Protein AF-A0A7S1S1W7-F1 (afdb_monomer)

Secondary structure (DSSP, 8-state):
-HHHHHHHHHHHHHHHHHHHH---HHHHTT--TT--HHHHHHHHHHHHHHHHTS---HHHHHHHHHHHHHHHHHHSHHHHHHHHHHHHHHHHHHHHHHIIIIIHHHHHHHHHHHHHHHHHHS--PPPTTSHHHHHHHHHHH-EEEEEEEEE--SS----EEEEEEGGGTEEEEEEE-TTSHHHHHHHHHHHHHHHHHHHHS--BGGG-----TT-EEEEETTB-SHHHHHHHHHH-SEEEEEEEEEHHHH--EEEEEEEE-SSTT---SEEEEE-TTSS--EEEEEE-SSSHHHHHHHH-GGG---TT-EEEEETTEESHHHHHHHHH-TT--EEEEEEE--B--SSPPPPPEEEEEEEPPTT----EEEEETTSSP--SEE--TTGGG-EEEEEE-TTSHHHHHHHHTSSS---TT-EEEEETTB--GGGHHHHHHSSEEEEEEEPPTTS-----PPPP-----------

Radius of gyration: 37.66 Å; Cα contacts (8 Å, |Δi|>4): 782; chains: 1; bounding box: 64×86×118 Å

Solvent-accessible surface area (backbone atoms only — not comparable to full-atom values): 25790 Å² total; per-residue (Å²): 108,71,69,59,52,53,53,49,52,51,51,50,50,52,51,50,50,49,57,70,76,50,74,57,42,40,65,68,45,72,50,60,92,85,55,51,68,67,53,53,52,52,32,44,56,52,54,52,55,67,57,69,78,52,78,99,44,70,68,57,52,55,51,50,52,51,49,48,54,30,46,60,37,58,68,36,69,71,50,28,50,56,48,53,52,52,52,49,51,51,52,51,52,51,50,52,50,46,43,57,69,51,46,49,55,51,52,49,49,50,53,46,49,46,61,65,41,41,72,70,65,48,64,82,67,63,53,66,84,40,66,61,17,42,50,52,52,29,42,70,35,37,49,36,82,35,72,36,79,47,75,58,91,64,92,68,56,58,27,65,43,73,44,76,33,79,99,40,50,22,34,29,26,71,36,70,41,83,90,14,56,49,39,57,49,32,53,51,50,50,55,53,47,53,58,48,30,74,75,67,73,65,55,39,45,73,72,44,63,54,83,52,58,65,28,28,37,45,26,31,72,84,28,41,45,40,68,53,24,54,48,41,73,67,74,47,55,62,42,45,31,38,32,40,37,48,40,50,68,65,36,45,38,38,28,52,45,75,34,53,50,94,48,62,86,55,59,66,21,61,41,73,42,74,45,93,54,74,28,40,23,24,28,26,72,36,66,40,98,46,48,24,43,30,55,48,28,71,78,31,72,66,70,46,84,49,52,54,18,32,41,48,24,38,72,79,30,61,35,36,73,49,28,53,53,60,70,65,42,54,83,60,46,63,47,42,30,36,34,35,56,24,49,60,68,95,59,74,80,50,66,77,40,71,34,70,77,44,75,51,56,93,93,53,56,60,32,69,42,71,40,45,50,83,49,83,70,33,50,48,26,64,38,52,58,84,28,85,68,33,34,20,30,59,39,68,39,81,88,21,53,51,38,49,45,49,72,69,58,84,59,61,66,88,47,65,13,14,34,53,54,23,38,71,84,43,61,56,68,87,51,38,69,63,41,70,68,43,57,61,33,34,39,35,30,31,52,26,67,68,58,82,74,72,72,70,71,72,74,73,72,74,75,76,78,75,76,77,81,75,136

pLDDT: mean 86.99, std 13.04, range [46.5, 98.38]

Foldseek 3Di:
DVLVVVLVVVVVVLVVCVCVVDDPLCVLLVHDLPDDLVSLVVSLVVQVVVLVVDPDDPVSVVSNVSSVVSNVQCNDPVSSVVNVVVVVVSVVVSVVVCCVSPVVVVVVCVVVVCVVCVCVPPPPQDDCPALLVVLVLLLQLDKDKEKAKFAAPDPFAQQFDWDQPDPFQWIAGQAGHPPGSLNVVLVVLVVVVVVVCVVPVDDQVSRRNRDGGGKIFCDWPPHRGNVVRVVCSPPPRMTTTTIMHRVLQVWWFKAWQKFFFPALPFAQQFDWDADPRPSQWIFGQGGHCDHRLVVSCVVVVQQRDGGGKIFQDKPSHGGNVRRVVQRPRSVCRMIITIITGRGDLPDDFFDWFKDDQQAADVVAAQQWDKDQCPPPPNHRATQHNVSSVWIFTQDGHPPGRLNVVQVVPPTWHRDGRKTFCDKPPHRDSVCNVVSSPDRTIMTTIGDRPPPPGPPPPPDPPPPPPPPPPDD

Structure (mmCIF, N/CA/C/O backbone):
data_AF-A0A7S1S1W7-F1
#
_entry.id   AF-A0A7S1S1W7-F1
#
loop_
_atom_site.group_PDB
_atom_site.id
_atom_site.type_symbol
_atom_site.label_atom_id
_atom_site.label_alt_id
_atom_site.label_comp_id
_atom_site.label_asym_id
_atom_site.label_entity_id
_atom_site.label_seq_id
_atom_site.pdbx_PDB_ins_code
_atom_site.Cartn_x
_atom_site.Cartn_y
_atom_site.Cartn_z
_atom_site.occupancy
_atom_site.B_iso_or_equiv
_atom_site.auth_seq_id
_atom_site.auth_comp_id
_atom_site.auth_asym_id
_atom_site.auth_atom_id
_atom_site.pdbx_PDB_model_num
ATOM 1 N N . MET A 1 1 ? 11.071 17.150 41.085 1.00 53.00 1 MET A N 1
ATOM 2 C CA . MET A 1 1 ? 11.226 17.061 42.554 1.00 53.00 1 MET A CA 1
ATOM 3 C C . MET A 1 1 ? 10.399 18.118 43.285 1.00 53.00 1 MET A C 1
ATOM 5 O O . MET A 1 1 ? 9.580 17.713 44.093 1.00 53.00 1 MET A O 1
ATOM 9 N N . ALA A 1 2 ? 10.497 19.417 42.957 1.00 65.31 2 ALA A N 1
ATOM 10 C CA . ALA A 1 2 ? 9.700 20.477 43.607 1.00 65.31 2 ALA A CA 1
ATOM 11 C C . ALA A 1 2 ? 8.168 20.258 43.555 1.00 65.31 2 ALA A C 1
ATOM 13 O O . ALA A 1 2 ? 7.506 20.332 44.580 1.00 65.31 2 ALA A O 1
ATOM 14 N N . VAL A 1 3 ? 7.617 19.860 42.400 1.00 62.31 3 VAL A N 1
ATOM 15 C CA . VAL A 1 3 ? 6.172 19.564 42.257 1.00 62.31 3 VAL A CA 1
ATOM 16 C C . VAL A 1 3 ? 5.728 18.377 43.122 1.00 62.31 3 VAL A C 1
ATOM 18 O O . VAL A 1 3 ? 4.634 18.378 43.670 1.00 62.31 3 VAL A O 1
ATOM 21 N N . LEU A 1 4 ? 6.585 17.362 43.286 1.00 64.31 4 LEU A N 1
ATOM 22 C CA . LEU A 1 4 ? 6.265 16.203 44.122 1.00 64.31 4 LEU A CA 1
ATOM 23 C C . LEU A 1 4 ? 6.228 16.595 45.608 1.00 64.31 4 LEU A C 1
ATOM 25 O O . LEU A 1 4 ? 5.386 16.105 46.350 1.00 64.31 4 LEU A O 1
ATOM 29 N N . HIS A 1 5 ? 7.113 17.507 46.016 1.00 72.50 5 HIS A N 1
ATOM 30 C CA . HIS A 1 5 ? 7.168 18.037 47.375 1.00 72.50 5 HIS A CA 1
ATOM 31 C C . HIS A 1 5 ? 5.925 18.877 47.714 1.00 72.50 5 HIS A C 1
ATOM 33 O O . HIS A 1 5 ? 5.338 18.685 48.774 1.00 72.50 5 HIS A O 1
ATOM 39 N N . GLU A 1 6 ? 5.454 19.730 46.798 1.00 71.50 6 GLU A N 1
ATOM 40 C CA . GLU A 1 6 ? 4.212 20.495 47.009 1.00 71.50 6 GLU A CA 1
ATOM 41 C C . GLU A 1 6 ? 2.962 19.604 47.058 1.00 71.50 6 GLU A C 1
ATOM 43 O O . GLU A 1 6 ? 2.071 19.831 47.875 1.00 71.50 6 GLU A O 1
ATOM 48 N N . VAL A 1 7 ? 2.907 18.540 46.249 1.00 70.06 7 VAL A N 1
ATOM 49 C CA . VAL A 1 7 ? 1.806 17.560 46.304 1.00 70.06 7 VAL A CA 1
ATOM 50 C C . VAL A 1 7 ? 1.787 16.815 47.644 1.00 70.06 7 VAL A C 1
ATOM 52 O O . VAL A 1 7 ? 0.712 16.551 48.186 1.00 70.06 7 VAL A O 1
ATOM 55 N N . VAL A 1 8 ? 2.957 16.503 48.210 1.00 72.19 8 VAL A N 1
ATOM 56 C CA . VAL A 1 8 ? 3.061 15.890 49.545 1.00 72.19 8 VAL A CA 1
ATOM 57 C C . VAL A 1 8 ? 2.595 16.866 50.629 1.00 72.19 8 VAL A C 1
ATOM 59 O O . VAL A 1 8 ? 1.771 16.481 51.457 1.00 72.19 8 VAL A O 1
ATOM 62 N N . GLN A 1 9 ? 3.002 18.138 50.568 1.00 75.31 9 GLN A N 1
ATOM 63 C CA . GLN A 1 9 ? 2.555 19.165 51.519 1.00 75.31 9 GLN A CA 1
ATOM 64 C C . GLN A 1 9 ? 1.041 19.417 51.456 1.00 75.31 9 GLN A C 1
ATOM 66 O O . GLN A 1 9 ? 0.394 19.542 52.493 1.00 75.31 9 GLN A O 1
ATOM 71 N N . LEU A 1 10 ? 0.440 19.425 50.262 1.00 69.62 10 LEU A N 1
ATOM 72 C CA . LEU A 1 10 ? -1.015 19.544 50.096 1.00 69.62 10 LEU A CA 1
ATOM 73 C C . LEU A 1 10 ? -1.771 18.328 50.643 1.00 69.62 10 LEU A C 1
ATOM 75 O O . LEU A 1 10 ? -2.851 18.480 51.216 1.00 69.62 10 LEU A O 1
ATOM 79 N N . LYS A 1 11 ? -1.208 17.122 50.509 1.00 70.88 11 LYS A N 1
ATOM 80 C CA . LYS A 1 11 ? -1.784 15.902 51.090 1.00 70.88 11 LYS A CA 1
ATOM 81 C C . LYS A 1 11 ? -1.745 15.941 52.618 1.00 70.88 11 LYS A C 1
ATOM 83 O O . LYS A 1 11 ? -2.731 15.582 53.261 1.00 70.88 11 LYS A O 1
ATOM 88 N N . GLU A 1 12 ? -0.640 16.404 53.193 1.00 73.56 12 GLU A N 1
ATOM 89 C CA . GLU A 1 12 ? -0.496 16.586 54.640 1.00 73.56 12 GLU A CA 1
ATOM 90 C C . GLU A 1 12 ? -1.433 17.675 55.168 1.00 73.56 12 GLU A C 1
ATOM 92 O O . GLU A 1 12 ? -2.123 17.448 56.160 1.00 73.56 12 GLU A O 1
ATOM 97 N N . LEU A 1 13 ? -1.560 18.801 54.456 1.00 70.19 13 LEU A N 1
ATOM 98 C CA . LEU A 1 13 ? -2.502 19.871 54.787 1.00 70.19 13 LEU A CA 1
ATOM 99 C C . LEU A 1 13 ? -3.957 19.385 54.709 1.00 70.19 13 LEU A C 1
ATOM 101 O O . LEU A 1 13 ? -4.740 19.637 55.618 1.00 70.19 13 LEU A O 1
ATOM 105 N N . SER A 1 14 ? -4.321 18.629 53.668 1.00 67.81 14 SER A N 1
ATOM 106 C CA . SER A 1 14 ? -5.652 18.019 53.544 1.00 67.81 14 SER A CA 1
ATOM 107 C C . SER A 1 14 ? -5.933 17.036 54.683 1.00 67.81 14 SER A C 1
ATOM 109 O O . SER A 1 14 ? -7.041 17.019 55.218 1.00 67.81 14 SER A O 1
ATOM 111 N N . SER A 1 15 ? -4.943 16.228 55.071 1.00 66.12 15 SER A N 1
ATOM 112 C CA . SER A 1 15 ? -5.060 15.295 56.197 1.00 66.12 15 SER A CA 1
ATOM 113 C C . SER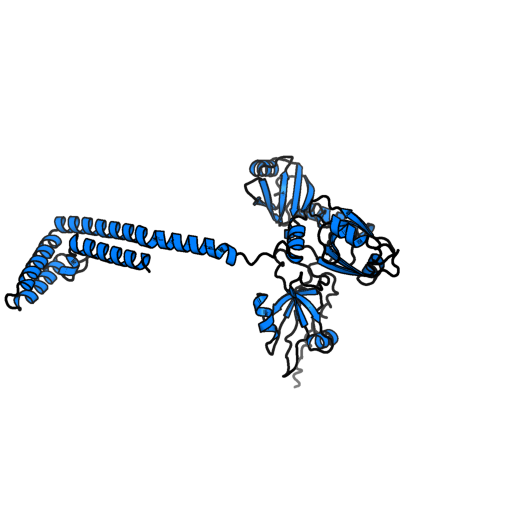 A 1 15 ? -5.188 16.027 57.536 1.00 66.12 15 SER A C 1
ATOM 115 O O . SER A 1 15 ? -5.970 15.609 58.391 1.00 66.12 15 SER A O 1
ATOM 117 N N . ALA A 1 16 ? -4.448 17.122 57.727 1.00 65.94 16 ALA A N 1
ATOM 118 C CA . ALA A 1 16 ? -4.513 17.977 58.912 1.00 65.94 16 ALA A CA 1
ATOM 119 C C . ALA A 1 16 ? -5.865 18.705 59.021 1.00 65.94 16 ALA A C 1
ATOM 121 O O . ALA A 1 16 ? -6.485 18.717 60.081 1.00 65.94 16 ALA A O 1
ATOM 122 N N . ILE A 1 17 ? -6.376 19.233 57.906 1.00 65.06 17 ILE A N 1
ATOM 123 C CA . ILE A 1 17 ? -7.700 19.860 57.817 1.00 65.06 17 ILE A CA 1
ATOM 124 C C . ILE A 1 17 ? -8.791 18.820 58.094 1.00 65.06 17 ILE A C 1
ATOM 126 O O . ILE A 1 17 ? -9.687 19.086 58.886 1.00 65.06 17 ILE A O 1
ATOM 130 N N . GLN A 1 18 ? -8.704 17.609 57.530 1.00 60.53 18 GLN A N 1
ATOM 131 C CA . GLN A 1 18 ? -9.663 16.533 57.822 1.00 60.53 18 GLN A CA 1
ATOM 132 C C . GLN A 1 18 ? -9.645 16.099 59.292 1.00 60.53 18 GLN A C 1
ATOM 134 O O . GLN A 1 18 ? -10.708 15.870 59.865 1.00 60.53 18 GLN A O 1
ATOM 139 N N . THR A 1 19 ? -8.465 16.014 59.911 1.00 62.59 19 THR A N 1
ATOM 140 C CA . THR A 1 19 ? -8.339 15.627 61.325 1.00 62.59 19 THR A CA 1
ATOM 141 C C . THR A 1 19 ? -8.766 16.727 62.295 1.00 62.59 19 THR A C 1
ATOM 143 O O . THR A 1 19 ? -9.237 16.403 63.382 1.00 62.59 19 THR A O 1
ATOM 146 N N . GLN A 1 20 ? -8.664 18.005 61.915 1.00 60.12 20 GLN A N 1
ATOM 147 C CA . GLN A 1 20 ? -9.132 19.124 62.739 1.00 60.12 20 GLN A CA 1
ATOM 148 C C . GLN A 1 20 ? -10.614 19.472 62.529 1.00 60.12 20 GLN A C 1
ATOM 150 O O . GLN A 1 20 ? -11.260 19.900 63.482 1.00 60.12 20 GLN A O 1
ATOM 155 N N . LEU A 1 21 ? -11.175 19.293 61.325 1.00 65.38 21 LEU A N 1
ATOM 156 C CA . LEU A 1 21 ? -12.566 19.681 61.030 1.00 65.38 21 LEU A CA 1
ATOM 157 C C . LEU A 1 21 ? -13.613 18.609 61.348 1.00 65.38 21 LEU A C 1
ATOM 159 O O . LEU A 1 21 ? -14.785 18.955 61.500 1.00 65.38 21 LEU A O 1
ATOM 163 N N . LEU A 1 22 ? -13.235 17.337 61.481 1.00 68.56 22 LEU A N 1
ATOM 164 C CA . LEU A 1 22 ? -14.137 16.295 61.971 1.00 68.56 22 LEU A CA 1
ATOM 165 C C . LEU A 1 22 ? -13.348 15.210 62.707 1.00 68.56 22 LEU A C 1
ATOM 167 O O . LEU A 1 22 ? -12.787 14.303 62.095 1.00 68.56 22 LEU A O 1
ATOM 171 N N . GLU A 1 23 ? -13.366 15.255 64.040 1.00 85.75 23 GLU A N 1
ATOM 172 C CA . GLU A 1 23 ? -13.035 14.066 64.822 1.00 85.75 23 GLU A CA 1
ATOM 173 C C . GLU A 1 23 ? -14.020 12.948 64.454 1.00 85.75 23 GLU A C 1
ATOM 175 O O . GLU A 1 23 ? -15.242 13.129 64.498 1.00 85.75 23 GLU A O 1
ATOM 180 N N . ASP A 1 24 ? -13.496 11.790 64.042 1.00 92.31 24 ASP A N 1
ATOM 181 C CA . ASP A 1 24 ? -14.326 10.646 63.679 1.00 92.31 24 ASP A CA 1
ATOM 182 C C . ASP A 1 24 ? -14.824 9.945 64.955 1.00 92.31 24 ASP A C 1
ATOM 184 O O . ASP A 1 24 ? -14.105 9.178 65.606 1.00 92.31 24 ASP A O 1
ATOM 188 N N . TYR A 1 25 ? -16.059 10.249 65.353 1.00 95.69 25 TYR A N 1
ATOM 189 C CA . TYR A 1 25 ? -16.671 9.731 66.574 1.00 95.69 25 TYR A CA 1
ATOM 190 C C . TYR A 1 25 ? -16.897 8.218 66.516 1.00 95.69 25 TYR A C 1
ATOM 192 O O . TYR A 1 25 ? -16.838 7.560 67.556 1.00 95.69 25 TYR A O 1
ATOM 200 N N . TYR A 1 26 ? -17.051 7.641 65.319 1.00 96.31 26 TYR A N 1
ATOM 201 C CA . TYR A 1 26 ? -17.129 6.188 65.156 1.00 96.31 26 TYR A CA 1
ATOM 202 C C . TYR A 1 26 ? -15.777 5.527 65.438 1.00 96.31 26 TYR A C 1
ATOM 204 O O . TYR A 1 26 ? -15.713 4.536 66.164 1.00 96.31 26 TYR A O 1
ATOM 212 N N . VAL A 1 27 ? -14.680 6.123 64.955 1.00 95.31 27 VAL A N 1
ATOM 213 C CA . VAL A 1 27 ? -13.312 5.652 65.245 1.00 95.31 27 VAL A CA 1
ATOM 214 C C . VAL A 1 27 ? -12.971 5.835 66.723 1.00 95.31 27 VAL A C 1
ATOM 216 O O . VAL A 1 27 ? -12.390 4.941 67.335 1.00 95.31 27 VAL A O 1
ATOM 219 N N . THR A 1 28 ? -13.392 6.948 67.327 1.00 95.25 28 THR A N 1
ATOM 220 C CA . THR A 1 28 ? -13.142 7.248 68.748 1.00 95.25 28 THR A CA 1
ATOM 221 C C . THR A 1 28 ? -13.771 6.200 69.670 1.00 95.25 28 THR A C 1
ATOM 223 O O . THR A 1 28 ? -13.175 5.823 70.679 1.00 95.25 28 THR A O 1
ATOM 226 N N . LEU A 1 29 ? -14.949 5.683 69.307 1.00 97.00 29 LEU A N 1
ATOM 227 C CA . LEU A 1 29 ? -15.621 4.597 70.025 1.00 97.00 29 LEU A CA 1
ATOM 228 C C . LEU A 1 29 ? -15.262 3.195 69.499 1.00 97.00 29 LEU A C 1
ATOM 230 O O . LEU A 1 29 ? -15.730 2.211 70.059 1.00 97.00 29 LEU A O 1
ATOM 234 N N . SER A 1 30 ? -14.424 3.070 68.465 1.00 96.31 30 SER A N 1
ATOM 235 C CA . SER A 1 30 ? -14.126 1.794 67.787 1.00 96.31 30 SER A CA 1
ATOM 236 C C . SER A 1 30 ? -15.376 1.037 67.301 1.00 96.31 30 SER A C 1
ATOM 238 O O . SER A 1 30 ? -15.481 -0.177 67.478 1.00 96.31 30 SER A O 1
ATOM 240 N N . VAL A 1 31 ? -16.335 1.742 66.697 1.00 97.56 31 VAL A N 1
ATOM 241 C CA . VAL A 1 31 ? -17.582 1.173 66.146 1.00 97.56 31 VAL A CA 1
ATOM 242 C C . VAL A 1 31 ? -17.717 1.461 64.650 1.00 97.56 31 VAL A C 1
ATOM 244 O O . VAL A 1 31 ? -17.052 2.347 64.115 1.00 97.56 31 VAL A O 1
ATOM 247 N N . LYS A 1 32 ? -18.578 0.708 63.954 1.00 96.62 32 LYS A N 1
ATOM 248 C CA . LYS A 1 32 ? -18.882 0.954 62.535 1.00 96.62 32 LYS A CA 1
ATOM 249 C C . LYS A 1 32 ? -19.895 2.095 62.402 1.00 96.62 32 LYS A C 1
ATOM 251 O O . LYS A 1 32 ? -20.671 2.358 63.317 1.00 96.62 32 LYS A O 1
ATOM 256 N N . ASP A 1 33 ? -19.928 2.745 61.243 1.00 95.62 33 ASP A N 1
ATOM 257 C CA . ASP A 1 33 ? -20.947 3.754 60.915 1.00 95.62 33 ASP A CA 1
ATOM 258 C C . ASP A 1 33 ? -22.371 3.177 60.889 1.00 95.62 33 ASP A C 1
ATOM 260 O O . ASP A 1 33 ? -23.327 3.871 61.229 1.00 95.62 33 ASP A O 1
ATOM 264 N N . SER A 1 34 ? -22.500 1.883 60.600 1.00 96.44 34 SER A N 1
ATOM 265 C CA . SER A 1 34 ? -23.752 1.126 60.662 1.00 96.44 34 SER A CA 1
ATOM 266 C C . SER A 1 34 ? -24.145 0.638 62.066 1.00 96.44 34 SER A C 1
ATOM 268 O O . SER A 1 34 ? -25.139 -0.074 62.194 1.00 96.44 34 SER A O 1
ATOM 270 N N . SER A 1 35 ? -23.377 0.945 63.121 1.00 97.31 35 SER A N 1
ATOM 271 C CA . SER A 1 35 ? -23.600 0.351 64.448 1.00 97.31 35 SER A CA 1
ATOM 272 C C . SER A 1 35 ? -24.911 0.789 65.101 1.00 97.31 35 SER A C 1
ATOM 274 O O . SER A 1 35 ? -25.334 1.950 65.008 1.00 97.31 35 SER A O 1
ATOM 276 N N . SER A 1 36 ? -25.551 -0.149 65.801 1.00 97.38 36 SER A N 1
ATOM 277 C CA . SER A 1 36 ? -26.798 0.095 66.533 1.00 97.38 36 SER A CA 1
ATOM 278 C C . SER A 1 36 ? -26.568 0.942 67.796 1.00 97.38 36 SER A C 1
ATOM 280 O O . SER A 1 36 ? -25.453 1.050 68.310 1.00 97.38 36 SER A O 1
ATOM 282 N N . LYS A 1 37 ? -27.634 1.535 68.354 1.00 97.12 37 LYS A N 1
ATOM 283 C CA . LYS A 1 37 ? -27.543 2.332 69.596 1.00 97.12 37 LYS A CA 1
ATOM 284 C C . LYS A 1 37 ? -26.991 1.517 70.776 1.00 97.12 37 LYS A C 1
ATOM 286 O O . LYS A 1 37 ? -26.246 2.049 71.598 1.00 97.12 37 LYS A O 1
ATOM 291 N N . GLN A 1 38 ? -27.336 0.230 70.853 1.00 97.25 38 GLN A N 1
ATOM 292 C CA . GLN A 1 38 ? -26.852 -0.673 71.902 1.00 97.25 38 GLN A CA 1
ATOM 293 C C . GLN A 1 38 ? -25.354 -0.982 71.751 1.00 97.25 38 GLN A C 1
ATOM 295 O O . GLN A 1 38 ? -24.633 -1.014 72.750 1.00 97.25 38 GLN A O 1
ATOM 300 N N . GLU A 1 39 ? -24.863 -1.143 70.521 1.00 97.50 39 GLU A N 1
ATOM 301 C CA . GLU A 1 39 ? -23.431 -1.323 70.242 1.00 97.50 39 GLU A CA 1
ATOM 302 C C . GLU A 1 39 ? -22.623 -0.081 70.618 1.00 97.50 39 GLU A C 1
ATOM 304 O O . GLU A 1 39 ? -21.605 -0.200 71.297 1.00 97.50 39 GLU A O 1
ATOM 309 N N . ILE A 1 40 ? -23.114 1.109 70.256 1.00 97.94 40 ILE A N 1
ATOM 310 C CA . ILE A 1 40 ? -22.491 2.394 70.609 1.00 97.94 40 ILE A CA 1
ATOM 311 C C . ILE A 1 40 ? -22.405 2.552 72.134 1.00 97.94 40 ILE A C 1
ATOM 313 O O . ILE A 1 40 ? -21.354 2.913 72.664 1.00 97.94 40 ILE A O 1
ATOM 317 N N . LEU A 1 41 ? -23.479 2.220 72.861 1.00 97.50 41 LEU A N 1
ATOM 318 C CA . LEU A 1 41 ? -23.494 2.250 74.327 1.00 97.50 41 LEU A CA 1
ATOM 319 C C . LEU A 1 41 ? -22.499 1.254 74.938 1.00 97.50 41 LEU A C 1
ATOM 321 O O . LEU A 1 41 ? -21.803 1.575 75.903 1.00 97.50 41 LEU A O 1
ATOM 325 N N . THR A 1 42 ? -22.430 0.043 74.388 1.00 97.69 42 THR A N 1
ATOM 326 C CA . THR A 1 42 ? -21.515 -1.003 74.864 1.00 97.69 42 THR A CA 1
ATOM 327 C C . THR A 1 42 ? -20.058 -0.600 74.634 1.00 97.69 42 THR A C 1
ATOM 329 O O . THR A 1 42 ? -19.222 -0.754 75.528 1.00 97.69 42 THR A O 1
ATOM 332 N N . ALA A 1 43 ? -19.760 -0.026 73.469 1.00 97.69 43 ALA A N 1
ATOM 333 C CA . ALA A 1 43 ? -18.440 0.481 73.121 1.00 97.69 43 ALA A CA 1
ATOM 334 C C . ALA A 1 43 ? -18.020 1.663 74.006 1.00 97.69 43 ALA A C 1
ATOM 336 O O . ALA A 1 43 ? -16.897 1.675 74.511 1.00 97.69 43 ALA A O 1
ATOM 337 N N . TYR A 1 44 ? -18.939 2.592 74.290 1.00 97.88 44 TYR A N 1
ATOM 338 C CA . TYR A 1 44 ? -18.714 3.681 75.242 1.00 97.88 44 TYR A CA 1
ATOM 339 C C . TYR A 1 44 ? -18.347 3.148 76.631 1.00 97.88 44 TYR A C 1
ATOM 341 O O . TYR A 1 44 ? -17.287 3.487 77.150 1.00 97.88 44 TYR A O 1
ATOM 349 N N . LYS A 1 45 ? -19.149 2.231 77.197 1.00 97.19 45 LYS A N 1
ATOM 350 C CA . LYS A 1 45 ? -18.869 1.628 78.514 1.00 97.19 45 LYS A CA 1
ATOM 351 C C . LYS A 1 45 ? -17.492 0.961 78.566 1.00 97.19 45 LYS A C 1
ATOM 353 O O . LYS A 1 45 ? -16.765 1.125 79.547 1.00 97.19 45 LYS A O 1
ATOM 358 N N . ARG A 1 46 ? -17.116 0.241 77.503 1.00 96.69 46 ARG A N 1
ATOM 359 C CA . ARG A 1 46 ? -15.791 -0.385 77.376 1.00 96.69 46 ARG A CA 1
ATOM 360 C C . ARG A 1 46 ? -14.676 0.666 77.347 1.00 96.69 46 ARG A C 1
ATOM 362 O O . ARG A 1 46 ? -13.708 0.527 78.092 1.00 96.69 46 ARG A O 1
ATOM 369 N N . ALA A 1 47 ? -14.822 1.718 76.541 1.00 95.81 47 ALA A N 1
ATOM 370 C CA . ALA A 1 47 ? -13.843 2.799 76.439 1.00 95.81 47 ALA A CA 1
ATOM 371 C C . ALA A 1 47 ? -13.676 3.557 77.771 1.00 95.81 47 ALA A C 1
ATOM 373 O O . ALA A 1 47 ? -12.552 3.818 78.195 1.00 95.81 47 ALA A O 1
ATOM 374 N N . THR A 1 48 ? -14.768 3.852 78.485 1.00 95.31 48 THR A N 1
ATOM 375 C CA . THR A 1 48 ? -14.712 4.517 79.799 1.00 95.31 48 THR A CA 1
ATOM 376 C C . THR A 1 48 ? -14.071 3.626 80.866 1.00 95.31 48 THR A C 1
ATOM 378 O O . THR A 1 48 ? -13.258 4.105 81.654 1.00 95.31 48 THR A O 1
ATOM 381 N N . SER A 1 49 ? -14.373 2.321 80.867 1.00 94.75 49 SER A N 1
ATOM 382 C CA . SER A 1 49 ? -13.761 1.351 81.788 1.00 94.75 49 SER A CA 1
ATOM 383 C C . SER A 1 49 ? -12.237 1.285 81.624 1.00 94.75 49 SER A C 1
ATOM 385 O O . SER A 1 49 ? -11.515 1.347 82.618 1.00 94.75 49 SER A O 1
ATOM 387 N N . GLN A 1 50 ? -11.742 1.271 80.382 1.00 92.38 50 GLN A N 1
ATOM 388 C CA . GLN A 1 50 ? -10.303 1.289 80.079 1.00 92.38 50 GLN A CA 1
ATOM 389 C C . GLN A 1 50 ? -9.601 2.594 80.489 1.00 92.38 50 GLN A C 1
ATOM 391 O O . GLN A 1 50 ? -8.396 2.601 80.736 1.00 92.38 50 GLN A O 1
ATOM 396 N N . LEU A 1 51 ? -10.333 3.711 80.540 1.00 91.25 51 LEU A N 1
ATOM 397 C CA . LEU A 1 51 ? -9.791 5.017 80.930 1.00 91.25 51 LEU A CA 1
ATOM 398 C C . LEU A 1 51 ? -9.791 5.235 82.450 1.00 91.25 51 LEU A C 1
ATOM 400 O O . LEU A 1 51 ? -9.004 6.043 82.938 1.00 91.25 51 LEU A O 1
ATOM 404 N N . ASN A 1 52 ? -10.634 4.515 83.195 1.00 86.94 52 ASN A N 1
ATOM 405 C CA . ASN A 1 52 ? -10.696 4.596 84.657 1.00 86.94 52 ASN A CA 1
ATOM 406 C C . ASN A 1 52 ? -9.576 3.812 85.358 1.00 86.94 52 ASN A C 1
ATOM 408 O O . ASN A 1 52 ? -9.284 4.083 86.517 1.00 86.94 52 ASN A O 1
ATOM 412 N N . SER A 1 53 ? -8.920 2.875 84.668 1.00 82.94 53 SER A N 1
ATOM 413 C CA . SER A 1 53 ? -7.839 2.061 85.236 1.00 82.94 53 SER A CA 1
ATOM 414 C C . SER A 1 53 ? -6.455 2.726 85.189 1.00 82.94 53 SER A C 1
ATOM 416 O O . SER A 1 53 ? -5.467 2.079 85.529 1.00 82.94 53 SER A O 1
ATOM 418 N N . LYS A 1 54 ? -6.344 3.985 84.735 1.00 75.38 54 LYS A N 1
ATOM 419 C CA . LYS A 1 54 ? -5.069 4.716 84.630 1.00 75.38 54 LYS A CA 1
ATOM 420 C C . LYS A 1 54 ? -5.075 5.974 85.520 1.00 75.38 54 LYS A C 1
ATOM 422 O O . LYS A 1 54 ? -6.061 6.714 85.483 1.00 75.38 54 LYS A O 1
ATOM 427 N N . PRO A 1 55 ? -4.010 6.228 86.313 1.00 67.50 55 PRO A N 1
ATOM 428 C CA . PRO A 1 55 ? -3.909 7.400 87.192 1.00 67.50 55 PRO A CA 1
ATOM 429 C C . PRO A 1 55 ? -3.980 8.724 86.408 1.00 67.50 55 PRO A C 1
ATOM 431 O O . PRO A 1 55 ? -3.795 8.727 85.192 1.00 67.50 55 PRO A O 1
ATOM 434 N N . GLN A 1 56 ? -4.315 9.823 87.104 1.00 78.81 56 GLN A N 1
ATOM 435 C CA . GLN A 1 56 ? -4.688 11.151 86.575 1.00 78.81 56 GLN A CA 1
ATOM 436 C C . GLN A 1 56 ? -3.628 11.814 85.666 1.00 78.81 56 GLN A C 1
ATOM 438 O O . GLN A 1 56 ? -2.987 12.789 86.038 1.00 78.81 56 GLN A O 1
ATOM 443 N N . ASP A 1 57 ? -3.484 11.318 84.445 1.00 86.38 57 ASP A N 1
ATOM 444 C CA . ASP A 1 57 ? -2.719 11.963 83.383 1.00 86.38 57 ASP A CA 1
ATOM 445 C C . ASP A 1 57 ? -3.627 12.905 82.570 1.00 86.38 57 ASP A C 1
ATOM 447 O O . ASP A 1 57 ? -4.789 12.586 82.275 1.00 86.38 57 ASP A O 1
ATOM 451 N N . GLU A 1 58 ? -3.112 14.070 82.187 1.00 89.81 58 GLU A N 1
ATOM 452 C CA . GLU A 1 58 ? -3.854 15.108 81.464 1.00 89.81 58 GLU A CA 1
ATOM 453 C C . GLU A 1 58 ? -4.363 14.604 80.103 1.00 89.81 58 GLU A C 1
ATOM 455 O O . GLU A 1 58 ? -5.503 14.875 79.708 1.00 89.81 58 GLU A O 1
ATOM 460 N N . LEU A 1 59 ? -3.587 13.744 79.439 1.00 88.00 59 LEU A N 1
ATOM 461 C CA . LEU A 1 59 ? -4.000 13.070 78.205 1.00 88.00 59 LEU A CA 1
ATOM 462 C C . LEU A 1 59 ? -5.220 12.164 78.415 1.00 88.00 59 LEU A C 1
ATOM 464 O O . LEU A 1 59 ? -6.091 12.062 77.544 1.00 88.00 59 LEU A O 1
ATOM 468 N N . SER A 1 60 ? -5.324 11.528 79.583 1.00 87.25 60 SER A N 1
ATOM 469 C CA . SER A 1 60 ? -6.468 10.680 79.930 1.00 87.25 60 SER A CA 1
ATOM 470 C C . SER A 1 60 ? -7.730 11.507 80.184 1.00 87.25 60 SER A C 1
ATOM 472 O O . SER A 1 60 ? -8.831 11.031 79.898 1.00 87.25 60 SER A O 1
ATOM 474 N N . ARG A 1 61 ? -7.594 12.753 80.661 1.00 89.12 61 ARG A N 1
ATOM 475 C CA . ARG A 1 61 ? -8.708 13.710 80.789 1.00 89.12 61 ARG A CA 1
ATOM 476 C C . ARG A 1 61 ? -9.229 14.133 79.415 1.00 89.12 61 ARG A C 1
ATOM 478 O O . ARG A 1 61 ? -10.433 14.063 79.177 1.00 89.12 61 ARG A O 1
ATOM 485 N N . VAL A 1 62 ? -8.329 14.483 78.494 1.00 90.69 62 VAL A N 1
ATOM 486 C CA . VAL A 1 62 ? -8.690 14.854 77.114 1.00 90.69 62 VAL A CA 1
ATOM 487 C C . VAL A 1 62 ? -9.372 13.689 76.391 1.00 90.69 62 VAL A C 1
ATOM 489 O O . VAL A 1 62 ? -10.421 13.874 75.778 1.00 90.69 62 VAL A O 1
ATOM 492 N N . ARG A 1 63 ? -8.849 12.460 76.510 1.00 91.62 63 ARG A N 1
ATOM 493 C CA . ARG A 1 63 ? -9.486 11.270 75.909 1.00 91.62 63 ARG A CA 1
ATOM 494 C C . ARG A 1 63 ? -10.868 10.981 76.489 1.00 91.62 63 ARG A C 1
ATOM 496 O O . ARG A 1 63 ? -11.773 10.652 75.729 1.00 91.62 63 ARG A O 1
ATOM 503 N N . ARG A 1 64 ? -11.055 11.135 77.806 1.00 93.31 64 ARG A N 1
ATOM 504 C CA . ARG A 1 64 ? -12.374 10.987 78.446 1.00 93.31 64 ARG A CA 1
ATOM 505 C C . ARG A 1 64 ? -13.385 11.991 77.898 1.00 93.31 64 ARG A C 1
ATOM 507 O O . ARG A 1 64 ? -14.497 11.588 77.568 1.00 93.31 64 ARG A O 1
ATOM 514 N N . ALA A 1 65 ? -12.984 13.253 77.740 1.00 93.44 65 ALA A N 1
ATOM 515 C CA . ALA A 1 65 ? -13.834 14.283 77.146 1.00 93.44 65 ALA A CA 1
ATOM 516 C C . ALA A 1 65 ? -14.231 13.936 75.698 1.00 93.44 65 ALA A C 1
ATOM 518 O O . ALA A 1 65 ? -15.406 14.025 75.351 1.00 93.44 65 ALA A O 1
ATOM 519 N N . LYS A 1 66 ? -13.288 13.443 74.883 1.00 93.94 66 LYS A N 1
ATOM 520 C CA . LYS A 1 66 ? -13.565 13.013 73.499 1.00 93.94 66 LYS A CA 1
ATOM 521 C C . LYS A 1 66 ? -14.519 11.820 73.422 1.00 93.94 66 LYS A C 1
ATOM 523 O O . LYS A 1 66 ? -15.461 11.838 72.637 1.00 93.94 66 LYS A O 1
ATOM 528 N N . VAL A 1 67 ? -14.314 10.798 74.255 1.00 96.38 67 VAL A N 1
ATOM 529 C CA . VAL A 1 67 ? -15.192 9.614 74.315 1.00 96.38 67 VAL A CA 1
ATOM 530 C C . VAL A 1 67 ? -16.606 9.996 74.769 1.00 96.38 67 VAL A C 1
ATOM 532 O O . VAL A 1 67 ? -17.581 9.466 74.236 1.00 96.38 67 VAL A O 1
ATOM 535 N N . ALA A 1 68 ? -16.731 10.938 75.710 1.00 95.81 68 ALA A N 1
ATOM 536 C CA . ALA A 1 68 ? -18.022 11.470 76.142 1.00 95.81 68 ALA A CA 1
ATOM 537 C C . ALA A 1 68 ? -18.737 12.240 75.018 1.00 95.81 68 ALA A C 1
ATOM 539 O O . ALA A 1 68 ? -19.883 11.917 74.712 1.00 95.81 68 ALA A O 1
ATOM 540 N N . ALA A 1 69 ? -18.049 13.171 74.348 1.00 95.12 69 ALA A N 1
ATOM 541 C CA . ALA A 1 69 ? -18.608 13.940 73.231 1.00 95.12 69 ALA A CA 1
ATOM 542 C C . ALA A 1 69 ? -19.025 13.047 72.045 1.00 95.12 69 ALA A C 1
ATOM 544 O O . ALA A 1 69 ? -20.083 13.251 71.440 1.00 95.12 69 ALA A O 1
ATOM 545 N N . ALA A 1 70 ? -18.228 12.013 71.746 1.00 96.38 70 ALA A N 1
ATOM 546 C CA . ALA A 1 70 ? -18.546 11.026 70.720 1.00 96.38 70 ALA A CA 1
ATOM 547 C C . ALA A 1 70 ? -19.831 10.251 71.054 1.00 96.38 70 ALA A C 1
ATOM 549 O O . ALA A 1 70 ? -20.704 10.099 70.201 1.00 96.38 70 ALA A O 1
ATOM 550 N N . TYR A 1 71 ? -19.980 9.794 72.302 1.00 97.62 71 TYR A N 1
ATOM 551 C CA . TYR A 1 71 ? -21.189 9.095 72.740 1.00 97.62 71 TYR A CA 1
ATOM 552 C C . TYR A 1 71 ? -22.422 10.006 72.748 1.00 97.62 71 TYR A C 1
ATOM 554 O O . TYR A 1 71 ? -23.482 9.598 72.274 1.00 97.62 71 TYR A O 1
ATOM 562 N N . GLU A 1 72 ? -22.300 11.241 73.234 1.00 96.56 72 GLU A N 1
ATOM 563 C CA . GLU A 1 72 ? -23.401 12.212 73.243 1.00 96.56 72 GLU A CA 1
ATOM 564 C C . GLU A 1 72 ? -23.920 12.481 71.823 1.00 96.56 72 GLU A C 1
ATOM 566 O O . GLU A 1 72 ? -25.124 12.410 71.568 1.00 96.56 72 GLU A O 1
ATOM 571 N N . THR A 1 73 ? -23.003 12.672 70.872 1.00 96.00 73 THR A N 1
ATOM 572 C CA . THR A 1 73 ? -23.355 12.916 69.469 1.00 96.00 73 THR A CA 1
ATOM 573 C C . THR A 1 73 ? -23.984 11.687 68.809 1.00 96.00 73 THR A C 1
ATOM 575 O O . THR A 1 73 ? -24.978 11.819 68.097 1.00 96.00 73 THR A O 1
ATOM 578 N N . LEU A 1 74 ? -23.437 10.487 69.042 1.00 97.25 74 LEU A N 1
ATOM 579 C CA . LEU A 1 74 ? -23.870 9.260 68.359 1.00 97.25 74 LEU A CA 1
ATOM 580 C C . LEU A 1 74 ? -25.083 8.565 69.003 1.00 97.25 74 LEU A C 1
ATOM 582 O O . LEU A 1 74 ? -25.755 7.769 68.345 1.00 97.25 74 LEU A O 1
ATOM 586 N N . SER A 1 75 ? -25.377 8.827 70.280 1.00 96.44 75 SER A N 1
ATOM 587 C CA . SER A 1 75 ? -26.484 8.179 71.007 1.00 96.44 75 SER A CA 1
ATOM 588 C C . SER A 1 75 ? -27.859 8.808 70.737 1.00 96.44 75 SER A C 1
ATOM 590 O O . SER A 1 75 ? -28.882 8.122 70.885 1.00 96.44 75 SER A O 1
ATOM 592 N N . ASN A 1 76 ? -27.898 10.080 70.320 1.00 96.88 76 ASN A N 1
ATOM 593 C CA . ASN A 1 76 ? -29.102 10.783 69.877 1.00 96.88 76 ASN A CA 1
ATOM 594 C C . ASN A 1 76 ? -29.254 10.665 68.350 1.00 96.88 76 ASN A C 1
ATOM 596 O O . ASN A 1 76 ? -28.354 11.041 67.605 1.00 96.88 76 ASN A O 1
ATOM 600 N N . ALA A 1 77 ? -30.409 10.178 67.884 1.00 95.50 77 ALA A N 1
ATOM 601 C CA . ALA A 1 77 ? -30.669 9.953 66.462 1.00 95.50 77 ALA A CA 1
ATOM 602 C C . ALA A 1 77 ? -30.540 11.231 65.609 1.00 95.50 77 ALA A C 1
ATOM 604 O O . ALA A 1 77 ? -29.917 11.188 64.553 1.00 95.50 77 ALA A O 1
ATOM 605 N N . GLN A 1 78 ? -31.051 12.373 66.085 1.00 95.75 78 GLN A N 1
ATOM 606 C CA . GLN A 1 78 ? -31.000 13.640 65.342 1.00 95.75 78 GLN A CA 1
ATOM 607 C C . GLN A 1 78 ? -29.579 14.216 65.276 1.00 95.75 78 GLN A C 1
ATOM 609 O O . GLN A 1 78 ? -29.163 14.757 64.250 1.00 95.75 78 GLN A O 1
ATOM 614 N N . SER A 1 79 ? -28.817 14.111 66.369 1.00 93.81 79 SER A N 1
ATOM 615 C CA . SER A 1 79 ? -27.419 14.560 66.405 1.00 93.81 79 SER A CA 1
ATOM 616 C C . SER A 1 79 ? -26.530 13.678 65.530 1.00 93.81 79 SER A C 1
ATOM 618 O O . SER A 1 79 ? -25.692 14.204 64.795 1.00 93.81 79 SER A O 1
ATOM 620 N N . ARG A 1 80 ? -26.763 12.358 65.546 1.00 96.31 80 ARG A N 1
ATOM 621 C CA . ARG A 1 80 ? -26.076 11.388 64.689 1.00 96.31 80 ARG A CA 1
ATOM 622 C C . ARG A 1 80 ? -26.335 11.662 63.211 1.00 96.31 80 ARG A C 1
ATOM 624 O O . ARG A 1 80 ? -25.382 11.734 62.447 1.00 96.31 80 ARG A O 1
ATOM 631 N N . GLU A 1 81 ? -27.584 11.910 62.822 1.00 95.56 81 GLU A N 1
ATOM 632 C CA . GLU A 1 81 ? -27.941 12.237 61.436 1.00 95.56 81 GLU A CA 1
ATOM 633 C C . GLU A 1 81 ? -27.239 13.515 60.945 1.00 95.56 81 GLU A C 1
ATOM 635 O O . GLU A 1 81 ? -26.623 13.528 59.877 1.00 95.56 81 GLU A O 1
ATOM 640 N N . LYS A 1 82 ? -27.248 14.586 61.752 1.00 92.88 82 LYS A N 1
ATOM 641 C CA . LYS A 1 82 ? -26.532 15.834 61.427 1.00 92.88 82 LYS A CA 1
ATOM 642 C C . LYS A 1 82 ? -25.022 15.621 61.307 1.00 92.88 82 LYS A C 1
ATOM 644 O O . LYS A 1 82 ? -24.382 16.220 60.439 1.00 92.88 82 LYS A O 1
ATOM 649 N N . TYR A 1 83 ? -24.452 14.791 62.176 1.00 93.88 83 TYR A N 1
ATOM 650 C CA . TYR A 1 83 ? -23.040 14.429 62.141 1.00 93.88 83 TYR A CA 1
ATOM 651 C C . TYR A 1 83 ? -22.693 13.625 60.880 1.00 93.88 83 TYR A C 1
ATOM 653 O O . TYR A 1 83 ? -21.749 13.979 60.170 1.00 93.88 83 TYR A O 1
ATOM 661 N N . ASP A 1 84 ? -23.495 12.613 60.545 1.00 94.25 84 ASP A N 1
ATOM 662 C CA . ASP A 1 84 ? -23.321 11.783 59.352 1.00 94.25 84 ASP A CA 1
ATOM 663 C C . ASP A 1 84 ? -23.437 12.614 58.068 1.00 94.25 84 ASP A C 1
ATOM 665 O O . ASP A 1 84 ? -22.623 12.454 57.155 1.00 94.25 84 ASP A O 1
ATOM 669 N N . HIS A 1 85 ? -24.368 13.573 58.023 1.00 91.31 85 HIS A N 1
ATOM 670 C CA . HIS A 1 85 ? -24.506 14.497 56.897 1.00 91.31 85 HIS A CA 1
ATOM 671 C C . HIS A 1 85 ? -23.255 15.371 56.703 1.00 91.31 85 HIS A C 1
ATOM 673 O O . HIS A 1 85 ? -22.725 15.473 55.594 1.00 91.31 85 HIS A O 1
ATOM 679 N N . ARG A 1 86 ? -22.716 15.950 57.787 1.00 89.31 86 ARG A N 1
ATOM 680 C CA . ARG A 1 86 ? -21.465 16.732 57.740 1.00 89.31 86 ARG A CA 1
ATOM 681 C C . ARG A 1 86 ? -20.268 15.874 57.330 1.00 89.31 86 ARG A C 1
ATOM 683 O O . ARG A 1 86 ? -19.470 16.294 56.495 1.00 89.31 86 ARG A O 1
ATOM 690 N N . ARG A 1 87 ? -20.163 14.659 57.870 1.00 90.00 87 ARG A N 1
ATOM 691 C CA . ARG A 1 87 ? -19.104 13.697 57.530 1.00 90.00 87 ARG A CA 1
ATOM 692 C C . ARG A 1 87 ? -19.167 13.288 56.057 1.00 90.00 87 ARG A C 1
ATOM 694 O O . ARG A 1 87 ? -18.125 13.190 55.412 1.00 90.00 87 ARG A O 1
ATOM 701 N N . CYS A 1 88 ? -20.368 13.105 55.509 1.00 89.50 88 CYS A N 1
ATOM 702 C CA . CYS A 1 88 ? -20.580 12.840 54.087 1.00 89.50 88 CYS A CA 1
ATOM 703 C C . CYS A 1 88 ? -20.091 14.008 53.214 1.00 89.50 88 CYS A C 1
ATOM 705 O O . CYS A 1 88 ? -19.293 13.794 52.301 1.00 89.50 88 CYS A O 1
ATOM 707 N N . LEU A 1 89 ? -20.479 15.245 53.548 1.00 85.81 89 LEU A N 1
ATOM 708 C CA . LEU A 1 89 ? -20.037 16.445 52.828 1.00 85.81 89 LEU A CA 1
ATOM 709 C C . LEU A 1 89 ? -18.512 16.605 52.837 1.00 85.81 89 LEU A C 1
ATOM 711 O O . LEU A 1 89 ? -17.923 16.889 51.797 1.00 85.81 89 LEU A O 1
ATOM 715 N N . VAL A 1 90 ? -17.856 16.368 53.975 1.00 85.62 90 VAL A N 1
ATOM 716 C CA . VAL A 1 90 ? -16.389 16.463 54.073 1.00 85.62 90 VAL A CA 1
ATOM 717 C C . VAL A 1 90 ? -15.685 15.362 53.279 1.00 85.62 90 VAL A C 1
ATOM 719 O O . VAL A 1 90 ? -14.671 15.632 52.633 1.00 85.62 90 VAL A O 1
ATOM 722 N N . ARG A 1 91 ? -16.225 14.136 53.252 1.00 83.94 91 ARG A N 1
ATOM 723 C CA . ARG A 1 91 ? -15.702 13.062 52.388 1.00 83.94 91 ARG A CA 1
ATOM 724 C C . ARG A 1 91 ? -15.842 13.410 50.908 1.00 83.94 91 ARG A C 1
ATOM 726 O O . ARG A 1 91 ? -14.896 13.208 50.150 1.00 83.94 91 ARG A O 1
ATOM 733 N N . LEU A 1 92 ? -16.985 13.965 50.510 1.00 84.50 92 LEU A N 1
ATOM 734 C CA . LEU A 1 92 ? -17.245 14.371 49.131 1.00 84.50 92 LEU A CA 1
ATOM 735 C C . LEU A 1 92 ? -16.334 15.532 48.704 1.00 84.50 92 LEU A C 1
ATOM 737 O O . LEU A 1 92 ? -15.689 15.449 47.660 1.00 84.50 92 LEU A O 1
ATOM 741 N N . ALA A 1 93 ? -16.198 16.562 49.543 1.00 83.31 93 ALA A N 1
ATOM 742 C CA . ALA A 1 93 ? -15.284 17.678 49.304 1.00 83.31 93 ALA A CA 1
ATOM 743 C C . ALA A 1 93 ? -13.820 17.213 49.219 1.00 83.31 93 ALA A C 1
ATOM 745 O O . ALA A 1 93 ? -13.105 17.610 48.301 1.00 83.31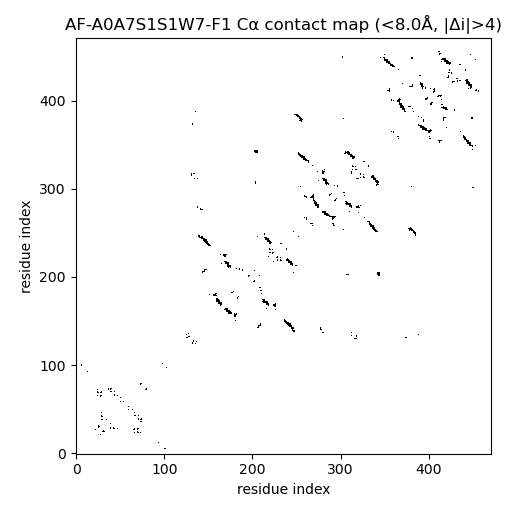 93 ALA A O 1
ATOM 746 N N . GLY A 1 94 ? -13.387 16.316 50.115 1.00 81.81 94 GLY A N 1
ATOM 747 C CA . GLY A 1 94 ? -12.048 15.720 50.073 1.00 81.81 94 GLY A CA 1
ATOM 748 C C . GLY A 1 94 ? -11.797 14.895 48.806 1.00 81.81 94 GLY A C 1
ATOM 749 O O . GLY A 1 94 ? -10.714 14.972 48.223 1.00 81.81 94 GLY A O 1
ATOM 750 N N . GLY A 1 95 ? -12.807 14.158 48.332 1.00 79.06 95 GLY A N 1
ATOM 751 C CA . GLY A 1 95 ? -12.758 13.429 47.063 1.00 79.06 95 GLY A CA 1
ATOM 752 C C . GLY A 1 95 ? -12.591 14.359 45.859 1.00 79.06 95 GLY A C 1
ATOM 753 O O . GLY A 1 95 ? -11.685 14.155 45.051 1.00 79.06 95 GLY A O 1
ATOM 754 N N . ILE A 1 96 ? -13.399 15.423 45.777 1.00 80.19 96 ILE A N 1
ATOM 755 C CA . ILE A 1 96 ? -13.312 16.435 44.708 1.00 80.19 96 ILE A CA 1
ATOM 756 C C . ILE A 1 96 ? -11.938 17.109 44.710 1.00 80.19 96 ILE A C 1
ATOM 758 O O . ILE A 1 96 ? -11.309 17.223 43.657 1.00 80.19 96 ILE A O 1
ATOM 762 N N . LEU A 1 97 ? -11.447 17.508 45.886 1.00 79.50 97 LEU A N 1
ATOM 763 C CA . LEU A 1 97 ? -10.140 18.144 46.034 1.00 79.50 97 LEU A CA 1
ATOM 764 C C . LEU A 1 97 ? -9.022 17.205 45.560 1.00 79.50 97 LEU A C 1
ATOM 766 O O . LEU A 1 97 ? -8.175 17.591 44.759 1.00 79.50 97 LEU A O 1
ATOM 770 N N . THR A 1 98 ? -9.062 15.935 45.966 1.00 78.50 98 THR A N 1
ATOM 771 C CA . THR A 1 98 ? -8.069 14.935 45.546 1.00 78.50 98 THR A CA 1
ATOM 772 C C . THR A 1 98 ? -8.094 14.716 44.029 1.00 78.50 98 THR A C 1
ATOM 774 O O . THR A 1 98 ? -7.042 14.694 43.391 1.00 78.50 98 THR A O 1
ATOM 777 N N . CYS A 1 99 ? -9.278 14.615 43.416 1.00 74.81 99 CYS A N 1
ATOM 778 C CA . CYS A 1 99 ? -9.410 14.504 41.961 1.00 74.81 99 CYS A CA 1
ATOM 779 C C . CYS A 1 99 ? -8.883 15.747 41.226 1.00 74.81 99 CYS A C 1
ATOM 781 O O . CYS A 1 99 ? -8.194 15.605 40.215 1.00 74.81 99 CYS A O 1
ATOM 783 N N . ALA A 1 100 ? -9.161 16.950 41.732 1.00 75.75 100 ALA A N 1
ATOM 784 C CA . ALA A 1 100 ? -8.697 18.195 41.127 1.00 75.75 100 ALA A CA 1
ATOM 785 C C . ALA A 1 100 ? -7.168 18.344 41.208 1.00 75.75 100 ALA A C 1
ATOM 787 O O . ALA A 1 100 ? -6.532 18.667 40.209 1.00 75.75 100 ALA A O 1
ATOM 788 N N . PHE A 1 101 ? -6.568 18.060 42.367 1.00 79.31 101 PHE A N 1
ATOM 789 C CA . PHE A 1 101 ? -5.139 18.295 42.596 1.00 79.31 101 PHE A CA 1
ATOM 790 C C . PHE A 1 101 ? -4.230 17.142 42.162 1.00 79.31 101 PHE A C 1
ATOM 792 O O . PHE A 1 101 ? -3.088 17.391 41.793 1.00 79.31 101 PHE A O 1
ATOM 799 N N . ALA A 1 102 ? -4.703 15.894 42.164 1.00 78.19 102 ALA A N 1
ATOM 800 C CA . ALA A 1 102 ? -3.902 14.752 41.712 1.00 78.19 102 ALA A CA 1
ATOM 801 C C . ALA A 1 102 ? -4.308 14.268 40.312 1.00 78.19 102 ALA A C 1
ATOM 803 O O . ALA A 1 102 ? -3.449 13.977 39.479 1.00 78.19 102 ALA A O 1
ATOM 804 N N . GLY A 1 103 ? -5.613 14.211 40.028 1.00 77.75 103 GLY A N 1
ATOM 805 C CA . GLY A 1 103 ? -6.141 13.671 38.774 1.00 77.75 103 GLY A CA 1
ATOM 806 C C . GLY A 1 103 ? -5.881 14.574 37.570 1.00 77.75 103 GLY A C 1
ATOM 807 O O . GLY A 1 103 ? -5.399 14.099 36.541 1.00 77.75 103 GLY A O 1
ATOM 808 N N . VAL A 1 104 ? -6.144 15.880 37.695 1.00 82.12 104 VAL A N 1
ATOM 809 C CA . VAL A 1 104 ? -5.951 16.830 36.583 1.00 82.12 104 VAL A CA 1
ATOM 810 C C . VAL A 1 104 ? -4.473 16.946 36.181 1.00 82.12 104 VAL A C 1
ATOM 812 O O . VAL A 1 104 ? -4.192 16.809 34.988 1.00 82.12 104 VAL A O 1
ATOM 815 N N . PRO A 1 105 ? -3.498 17.098 37.104 1.00 84.06 105 PRO A N 1
ATOM 816 C CA . PRO A 1 105 ? -2.086 17.127 36.725 1.00 84.06 105 PRO A CA 1
ATOM 817 C C . PRO A 1 105 ? -1.587 15.803 36.144 1.00 84.06 105 PRO A C 1
ATOM 819 O O . PRO A 1 105 ? -0.825 15.826 35.182 1.00 84.06 105 PRO A O 1
ATOM 822 N N . ALA A 1 106 ? -2.041 14.653 36.656 1.00 80.31 106 ALA A N 1
ATOM 823 C CA . ALA A 1 106 ? -1.683 13.351 36.091 1.00 80.31 106 ALA A CA 1
ATOM 824 C C . ALA A 1 106 ? -2.209 13.187 34.655 1.00 80.31 106 ALA A C 1
ATOM 826 O O . ALA A 1 106 ? -1.464 12.771 33.769 1.00 80.31 106 ALA A O 1
ATOM 827 N N . MET A 1 107 ? -3.458 13.583 34.393 1.00 81.50 107 MET A N 1
ATOM 828 C CA . MET A 1 107 ? -4.039 13.581 33.045 1.00 81.50 107 MET A CA 1
ATOM 829 C C . MET A 1 107 ? -3.337 14.569 32.110 1.00 81.50 107 MET A C 1
ATOM 831 O O . MET A 1 107 ? -3.091 14.241 30.951 1.00 81.50 107 MET A O 1
ATOM 835 N N . LEU A 1 108 ? -2.963 15.755 32.601 1.00 87.50 108 LEU A N 1
ATOM 836 C CA . LEU A 1 108 ? -2.176 16.723 31.834 1.00 87.50 108 LEU A CA 1
ATOM 837 C C . LEU A 1 108 ? -0.770 16.199 31.530 1.00 87.50 108 LEU A C 1
ATOM 839 O O . LEU A 1 108 ? -0.309 16.358 30.404 1.00 87.50 108 LEU A O 1
ATOM 843 N N . LEU A 1 109 ? -0.111 15.531 32.479 1.00 87.38 109 LEU A N 1
ATOM 844 C CA . LEU A 1 109 ? 1.189 14.891 32.270 1.00 87.38 109 LEU A CA 1
ATOM 845 C C . LEU A 1 109 ? 1.097 13.718 31.294 1.00 87.38 109 LEU A C 1
ATOM 847 O O . LEU A 1 109 ? 1.972 13.582 30.446 1.00 87.38 109 LEU A O 1
ATOM 851 N N . LEU A 1 110 ? 0.032 12.914 31.346 1.00 83.38 110 LEU A N 1
ATOM 852 C CA . LEU A 1 110 ? -0.225 11.860 30.362 1.00 83.38 110 LEU A CA 1
ATOM 853 C C . LEU A 1 110 ? -0.518 12.442 28.978 1.00 83.38 110 LEU A C 1
ATOM 855 O O . LEU A 1 110 ? 0.019 11.953 27.990 1.00 83.38 110 LEU A O 1
ATOM 859 N N . ALA A 1 111 ? -1.310 13.511 28.884 1.00 84.75 111 ALA A N 1
ATOM 860 C CA . ALA A 1 111 ? -1.594 14.188 27.622 1.00 84.75 111 ALA A CA 1
ATOM 861 C C . ALA A 1 111 ? -0.348 14.881 27.045 1.00 84.75 111 ALA A C 1
ATOM 863 O O . ALA A 1 111 ? -0.134 14.853 25.831 1.00 84.75 111 ALA A O 1
ATOM 864 N N . LEU A 1 112 ? 0.491 15.477 27.896 1.00 89.88 112 LEU A N 1
ATOM 865 C CA . LEU A 1 112 ? 1.760 16.095 27.519 1.00 89.88 112 LEU A CA 1
ATOM 866 C C . LEU A 1 112 ? 2.778 15.032 27.106 1.00 89.88 112 LEU A C 1
ATOM 868 O O . LEU A 1 112 ? 3.373 15.149 26.040 1.00 89.88 112 LEU A O 1
ATOM 872 N N . GLY A 1 113 ? 2.919 13.969 27.897 1.00 87.94 113 GLY A N 1
ATOM 873 C CA . GLY A 1 113 ? 3.742 12.805 27.592 1.00 87.94 113 GLY A CA 1
ATOM 874 C C . GLY A 1 113 ? 3.316 12.172 26.276 1.00 87.94 113 GLY A C 1
ATOM 875 O O . GLY A 1 113 ? 4.148 11.991 25.398 1.00 87.94 113 GLY A O 1
ATOM 876 N N . TYR A 1 114 ? 2.016 11.961 26.068 1.00 81.00 114 TYR A N 1
ATOM 877 C CA . TYR A 1 114 ? 1.471 11.510 24.793 1.00 81.00 114 TYR A CA 1
ATOM 878 C C . TYR A 1 114 ? 1.784 12.497 23.667 1.00 81.00 114 TYR A C 1
ATOM 880 O O . TYR A 1 114 ? 2.230 12.066 22.618 1.00 81.00 114 TYR A O 1
ATOM 888 N N . ARG A 1 115 ? 1.622 13.816 23.843 1.00 83.44 115 ARG A N 1
ATOM 889 C CA . ARG A 1 115 ? 1.964 14.808 22.802 1.00 83.44 115 ARG A CA 1
ATOM 890 C C . ARG A 1 115 ? 3.453 14.825 22.451 1.00 83.44 115 ARG A C 1
ATOM 892 O O . ARG A 1 115 ? 3.766 14.956 21.271 1.00 83.44 115 ARG A O 1
ATOM 899 N N . LEU A 1 116 ? 4.337 14.674 23.436 1.00 83.31 116 LEU A N 1
ATOM 900 C CA . LEU A 1 116 ? 5.793 14.640 23.257 1.00 83.31 116 LEU A CA 1
ATOM 901 C C . LEU A 1 116 ? 6.272 13.302 22.676 1.00 83.31 116 LEU A C 1
ATOM 903 O O . LEU A 1 116 ? 7.165 13.282 21.834 1.00 83.31 116 LEU A O 1
ATOM 907 N N . LEU A 1 117 ? 5.645 12.192 23.071 1.00 77.81 117 LEU A N 1
ATOM 908 C CA . LEU A 1 117 ? 5.933 10.851 22.561 1.00 77.81 117 LEU A CA 1
ATOM 909 C C . LEU A 1 117 ? 5.249 10.576 21.223 1.00 77.81 117 LEU A C 1
ATOM 911 O O . LEU A 1 117 ? 5.740 9.760 20.461 1.00 77.81 117 LEU A O 1
ATOM 915 N N . ARG A 1 118 ? 4.156 11.258 20.873 1.00 74.38 118 ARG A N 1
ATOM 916 C CA . ARG A 1 118 ? 3.440 11.075 19.600 1.00 74.38 118 ARG A CA 1
ATOM 917 C C . ARG A 1 118 ? 4.329 11.236 18.363 1.00 74.38 118 ARG A C 1
ATOM 919 O O . ARG A 1 118 ? 4.162 10.423 17.462 1.00 74.38 118 ARG A O 1
ATOM 926 N N . PRO A 1 119 ? 5.248 12.215 18.254 1.00 62.88 119 PRO A N 1
ATOM 927 C CA . PRO A 1 119 ? 6.192 12.262 17.136 1.00 62.88 119 PRO A CA 1
ATOM 928 C C . PRO A 1 119 ? 7.255 11.152 17.181 1.00 62.88 119 PRO A C 1
ATOM 930 O O . PRO A 1 119 ? 7.761 10.784 16.130 1.00 62.88 119 PRO A O 1
ATOM 933 N N . LEU A 1 120 ? 7.563 10.589 18.356 1.00 61.41 120 LEU A N 1
ATOM 934 C CA . LEU A 1 120 ? 8.450 9.423 18.496 1.00 61.41 120 LEU A CA 1
ATOM 935 C C . LEU A 1 120 ? 7.730 8.095 18.188 1.00 61.41 120 LEU A C 1
ATOM 937 O O . LEU A 1 120 ? 8.351 7.162 17.688 1.00 61.41 120 LEU A O 1
ATOM 941 N N . MET A 1 121 ? 6.426 8.019 18.472 1.00 53.41 121 MET A N 1
ATOM 942 C CA . MET A 1 121 ? 5.568 6.841 18.294 1.00 53.41 121 MET A CA 1
ATOM 943 C C . MET A 1 121 ? 4.881 6.785 16.932 1.00 53.41 121 MET A C 1
ATOM 945 O O . MET A 1 121 ? 4.550 5.700 16.460 1.00 53.41 121 MET A O 1
ATOM 949 N N . LYS A 1 122 ? 4.666 7.927 16.266 1.00 59.00 122 LYS A N 1
ATOM 950 C CA . LYS A 1 122 ? 4.401 7.934 14.827 1.00 59.00 122 LYS A CA 1
ATOM 951 C C . LYS A 1 122 ? 5.681 7.437 14.183 1.00 59.00 122 LYS A C 1
ATOM 953 O O . LYS A 1 122 ? 6.637 8.202 14.090 1.00 59.00 122 LYS A O 1
ATOM 958 N N . GLY A 1 123 ? 5.699 6.141 13.858 1.00 57.16 123 GLY A N 1
ATOM 959 C CA . GLY A 1 123 ? 6.857 5.438 13.318 1.00 57.16 123 GLY A CA 1
ATOM 960 C C . GLY A 1 123 ? 7.596 6.346 12.355 1.00 57.16 123 GLY A C 1
ATOM 961 O O . GLY A 1 123 ? 6.940 6.967 11.521 1.00 57.16 123 GLY A O 1
ATOM 962 N N . ARG A 1 124 ? 8.912 6.498 12.574 1.00 62.50 124 ARG A N 1
ATOM 963 C CA . ARG A 1 124 ? 9.787 7.403 11.819 1.00 62.50 124 ARG A CA 1
ATOM 964 C C . ARG A 1 124 ? 9.375 7.354 10.355 1.00 62.50 124 ARG A C 1
ATOM 966 O O . ARG A 1 124 ? 9.685 6.382 9.668 1.00 62.50 124 ARG A O 1
ATOM 973 N N . GLY A 1 125 ? 8.624 8.370 9.928 1.00 69.94 125 GLY A N 1
ATOM 974 C CA . GLY A 1 125 ? 8.268 8.512 8.530 1.00 69.94 125 GLY A CA 1
ATOM 975 C C . GLY A 1 125 ? 9.568 8.491 7.745 1.00 69.94 125 GLY A C 1
ATOM 976 O O . GLY A 1 125 ? 10.598 8.956 8.244 1.00 69.94 125 GLY A O 1
ATOM 977 N N . LEU A 1 126 ? 9.538 7.900 6.557 1.00 80.75 126 LEU A N 1
ATOM 978 C CA . LEU A 1 126 ? 10.677 7.970 5.654 1.00 80.75 126 LEU A CA 1
ATOM 979 C C . LEU A 1 126 ? 11.078 9.446 5.517 1.00 80.75 126 LEU A C 1
ATOM 981 O O . LEU A 1 126 ? 10.203 10.306 5.382 1.00 80.75 126 LEU A O 1
ATOM 985 N N . ASP A 1 127 ? 12.375 9.744 5.631 1.00 84.62 127 ASP A N 1
ATOM 986 C CA . ASP A 1 127 ? 12.861 11.113 5.466 1.00 84.62 127 ASP A CA 1
ATOM 987 C C . ASP A 1 127 ? 12.389 11.610 4.092 1.00 84.62 127 ASP A C 1
ATOM 989 O O . ASP A 1 127 ? 12.740 10.992 3.088 1.00 84.62 127 ASP A O 1
ATOM 993 N N . PRO A 1 128 ? 11.595 12.695 4.004 1.00 88.31 128 PRO A N 1
ATOM 994 C CA . PRO A 1 128 ? 11.046 13.166 2.733 1.00 88.31 128 PRO A CA 1
ATOM 995 C C . PRO A 1 128 ? 12.128 13.534 1.710 1.00 88.31 128 PRO A C 1
ATOM 997 O O . PRO A 1 128 ? 11.831 13.633 0.520 1.00 88.31 128 PRO A O 1
ATOM 1000 N N . LYS A 1 129 ? 13.374 13.752 2.152 1.00 90.06 129 LYS A N 1
ATOM 1001 C CA . LYS A 1 129 ? 14.520 13.981 1.267 1.00 90.06 129 LYS A CA 1
ATOM 1002 C C . LYS A 1 129 ? 15.189 12.691 0.804 1.00 90.06 129 LYS A C 1
ATOM 1004 O O . LYS A 1 129 ? 15.859 12.728 -0.229 1.00 90.06 129 LYS A O 1
ATOM 1009 N N . SER A 1 130 ? 15.014 11.577 1.515 1.00 89.62 130 SER A N 1
ATOM 1010 C CA . SER A 1 130 ? 15.516 10.278 1.069 1.00 89.62 130 SER A CA 1
ATOM 1011 C C . SER A 1 130 ? 14.778 9.827 -0.189 1.00 89.62 130 SER A C 1
ATOM 1013 O O . SER A 1 130 ? 13.676 10.284 -0.495 1.00 89.62 130 SER A O 1
ATOM 1015 N N . PHE A 1 131 ? 15.394 8.918 -0.939 1.00 88.06 131 PHE A N 1
ATOM 1016 C CA . PHE A 1 131 ? 14.781 8.359 -2.140 1.00 88.06 131 PHE A CA 1
ATOM 1017 C C . PHE A 1 131 ? 13.443 7.670 -1.825 1.00 88.06 131 PHE A C 1
ATOM 1019 O O . PHE A 1 131 ? 12.455 7.860 -2.529 1.00 88.06 131 PHE A O 1
ATOM 1026 N N . GLU A 1 132 ? 13.393 6.926 -0.724 1.00 85.50 132 GLU A N 1
ATOM 1027 C CA . GLU A 1 132 ? 12.213 6.209 -0.250 1.00 85.50 132 GLU A CA 1
ATOM 1028 C C . GLU A 1 132 ? 11.109 7.180 0.182 1.00 85.50 132 GLU A C 1
ATOM 1030 O O . GLU A 1 132 ? 9.944 6.962 -0.146 1.00 85.50 132 GLU A O 1
ATOM 1035 N N . GLY A 1 133 ? 11.459 8.277 0.867 1.00 86.69 133 GLY A N 1
ATOM 1036 C CA . GLY A 1 133 ? 10.495 9.320 1.218 1.00 86.69 133 GLY A CA 1
ATOM 1037 C C . GLY A 1 133 ? 9.946 10.050 -0.007 1.00 86.69 133 GLY A C 1
ATOM 1038 O O . GLY A 1 133 ? 8.745 10.313 -0.065 1.00 86.69 133 GLY A O 1
ATOM 1039 N N . GLN A 1 134 ? 10.785 10.303 -1.018 1.00 91.38 134 GLN A N 1
ATOM 1040 C CA . GLN A 1 134 ? 10.348 10.859 -2.303 1.00 91.38 134 GLN A CA 1
ATOM 1041 C C . GLN A 1 134 ? 9.389 9.906 -3.030 1.00 91.38 134 GLN A C 1
ATOM 1043 O O . GLN A 1 134 ? 8.321 10.342 -3.454 1.00 91.38 134 GLN A O 1
ATOM 1048 N N . LEU A 1 135 ? 9.710 8.609 -3.117 1.00 87.69 135 LEU A N 1
ATOM 1049 C CA . LEU A 1 135 ? 8.820 7.607 -3.716 1.00 87.69 135 LEU A CA 1
ATOM 1050 C C . LEU A 1 135 ? 7.489 7.494 -2.968 1.00 87.69 135 LEU A C 1
ATOM 1052 O O . LEU A 1 135 ? 6.434 7.513 -3.596 1.00 87.69 135 LEU A O 1
ATOM 1056 N N . ALA A 1 136 ? 7.520 7.420 -1.635 1.00 84.38 136 ALA A N 1
ATOM 1057 C CA . ALA A 1 136 ? 6.310 7.360 -0.818 1.00 84.38 136 ALA A CA 1
ATOM 1058 C C . ALA A 1 136 ? 5.438 8.614 -1.003 1.00 84.38 136 ALA A C 1
ATOM 1060 O O . ALA A 1 136 ? 4.211 8.511 -1.086 1.00 84.38 136 ALA A O 1
ATOM 1061 N N . ALA A 1 137 ? 6.061 9.792 -1.121 1.00 87.75 137 ALA A N 1
ATOM 1062 C CA . ALA A 1 137 ? 5.365 11.034 -1.432 1.00 87.75 137 ALA A CA 1
ATOM 1063 C C . ALA A 1 137 ? 4.761 11.018 -2.845 1.00 87.75 137 ALA A C 1
ATOM 1065 O O . ALA A 1 137 ? 3.612 11.426 -3.003 1.00 87.75 137 ALA A O 1
ATOM 1066 N N . THR A 1 138 ? 5.489 10.521 -3.850 1.00 90.38 138 THR A N 1
ATOM 1067 C CA . THR A 1 138 ? 4.972 10.326 -5.211 1.00 90.38 138 THR A CA 1
ATOM 1068 C C . THR A 1 138 ? 3.777 9.378 -5.201 1.00 90.38 138 THR A C 1
ATOM 1070 O O . THR A 1 138 ? 2.717 9.770 -5.670 1.00 90.38 138 THR A O 1
ATOM 1073 N N . PHE A 1 139 ? 3.875 8.194 -4.584 1.00 87.12 139 PHE A N 1
ATOM 1074 C CA . PHE A 1 139 ? 2.759 7.239 -4.482 1.00 87.12 139 PHE A CA 1
ATOM 1075 C C . PHE A 1 139 ? 1.541 7.813 -3.761 1.00 87.12 139 PHE A C 1
ATOM 1077 O O . PHE A 1 139 ? 0.411 7.532 -4.150 1.00 87.12 139 PHE A O 1
ATOM 1084 N N . GLY A 1 140 ? 1.760 8.642 -2.738 1.00 85.75 140 GLY A N 1
ATOM 1085 C CA . GLY A 1 140 ? 0.689 9.348 -2.039 1.00 85.75 140 GLY A CA 1
ATOM 1086 C C . GLY A 1 140 ? -0.051 10.376 -2.898 1.00 85.75 140 GLY A C 1
ATOM 1087 O O . GLY A 1 140 ? -1.136 10.791 -2.504 1.00 85.75 140 GLY A O 1
ATOM 1088 N N . LYS A 1 141 ? 0.523 10.778 -4.037 1.00 90.12 141 LYS A N 1
ATOM 1089 C CA . LYS A 1 141 ? -0.070 11.702 -5.011 1.00 90.12 141 LYS A CA 1
ATOM 1090 C C . LYS A 1 141 ? -0.601 11.010 -6.266 1.00 90.12 141 LYS A C 1
ATOM 1092 O O . LYS A 1 141 ? -1.256 11.676 -7.055 1.00 90.12 141 LYS A O 1
ATOM 1097 N N . ILE A 1 142 ? -0.290 9.729 -6.499 1.00 89.62 142 ILE A N 1
ATOM 1098 C CA . ILE A 1 142 ? -0.847 9.028 -7.662 1.00 89.62 142 ILE A CA 1
ATOM 1099 C C . ILE A 1 142 ? -2.320 8.749 -7.371 1.00 89.62 142 ILE A C 1
ATOM 1101 O O . ILE A 1 142 ? -2.669 7.930 -6.512 1.00 89.62 142 ILE A O 1
ATOM 1105 N N . GLU A 1 143 ? -3.176 9.449 -8.099 1.00 90.44 143 GLU A N 1
ATOM 1106 C CA . GLU A 1 143 ? -4.624 9.378 -7.984 1.00 90.44 143 GLU A CA 1
ATOM 1107 C C . GLU A 1 143 ? -5.222 9.248 -9.384 1.00 90.44 143 GLU A C 1
ATOM 1109 O O . GLU A 1 143 ? -4.740 9.838 -10.350 1.00 90.44 143 GLU A O 1
ATOM 1114 N N . CYS A 1 144 ? -6.285 8.460 -9.508 1.00 89.81 144 CYS A N 1
ATOM 1115 C CA . CYS A 1 144 ? -7.058 8.382 -10.739 1.00 89.81 144 CYS A CA 1
ATOM 1116 C C . CYS A 1 144 ? -8.471 8.897 -10.478 1.00 89.81 144 CYS A C 1
ATOM 1118 O O . CYS A 1 144 ? -9.106 8.494 -9.504 1.00 89.81 144 CYS A O 1
ATOM 1120 N N . THR A 1 145 ? -8.956 9.781 -11.346 1.00 92.38 145 THR A N 1
ATOM 1121 C CA . THR A 1 145 ? -10.357 10.205 -11.342 1.00 92.38 145 THR A CA 1
ATOM 1122 C C . THR A 1 145 ? -11.123 9.368 -12.350 1.00 92.38 145 THR A C 1
ATOM 1124 O O . THR A 1 145 ? -10.798 9.363 -13.536 1.00 92.38 145 THR A O 1
ATOM 1127 N N . LEU A 1 146 ? -12.157 8.692 -11.873 1.00 94.69 146 LEU A N 1
ATOM 1128 C CA . LEU A 1 146 ? -13.033 7.830 -12.647 1.00 94.69 146 LEU A CA 1
ATOM 1129 C C . LEU A 1 146 ? -14.401 8.488 -12.758 1.00 94.69 146 LEU A C 1
ATOM 1131 O O . LEU A 1 146 ? -14.884 9.087 -11.797 1.00 94.69 146 LEU A O 1
ATOM 1135 N N . GLN A 1 147 ? -15.025 8.348 -13.920 1.00 97.00 147 GLN A N 1
ATOM 1136 C CA . GLN A 1 147 ? -16.438 8.659 -14.096 1.00 97.00 147 GLN A CA 1
ATOM 1137 C C . GLN A 1 147 ? -17.196 7.339 -14.160 1.00 97.00 147 GLN A C 1
ATOM 1139 O O . GLN A 1 147 ? -16.867 6.476 -14.975 1.00 97.00 147 GLN A O 1
ATOM 1144 N N . VAL A 1 148 ? -18.169 7.164 -13.270 1.00 97.81 148 VAL A N 1
ATOM 1145 C CA . VAL A 1 148 ? -18.951 5.931 -13.165 1.00 97.81 148 VAL A CA 1
ATOM 1146 C C . VAL A 1 148 ? -20.429 6.272 -13.193 1.0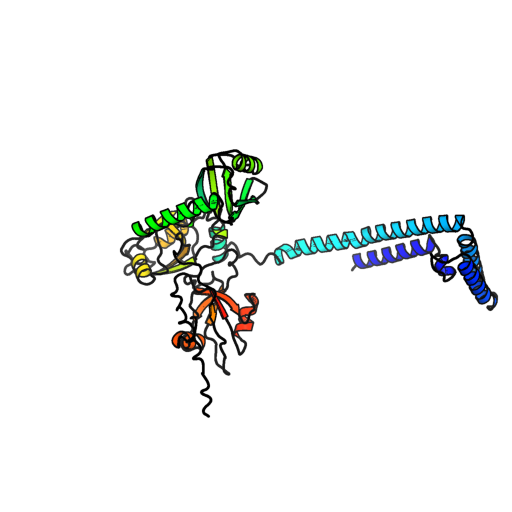0 97.81 148 VAL A C 1
ATOM 1148 O O . VAL A 1 148 ? -20.923 6.937 -12.289 1.00 97.81 148 VAL A O 1
ATOM 1151 N N . THR A 1 149 ? -21.138 5.777 -14.204 1.00 97.94 149 THR A N 1
ATOM 1152 C CA . THR A 1 149 ? -22.591 5.932 -14.315 1.00 97.94 149 THR A CA 1
ATOM 1153 C C . THR A 1 149 ? -23.287 4.645 -13.887 1.00 97.94 149 THR A C 1
ATOM 1155 O O . THR A 1 149 ? -23.004 3.570 -14.416 1.00 97.94 149 THR A O 1
ATOM 1158 N N . LEU A 1 150 ? -24.214 4.748 -12.935 1.00 97.94 150 LEU A N 1
ATOM 1159 C CA . LEU A 1 150 ? -25.064 3.651 -12.476 1.00 97.94 150 LEU A CA 1
ATOM 1160 C C . LEU A 1 150 ? -26.530 3.980 -12.763 1.00 97.94 150 LEU A C 1
ATOM 1162 O O . LEU A 1 150 ? -26.998 5.080 -12.470 1.00 97.94 150 LEU A O 1
ATOM 1166 N N . GLN A 1 151 ? -27.276 3.000 -13.263 1.00 97.75 151 GLN A N 1
ATOM 1167 C CA . GLN A 1 151 ? -28.712 3.117 -13.502 1.00 97.75 151 GLN A CA 1
ATOM 1168 C C . GLN A 1 151 ? -29.467 2.218 -12.524 1.00 97.75 151 GLN A C 1
ATOM 1170 O O . GLN A 1 151 ? -29.265 1.006 -12.524 1.00 97.75 151 GLN A O 1
ATOM 1175 N N . LYS A 1 152 ? -30.330 2.802 -11.690 1.00 97.50 152 LYS A N 1
ATOM 1176 C CA . LYS A 1 152 ? -31.198 2.052 -10.778 1.00 97.50 152 LYS A CA 1
ATOM 1177 C C . LYS A 1 152 ? -32.415 1.555 -11.538 1.00 97.50 152 LYS A C 1
ATOM 1179 O O . LYS A 1 152 ? -33.146 2.353 -12.123 1.00 97.50 152 LYS A O 1
ATOM 1184 N N . SER A 1 153 ? -32.648 0.250 -11.492 1.00 93.50 153 SER A N 1
ATOM 1185 C CA . SER A 1 153 ? -33.788 -0.375 -12.169 1.00 93.50 153 SER A CA 1
ATOM 1186 C C . SER A 1 153 ? -35.008 -0.568 -11.257 1.00 93.50 153 SER A C 1
ATOM 1188 O O . SER A 1 153 ? -36.107 -0.834 -11.736 1.00 93.50 153 SER A O 1
ATOM 1190 N N . GLY A 1 154 ? -34.845 -0.383 -9.943 1.00 92.62 154 GLY A N 1
ATOM 1191 C CA . GLY A 1 154 ? -35.910 -0.573 -8.962 1.00 92.62 154 GLY A CA 1
ATOM 1192 C C . GLY A 1 154 ? -35.477 -0.233 -7.532 1.00 92.62 154 GLY A C 1
ATOM 1193 O O . GLY A 1 154 ? -34.520 0.519 -7.345 1.00 92.62 154 GLY A O 1
ATOM 1194 N N . PRO A 1 155 ? -36.150 -0.788 -6.505 1.00 93.38 155 PRO A N 1
ATOM 1195 C CA . PRO A 1 155 ? -35.820 -0.573 -5.092 1.00 93.38 155 PRO A CA 1
ATOM 1196 C C . PRO A 1 155 ? -34.587 -1.370 -4.628 1.00 93.38 155 PRO A C 1
ATOM 1198 O O . PRO A 1 155 ? -34.392 -1.578 -3.431 1.00 93.38 155 PRO A O 1
ATOM 1201 N N . GLU A 1 156 ? -33.774 -1.861 -5.563 1.00 95.06 156 GLU A N 1
ATOM 1202 C CA . GLU A 1 156 ? -32.569 -2.617 -5.253 1.00 95.06 156 GLU A CA 1
ATOM 1203 C C . GLU A 1 156 ? -31.583 -1.757 -4.442 1.00 95.06 156 GLU A C 1
ATOM 1205 O O . GLU A 1 156 ? -31.393 -0.566 -4.726 1.00 95.06 156 GLU A O 1
ATOM 1210 N N . PRO A 1 157 ? -30.941 -2.322 -3.407 1.00 96.25 157 PRO A N 1
ATOM 1211 C CA . PRO A 1 157 ? -29.931 -1.591 -2.668 1.00 96.25 157 PRO A CA 1
ATOM 1212 C C . PRO A 1 157 ? -28.719 -1.318 -3.568 1.00 96.25 157 PRO A C 1
ATOM 1214 O O . PRO A 1 157 ? -28.303 -2.158 -4.365 1.00 96.25 157 PRO A O 1
ATOM 1217 N N . LEU A 1 158 ? -28.073 -0.164 -3.372 1.00 97.31 158 LEU A N 1
ATOM 1218 C CA . LEU A 1 158 ? -26.825 0.160 -4.075 1.00 97.31 158 LEU A CA 1
ATOM 1219 C C . LEU A 1 158 ? -25.728 -0.890 -3.842 1.00 97.31 158 LEU A C 1
ATOM 1221 O O . LEU A 1 158 ? -24.911 -1.132 -4.725 1.00 97.31 158 LEU A O 1
ATOM 1225 N N . GLY A 1 159 ? -25.706 -1.508 -2.657 1.00 97.00 159 GLY A N 1
ATOM 1226 C CA . GLY A 1 159 ? -24.682 -2.483 -2.280 1.00 97.00 159 GLY A CA 1
ATOM 1227 C C . GLY A 1 159 ? -23.335 -1.856 -1.919 1.00 97.00 159 GLY A C 1
ATOM 1228 O O . GLY A 1 159 ? -22.309 -2.496 -2.095 1.00 97.00 159 GLY A O 1
ATOM 1229 N N . MET A 1 160 ? -23.307 -0.619 -1.416 1.00 97.38 160 MET A N 1
ATOM 1230 C CA . MET A 1 160 ? -22.088 0.026 -0.910 1.00 97.38 160 MET A CA 1
ATOM 1231 C C . MET A 1 160 ? -22.241 0.423 0.556 1.00 97.38 160 MET A C 1
ATOM 1233 O O . MET A 1 160 ? -23.280 0.947 0.958 1.00 97.38 160 MET A O 1
ATOM 1237 N N . GLN A 1 161 ? -21.179 0.233 1.335 1.00 97.50 161 GLN A N 1
ATOM 1238 C CA . GLN A 1 161 ? -21.034 0.807 2.669 1.00 97.50 161 GLN A CA 1
ATOM 1239 C C . GLN A 1 161 ? -20.233 2.100 2.551 1.00 97.50 161 GLN A C 1
ATOM 1241 O O . GLN A 1 161 ? -19.073 2.078 2.141 1.00 97.50 161 GLN A O 1
ATOM 1246 N N . LEU A 1 162 ? -20.864 3.225 2.882 1.00 97.50 162 LEU A N 1
ATOM 1247 C CA . LEU A 1 162 ? -20.291 4.556 2.710 1.00 97.50 162 LEU A CA 1
ATOM 1248 C C . LEU A 1 162 ? -20.073 5.218 4.065 1.00 97.50 162 LEU A C 1
ATOM 1250 O O . LEU A 1 162 ? -20.961 5.205 4.918 1.00 97.50 162 LEU A O 1
ATOM 1254 N N . VAL A 1 163 ? -18.911 5.842 4.236 1.00 96.25 163 VAL A N 1
ATOM 1255 C CA . VAL A 1 163 ? -18.602 6.670 5.406 1.00 96.25 163 VAL A CA 1
ATOM 1256 C C . VAL A 1 163 ? -18.085 8.020 4.943 1.00 96.25 163 VAL A C 1
ATOM 1258 O O . VAL A 1 163 ? -17.320 8.109 3.989 1.00 96.25 163 VAL A O 1
ATOM 1261 N N . SER A 1 164 ? -18.501 9.088 5.617 1.00 95.19 164 SER A N 1
ATOM 1262 C CA . SER A 1 164 ? -18.002 10.429 5.326 1.00 95.19 164 SER A CA 1
ATOM 1263 C C . SER A 1 164 ? -16.500 10.502 5.611 1.00 95.19 164 SER A C 1
ATOM 1265 O O . SER A 1 164 ? -16.055 10.298 6.743 1.00 95.19 164 SER A O 1
ATOM 1267 N N . ALA A 1 165 ? -15.706 10.757 4.574 1.00 89.69 165 ALA A N 1
ATOM 1268 C CA . ALA A 1 165 ? -14.270 10.958 4.695 1.00 89.69 165 ALA A CA 1
ATOM 1269 C C . ALA A 1 165 ? -13.952 12.453 4.834 1.00 89.69 165 ALA A C 1
ATOM 1271 O O . ALA A 1 165 ? -14.736 13.308 4.431 1.00 89.69 165 ALA A O 1
ATOM 1272 N N . LYS A 1 166 ? -12.799 12.759 5.456 1.00 67.62 166 LYS A N 1
ATOM 1273 C CA . LYS A 1 166 ? -12.178 14.098 5.572 1.00 67.62 166 LYS A CA 1
ATOM 1274 C C . LYS A 1 166 ? -13.182 15.271 5.640 1.00 67.62 166 LYS A C 1
ATOM 1276 O O . LYS A 1 166 ? -13.544 15.835 4.619 1.00 67.62 166 LYS A O 1
ATOM 1281 N N . ARG A 1 167 ? -13.577 15.710 6.843 1.00 74.00 167 ARG A N 1
ATOM 1282 C CA . ARG A 1 167 ? -14.397 16.931 7.060 1.00 74.00 167 ARG A CA 1
ATOM 1283 C C . ARG A 1 167 ? -15.682 17.048 6.194 1.00 74.00 167 ARG A C 1
ATOM 1285 O O . ARG A 1 167 ? -16.185 18.155 6.051 1.00 74.00 167 ARG A O 1
ATOM 1292 N N . GLY A 1 168 ? -16.232 15.957 5.650 1.00 77.56 168 GLY A N 1
ATOM 1293 C CA . GLY A 1 168 ? -17.527 15.969 4.951 1.00 77.56 168 GLY A CA 1
ATOM 1294 C C . GLY A 1 168 ? -17.494 16.222 3.440 1.00 77.56 168 GLY A C 1
ATOM 1295 O O . GLY A 1 168 ? -18.557 16.374 2.840 1.00 77.56 168 GLY A O 1
ATOM 1296 N N . SER A 1 169 ? -16.316 16.272 2.806 1.00 90.31 169 SER A N 1
ATOM 1297 C CA . SER A 1 169 ? -16.196 16.617 1.377 1.00 90.31 169 SER A CA 1
ATOM 1298 C C . SER A 1 169 ? -16.195 15.423 0.416 1.00 90.31 169 SER A C 1
ATOM 1300 O O . SER A 1 169 ? -16.128 15.620 -0.791 1.00 90.31 169 SER A O 1
ATOM 1302 N N . CYS A 1 170 ? -16.181 14.186 0.915 1.00 95.19 170 CYS A N 1
ATOM 1303 C CA . CYS A 1 170 ? -16.253 12.981 0.086 1.00 95.19 170 CYS A CA 1
ATOM 1304 C C . CYS A 1 170 ? -16.847 11.803 0.868 1.00 95.19 170 CYS A C 1
ATOM 1306 O O . CYS A 1 170 ? -16.872 11.806 2.103 1.00 95.19 170 CYS A O 1
ATOM 1308 N N . LEU A 1 171 ? -17.316 10.782 0.151 1.00 97.12 171 LEU A N 1
ATOM 1309 C CA . LEU A 1 171 ? -17.750 9.513 0.742 1.00 97.12 171 LEU A CA 1
ATOM 1310 C C . LEU A 1 171 ? -16.704 8.435 0.450 1.00 97.12 171 LEU A C 1
ATOM 1312 O O . LEU A 1 171 ? -16.388 8.173 -0.704 1.00 97.12 171 LEU A O 1
ATOM 1316 N N . LEU A 1 172 ? -16.165 7.803 1.486 1.00 95.38 172 LEU A N 1
ATOM 1317 C CA . LEU A 1 172 ? -15.300 6.633 1.371 1.00 95.38 172 LEU A CA 1
ATOM 1318 C C . LEU A 1 172 ? -16.155 5.376 1.232 1.00 95.38 172 LEU A C 1
ATOM 1320 O O . LEU A 1 172 ? -17.010 5.111 2.082 1.00 95.38 172 LEU A O 1
ATOM 1324 N N . ILE A 1 173 ? -15.865 4.573 0.213 1.00 95.94 173 ILE A N 1
ATOM 1325 C CA . ILE A 1 173 ? -16.405 3.222 0.087 1.00 95.94 173 ILE A CA 1
ATOM 1326 C C . ILE A 1 173 ? -15.631 2.320 1.051 1.00 95.94 173 ILE A C 1
ATOM 1328 O O . ILE A 1 173 ? -14.457 2.029 0.838 1.00 95.94 173 ILE A O 1
ATOM 1332 N N . GLN A 1 174 ? -16.266 1.880 2.135 1.00 95.06 174 GLN A N 1
ATOM 1333 C CA . GLN A 1 174 ? -15.668 0.922 3.072 1.00 95.06 174 GLN A CA 1
ATOM 1334 C C . GLN A 1 174 ? -15.794 -0.519 2.584 1.00 95.06 174 GLN A C 1
ATOM 1336 O O . GLN A 1 174 ? -14.921 -1.343 2.843 1.00 95.06 174 GLN A O 1
ATOM 1341 N N . GLY A 1 175 ? -16.870 -0.818 1.865 1.00 93.50 175 GLY A N 1
ATOM 1342 C CA . GLY A 1 175 ? -17.160 -2.155 1.381 1.00 93.50 175 GLY A CA 1
ATOM 1343 C C . GLY A 1 175 ? -18.172 -2.124 0.251 1.00 93.50 175 GLY A C 1
ATOM 1344 O O . GLY A 1 175 ? -19.005 -1.218 0.168 1.00 93.50 175 GLY A O 1
ATOM 1345 N N . VAL A 1 176 ? -18.095 -3.135 -0.606 1.00 95.69 176 VAL A N 1
ATOM 1346 C CA . VAL A 1 176 ? -19.082 -3.411 -1.649 1.00 95.69 176 VAL A CA 1
ATOM 1347 C C . VAL A 1 176 ? -19.717 -4.752 -1.302 1.00 95.69 176 VAL A C 1
ATOM 1349 O O . VAL A 1 176 ? -19.019 -5.757 -1.189 1.00 95.69 176 VAL A O 1
ATOM 1352 N N . ALA A 1 177 ? -21.022 -4.748 -1.054 1.00 95.19 177 ALA A N 1
ATOM 1353 C CA . ALA A 1 177 ? -21.784 -5.952 -0.771 1.00 95.19 177 ALA A CA 1
ATOM 1354 C C . ALA A 1 177 ? -22.056 -6.714 -2.074 1.00 95.19 177 ALA A C 1
ATOM 1356 O O . ALA A 1 177 ? -22.366 -6.103 -3.099 1.00 95.19 177 ALA A O 1
ATOM 1357 N N . GLY A 1 178 ? -21.978 -8.046 -2.017 1.00 92.50 178 GLY A N 1
ATOM 1358 C CA . GLY A 1 178 ? -22.387 -8.894 -3.137 1.00 92.50 178 GLY A CA 1
ATOM 1359 C C . GLY A 1 178 ? -23.873 -8.721 -3.455 1.00 92.50 178 GLY A C 1
ATOM 1360 O O . GLY A 1 178 ? -24.673 -8.448 -2.555 1.00 92.50 178 GLY A O 1
ATOM 1361 N N . ASN A 1 179 ? -24.235 -8.898 -4.727 1.00 91.94 179 ASN A N 1
ATOM 1362 C CA . ASN A 1 179 ? -25.615 -8.854 -5.235 1.00 91.94 179 ASN A CA 1
ATOM 1363 C C . ASN A 1 179 ? -26.318 -7.480 -5.174 1.00 91.94 179 ASN A C 1
ATOM 1365 O O . ASN A 1 179 ? -27.536 -7.412 -5.328 1.00 91.94 179 ASN A O 1
ATOM 1369 N N . GLY A 1 180 ? -25.590 -6.385 -4.940 1.00 95.88 180 GLY A N 1
ATOM 1370 C CA . GLY A 1 180 ? -26.129 -5.026 -5.083 1.00 95.88 180 GLY A CA 1
ATOM 1371 C C . GLY A 1 180 ? -25.948 -4.455 -6.492 1.00 95.88 180 GLY A C 1
ATOM 1372 O O . GLY A 1 180 ? -25.210 -5.013 -7.307 1.00 95.88 180 GLY A O 1
ATOM 1373 N N . LEU A 1 181 ? -26.546 -3.287 -6.757 1.00 97.31 181 LEU A N 1
ATOM 1374 C CA . LEU A 1 181 ? -26.413 -2.595 -8.050 1.00 97.31 181 LEU A CA 1
ATOM 1375 C C . LEU A 1 181 ? -24.944 -2.396 -8.464 1.00 97.31 181 LEU A C 1
ATOM 1377 O O . LEU A 1 181 ? -24.584 -2.573 -9.630 1.00 97.31 181 LEU A O 1
ATOM 1381 N N . VAL A 1 182 ? -24.088 -2.035 -7.504 1.00 97.38 182 VAL A N 1
ATOM 1382 C CA . VAL A 1 182 ? -22.657 -1.810 -7.746 1.00 97.38 182 VAL A CA 1
ATOM 1383 C C . VAL A 1 182 ? -21.907 -3.098 -8.062 1.00 97.38 182 VAL A C 1
ATOM 1385 O O . VAL A 1 182 ? -21.019 -3.082 -8.909 1.00 97.38 182 VAL A O 1
ATOM 1388 N N . ASP A 1 183 ? -22.275 -4.219 -7.446 1.00 95.94 183 ASP A N 1
ATOM 1389 C CA . ASP A 1 183 ? -21.685 -5.514 -7.788 1.00 95.94 183 ASP A CA 1
ATOM 1390 C C . ASP A 1 183 ? -22.059 -5.919 -9.221 1.00 95.94 183 ASP A C 1
ATOM 1392 O O . ASP A 1 183 ? -21.183 -6.251 -10.018 1.00 95.94 183 ASP A O 1
ATOM 1396 N N . GLY A 1 184 ? -23.331 -5.755 -9.605 1.00 96.38 184 GLY A N 1
ATOM 1397 C CA . GLY A 1 184 ? -23.780 -5.980 -10.983 1.00 96.38 184 GLY A CA 1
ATOM 1398 C C . GLY A 1 184 ? -23.072 -5.079 -12.005 1.00 96.38 184 GLY A C 1
ATOM 1399 O O . GLY A 1 184 ? -22.686 -5.542 -13.079 1.00 96.38 184 GLY A O 1
ATOM 1400 N N . HIS A 1 185 ? -22.842 -3.802 -11.675 1.00 96.88 185 HIS A N 1
ATOM 1401 C CA . HIS A 1 185 ? -22.010 -2.902 -12.486 1.00 96.88 185 HIS A CA 1
ATOM 1402 C C . HIS A 1 185 ? -20.577 -3.411 -12.619 1.00 96.88 185 HIS A C 1
ATOM 1404 O O . HIS A 1 185 ? -20.082 -3.564 -13.734 1.00 96.88 185 HIS A O 1
ATOM 1410 N N . ASN A 1 186 ? -19.932 -3.738 -11.500 1.00 95.31 186 ASN A N 1
ATOM 1411 C CA . ASN A 1 186 ? -18.562 -4.237 -11.492 1.00 95.31 186 ASN A CA 1
ATOM 1412 C C . ASN A 1 186 ? -18.414 -5.526 -12.314 1.00 95.31 186 ASN A C 1
ATOM 1414 O O . ASN A 1 186 ? -17.441 -5.670 -13.047 1.00 95.31 186 ASN A O 1
ATOM 1418 N N . GLN A 1 187 ? -19.378 -6.448 -12.246 1.00 93.44 187 GLN A N 1
ATOM 1419 C CA . GLN A 1 187 ? -19.379 -7.669 -13.060 1.00 93.44 187 GLN A CA 1
ATOM 1420 C C . GLN A 1 187 ? -19.455 -7.367 -14.564 1.00 93.44 187 GLN A C 1
ATOM 1422 O O . GLN A 1 187 ? -18.722 -7.976 -15.349 1.00 93.44 187 GLN A O 1
ATOM 1427 N N . ARG A 1 188 ? -20.281 -6.393 -14.978 1.00 95.12 188 ARG A N 1
ATOM 1428 C CA . ARG A 1 188 ? -20.337 -5.944 -16.381 1.00 95.12 188 ARG A CA 1
ATOM 1429 C C . ARG A 1 188 ? -19.019 -5.325 -16.830 1.00 95.12 188 ARG A C 1
ATOM 1431 O O . ARG A 1 188 ? -18.528 -5.688 -17.895 1.00 95.12 188 ARG A O 1
ATOM 1438 N N . VAL A 1 189 ? -18.429 -4.450 -16.011 1.00 93.19 189 VAL A N 1
ATOM 1439 C CA . VAL A 1 189 ? -17.122 -3.839 -16.303 1.00 93.19 189 VAL A CA 1
ATOM 1440 C C . VAL A 1 189 ? -16.047 -4.912 -16.464 1.00 93.19 189 VAL A C 1
ATOM 1442 O O . VAL A 1 189 ? -15.309 -4.871 -17.441 1.00 93.19 189 VAL A O 1
ATOM 1445 N N . ARG A 1 190 ? -15.998 -5.916 -15.579 1.00 88.75 190 ARG A N 1
ATOM 1446 C CA . ARG A 1 190 ? -15.052 -7.043 -15.691 1.00 88.75 190 ARG A CA 1
ATOM 1447 C C . ARG A 1 190 ? -15.248 -7.850 -16.962 1.00 88.75 190 ARG A C 1
ATOM 1449 O O . ARG A 1 190 ? -14.270 -8.194 -17.612 1.00 88.75 190 ARG A O 1
ATOM 1456 N N . THR A 1 191 ? -16.497 -8.147 -17.311 1.00 89.75 191 THR A N 1
ATOM 1457 C CA . THR A 1 191 ? -16.819 -8.921 -18.517 1.00 89.75 191 THR A CA 1
ATOM 1458 C C . THR A 1 191 ? -16.387 -8.164 -19.773 1.00 89.75 191 THR A C 1
ATOM 1460 O O . THR A 1 191 ? -15.724 -8.734 -20.632 1.00 89.75 191 THR A O 1
ATOM 1463 N N . ALA A 1 192 ? -16.684 -6.862 -19.845 1.00 90.69 192 ALA A N 1
ATOM 1464 C CA . ALA A 1 192 ? -16.253 -6.007 -20.948 1.00 90.69 192 ALA A CA 1
ATOM 1465 C C . ALA A 1 192 ? -14.722 -5.876 -21.016 1.00 90.69 192 ALA A C 1
ATOM 1467 O O . ALA A 1 192 ? -14.140 -6.004 -22.092 1.00 90.69 192 ALA A O 1
ATOM 1468 N N . ALA A 1 193 ? -14.068 -5.683 -19.867 1.00 86.50 193 ALA A N 1
ATOM 1469 C CA . ALA A 1 193 ? -12.616 -5.578 -19.777 1.00 86.50 193 ALA A CA 1
ATOM 1470 C C . ALA A 1 193 ? -11.912 -6.882 -20.169 1.00 86.50 193 ALA A C 1
ATOM 1472 O O . ALA A 1 193 ? -10.862 -6.822 -20.795 1.00 86.50 193 ALA A O 1
ATOM 1473 N N . ALA A 1 194 ? -12.477 -8.052 -19.852 1.00 84.25 194 ALA A N 1
ATOM 1474 C CA . ALA A 1 194 ? -11.932 -9.337 -20.288 1.00 84.25 194 ALA A CA 1
ATOM 1475 C C . ALA A 1 194 ? -11.934 -9.451 -21.822 1.00 84.25 194 ALA A C 1
ATOM 1477 O O . ALA A 1 194 ? -10.909 -9.787 -22.411 1.00 84.25 194 ALA A O 1
ATOM 1478 N N . SER A 1 195 ? -13.041 -9.080 -22.474 1.00 86.44 195 SER A N 1
ATOM 1479 C CA . SER A 1 195 ? -13.124 -9.056 -23.941 1.00 86.44 195 SER A CA 1
ATOM 1480 C C . SER A 1 195 ? -12.167 -8.036 -24.575 1.00 86.44 195 SER A C 1
ATOM 1482 O O . SER A 1 195 ? -11.546 -8.321 -25.597 1.00 86.44 195 SER A O 1
ATOM 1484 N N . GLU A 1 196 ? -12.006 -6.852 -23.974 1.00 85.62 196 GLU A N 1
ATOM 1485 C CA . GLU A 1 196 ? -11.061 -5.834 -24.456 1.00 85.62 196 GLU A CA 1
ATOM 1486 C C . GLU A 1 196 ? -9.598 -6.248 -24.240 1.00 85.62 196 GLU A C 1
ATOM 1488 O O . GLU A 1 196 ? -8.750 -6.014 -25.105 1.00 85.62 196 GLU A O 1
ATOM 1493 N N . ALA A 1 197 ? -9.293 -6.883 -23.106 1.00 79.88 197 ALA A N 1
ATOM 1494 C CA . ALA A 1 197 ? -7.962 -7.382 -22.787 1.00 79.88 197 ALA A CA 1
ATOM 1495 C C . ALA A 1 197 ? -7.530 -8.493 -23.752 1.00 79.88 197 ALA A C 1
ATOM 1497 O O . ALA A 1 197 ? -6.372 -8.503 -24.166 1.00 79.88 197 ALA A O 1
ATOM 1498 N N . GLU A 1 198 ? -8.444 -9.374 -24.170 1.00 81.88 198 GLU A N 1
ATOM 1499 C CA . GLU A 1 198 ? -8.176 -10.361 -25.226 1.00 81.88 198 GLU A CA 1
ATOM 1500 C C . GLU A 1 198 ? -7.847 -9.695 -26.571 1.00 81.88 198 GLU A C 1
ATOM 1502 O O . GLU A 1 198 ? -6.959 -10.158 -27.286 1.00 81.88 198 GLU A O 1
ATOM 1507 N N . ALA A 1 199 ? -8.513 -8.585 -26.901 1.00 83.56 199 ALA A N 1
ATOM 1508 C CA . ALA A 1 199 ? -8.306 -7.881 -28.165 1.00 83.56 199 ALA A CA 1
ATOM 1509 C C . ALA A 1 199 ? -7.035 -7.009 -28.187 1.00 83.56 199 ALA A C 1
ATOM 1511 O O . ALA A 1 199 ? -6.357 -6.926 -29.211 1.00 83.56 199 ALA A O 1
ATOM 1512 N N . THR A 1 200 ? -6.722 -6.330 -27.080 1.00 78.44 200 THR A N 1
ATOM 1513 C CA . THR A 1 200 ? -5.701 -5.261 -27.033 1.00 78.44 200 THR A CA 1
ATOM 1514 C C . THR A 1 200 ? -4.496 -5.585 -26.151 1.00 78.44 200 THR A C 1
ATOM 1516 O O . THR A 1 200 ? -3.451 -4.946 -26.275 1.00 78.44 200 THR A O 1
ATOM 1519 N N . GLY A 1 201 ? -4.613 -6.556 -25.241 1.00 70.19 201 GLY A N 1
ATOM 1520 C CA . GLY A 1 201 ? -3.565 -6.933 -24.287 1.00 70.19 201 GLY A CA 1
ATOM 1521 C C . GLY A 1 201 ? -3.257 -5.893 -23.197 1.00 70.19 201 GLY A C 1
ATOM 1522 O O . GLY A 1 201 ? -2.335 -6.105 -22.396 1.00 70.19 201 GLY A O 1
ATOM 1523 N N . ALA A 1 202 ? -3.991 -4.774 -23.137 1.00 64.62 202 ALA A N 1
ATOM 1524 C CA . ALA A 1 202 ? -3.673 -3.647 -22.262 1.00 64.62 202 ALA A CA 1
ATOM 1525 C C . ALA A 1 202 ? -4.931 -3.006 -21.652 1.00 64.62 202 ALA A C 1
ATOM 1527 O O . ALA A 1 202 ? -5.489 -2.069 -22.208 1.00 64.62 202 ALA A O 1
ATOM 1528 N N . HIS A 1 203 ? -5.338 -3.466 -20.464 1.00 70.00 203 HIS A N 1
ATOM 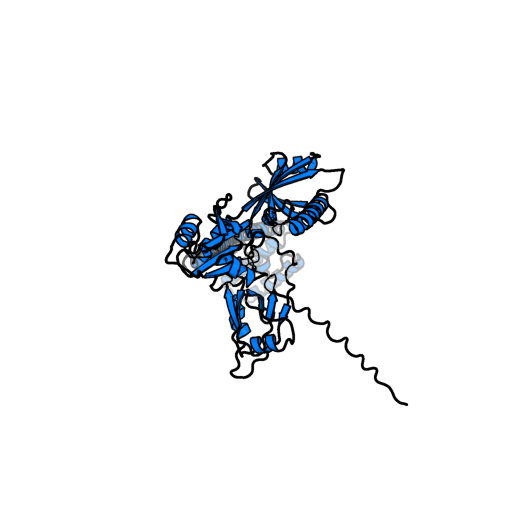1529 C CA . HIS A 1 203 ? -6.364 -2.793 -19.661 1.00 70.00 203 HIS A CA 1
ATOM 1530 C C . HIS A 1 203 ? -5.764 -2.242 -18.360 1.00 70.00 203 HIS A C 1
ATOM 1532 O O . HIS A 1 203 ? -5.298 -2.987 -17.493 1.00 70.00 203 HIS A O 1
ATOM 1538 N N . THR A 1 204 ? -5.766 -0.921 -18.204 1.00 73.25 204 THR A N 1
ATOM 1539 C CA . THR A 1 204 ? -5.270 -0.240 -17.004 1.00 73.25 204 THR A CA 1
ATOM 1540 C C . THR A 1 204 ? -6.281 -0.329 -15.864 1.00 73.25 204 THR A C 1
ATOM 1542 O O . THR A 1 204 ? -7.282 0.381 -15.816 1.00 73.25 204 THR A O 1
ATOM 1545 N N . TRP A 1 205 ? -6.012 -1.175 -14.874 1.00 75.88 205 TRP A N 1
ATOM 1546 C CA . TRP A 1 205 ? -6.951 -1.454 -13.793 1.00 75.88 205 TRP A CA 1
ATOM 1547 C C . TRP A 1 205 ? -7.323 -0.253 -12.948 1.00 75.88 205 TRP A C 1
ATOM 1549 O O . TRP A 1 205 ? -8.456 -0.169 -12.482 1.00 75.88 205 TRP A O 1
ATOM 1559 N N . TRP A 1 206 ? -6.395 0.669 -12.696 1.00 82.69 206 TRP A N 1
ATOM 1560 C CA . TRP A 1 206 ? -6.745 1.816 -11.872 1.00 82.69 206 TRP A CA 1
ATOM 1561 C C . TRP A 1 206 ? -7.625 2.809 -12.626 1.00 82.69 206 TRP A C 1
ATOM 1563 O O . TRP A 1 206 ? -8.284 3.592 -11.956 1.00 82.69 206 TRP A O 1
ATOM 1573 N N . GLN A 1 207 ? -7.683 2.736 -13.966 1.00 86.50 207 GLN A N 1
ATOM 1574 C CA . GLN A 1 207 ? -8.634 3.466 -14.816 1.00 86.50 207 GLN A CA 1
ATOM 1575 C C . GLN A 1 207 ? -9.951 2.696 -15.009 1.00 86.50 207 GLN A C 1
ATOM 1577 O O . GLN A 1 207 ? -10.896 3.236 -15.578 1.00 86.50 207 GLN A O 1
ATOM 1582 N N . SER A 1 208 ? -10.038 1.454 -14.520 1.00 89.62 208 SER A N 1
ATOM 1583 C CA . SER A 1 208 ? -11.263 0.662 -14.585 1.00 89.62 208 SER A CA 1
ATOM 1584 C C . SER A 1 208 ? -12.387 1.354 -13.804 1.00 89.62 208 SER A C 1
ATOM 1586 O O . SER A 1 208 ? -12.190 1.649 -12.616 1.00 89.62 208 SER A O 1
ATOM 1588 N N . PRO A 1 209 ? -13.575 1.551 -14.411 1.00 94.56 209 PRO A N 1
ATOM 1589 C CA . PRO A 1 209 ? -14.725 2.195 -13.776 1.00 94.56 209 PRO A CA 1
ATOM 1590 C C . PRO A 1 209 ? -15.446 1.287 -12.762 1.00 94.56 209 PRO A C 1
ATOM 1592 O O . PRO A 1 209 ? -16.584 1.561 -12.378 1.00 94.56 209 PRO A O 1
ATOM 1595 N N . GLU A 1 210 ? -14.822 0.187 -12.334 1.00 94.12 210 GLU A N 1
ATOM 1596 C CA . GLU A 1 210 ? -15.273 -0.562 -11.162 1.00 94.12 210 GLU A CA 1
ATOM 1597 C C . GLU A 1 210 ? -15.230 0.315 -9.908 1.00 94.12 210 GLU A C 1
ATOM 1599 O O . GLU A 1 210 ? -14.316 1.118 -9.752 1.00 94.12 210 GLU A O 1
ATOM 1604 N N . LEU A 1 211 ? -16.151 0.104 -8.972 1.00 95.19 211 LEU A N 1
ATOM 1605 C CA . LEU A 1 211 ? -16.134 0.727 -7.645 1.00 95.19 211 LEU A CA 1
ATOM 1606 C C . LEU A 1 211 ? -15.630 -0.268 -6.602 1.00 95.19 211 LEU A C 1
ATOM 1608 O O . LEU A 1 211 ? -16.065 -1.423 -6.580 1.00 95.19 211 LEU A O 1
ATOM 1612 N N . ARG A 1 212 ? -14.718 0.162 -5.728 1.00 92.62 212 ARG A N 1
ATOM 1613 C CA . ARG A 1 212 ? -14.025 -0.713 -4.771 1.00 92.62 212 ARG A CA 1
ATOM 1614 C C . ARG A 1 212 ? -13.959 -0.096 -3.383 1.00 92.62 212 ARG A C 1
ATOM 1616 O O . ARG A 1 212 ? -14.031 1.117 -3.215 1.00 92.62 212 ARG A O 1
ATOM 1623 N N . ALA A 1 213 ? -13.762 -0.946 -2.378 1.00 91.06 213 ALA A N 1
ATOM 1624 C CA . ALA A 1 213 ? -13.381 -0.472 -1.054 1.00 91.06 213 ALA A CA 1
ATOM 1625 C C . ALA A 1 213 ? -12.074 0.339 -1.141 1.00 91.06 213 ALA A C 1
ATOM 1627 O O . ALA A 1 213 ? -11.135 -0.065 -1.827 1.00 91.06 213 ALA A O 1
ATOM 1628 N N . GLY A 1 214 ? -12.026 1.483 -0.460 1.00 89.62 214 GLY A N 1
ATOM 1629 C CA . GLY A 1 214 ? -10.915 2.435 -0.523 1.00 89.62 214 GLY A CA 1
ATOM 1630 C C . GLY A 1 214 ? -11.094 3.568 -1.540 1.00 89.62 214 GLY A C 1
ATOM 1631 O O . GLY A 1 214 ? -10.390 4.573 -1.432 1.00 89.62 214 GLY A O 1
ATOM 1632 N N . ASP A 1 215 ? -12.034 3.452 -2.483 1.00 93.88 215 ASP A N 1
ATOM 1633 C CA . ASP A 1 215 ? -12.355 4.544 -3.403 1.00 93.88 215 ASP A CA 1
ATOM 1634 C C . ASP A 1 215 ? -13.089 5.681 -2.668 1.00 93.88 215 ASP A C 1
ATOM 1636 O O . ASP A 1 215 ? -13.888 5.456 -1.750 1.00 93.88 215 ASP A O 1
ATOM 1640 N N . HIS A 1 216 ? -12.836 6.921 -3.088 1.00 95.06 216 HIS A N 1
ATOM 1641 C CA . HIS A 1 216 ? -13.505 8.113 -2.574 1.00 95.06 216 HIS A CA 1
ATOM 1642 C C . HIS A 1 216 ? -14.458 8.679 -3.622 1.00 95.06 216 HIS A C 1
ATOM 1644 O O . HIS A 1 216 ? -14.034 9.153 -4.669 1.00 95.06 216 HIS A O 1
ATOM 1650 N N . ILE A 1 217 ? -15.748 8.719 -3.326 1.00 97.31 217 ILE A N 1
ATOM 1651 C CA . ILE A 1 217 ? -16.732 9.416 -4.148 1.00 97.31 217 ILE A CA 1
ATOM 1652 C C . ILE A 1 217 ? -16.594 10.915 -3.863 1.00 97.31 217 ILE A C 1
ATOM 1654 O O . ILE A 1 217 ? -16.892 11.375 -2.756 1.00 97.31 217 ILE A O 1
ATOM 1658 N N . ALA A 1 218 ? -16.087 11.656 -4.846 1.00 96.62 218 ALA A N 1
ATOM 1659 C CA . ALA A 1 218 ? -15.878 13.100 -4.778 1.00 96.62 218 ALA A CA 1
ATOM 1660 C C . ALA A 1 218 ? -17.134 13.888 -5.163 1.00 96.62 218 ALA A C 1
ATOM 1662 O O . ALA A 1 218 ? -17.338 14.994 -4.664 1.00 96.62 218 ALA A O 1
ATOM 1663 N N . SER A 1 219 ? -17.978 13.328 -6.033 1.00 97.62 219 SER A N 1
ATOM 1664 C CA . SER A 1 219 ? -19.304 13.878 -6.300 1.00 97.62 219 SER A CA 1
ATOM 1665 C C . SER A 1 219 ? -20.303 12.831 -6.788 1.00 97.62 219 SER A C 1
ATOM 1667 O O . SER A 1 219 ? -19.921 11.793 -7.332 1.00 97.62 219 SER A O 1
ATOM 1669 N N . VAL A 1 220 ? -21.591 13.129 -6.596 1.00 98.38 220 VAL A N 1
ATOM 1670 C CA . VAL A 1 220 ? -22.736 12.364 -7.115 1.00 98.38 220 VAL A CA 1
ATOM 1671 C C . VAL A 1 220 ? -23.693 13.339 -7.788 1.00 98.38 220 VAL A C 1
ATOM 1673 O O . VAL A 1 220 ? -24.221 14.229 -7.117 1.00 98.38 220 VAL A O 1
ATOM 1676 N N . ASN A 1 221 ? -23.913 13.193 -9.096 1.00 97.88 221 ASN A N 1
ATOM 1677 C CA . ASN A 1 221 ? -24.763 14.087 -9.895 1.00 97.88 221 ASN A CA 1
ATOM 1678 C C . ASN A 1 221 ? -24.404 15.573 -9.690 1.00 97.88 221 ASN A C 1
ATOM 1680 O O . ASN A 1 221 ? -25.271 16.424 -9.497 1.00 97.88 221 ASN A O 1
ATOM 1684 N N . GLY A 1 222 ? -23.104 15.876 -9.623 1.00 97.00 222 GLY A N 1
ATOM 1685 C CA . GLY A 1 222 ? -22.582 17.225 -9.368 1.00 97.00 222 GLY A CA 1
ATOM 1686 C C . GLY A 1 222 ? -22.590 17.678 -7.901 1.00 97.00 222 GLY A C 1
ATOM 1687 O O . GLY A 1 222 ? -21.945 18.674 -7.580 1.00 97.00 222 GLY A O 1
ATOM 1688 N N . SER A 1 223 ? -23.244 16.956 -6.985 1.00 97.31 223 SER A N 1
ATOM 1689 C CA . SER A 1 223 ? -23.199 17.267 -5.551 1.00 97.31 223 SER A CA 1
ATOM 1690 C C . SER A 1 223 ? -21.884 16.803 -4.925 1.00 97.31 223 SER A C 1
ATOM 1692 O O . SER A 1 223 ? -21.515 15.646 -5.094 1.00 97.31 223 SER A O 1
ATOM 1694 N N . THR A 1 224 ? -21.196 17.680 -4.190 1.00 96.12 224 THR A N 1
ATOM 1695 C CA . THR A 1 224 ? -19.890 17.412 -3.543 1.00 96.12 224 THR A CA 1
ATOM 1696 C C . THR A 1 224 ? -19.954 17.366 -2.013 1.00 96.12 224 THR A C 1
ATOM 1698 O O . THR A 1 224 ? -19.024 16.893 -1.365 1.00 96.12 224 THR A O 1
ATOM 1701 N N . ALA A 1 225 ? -21.040 17.847 -1.403 1.00 95.50 225 ALA A N 1
ATOM 1702 C CA . ALA A 1 225 ? -21.242 17.773 0.043 1.00 95.50 225 ALA A CA 1
ATOM 1703 C C . ALA A 1 225 ? -21.777 16.389 0.428 1.00 95.50 225 ALA A C 1
ATOM 1705 O O . ALA A 1 225 ? -22.672 15.882 -0.249 1.00 95.50 225 ALA A O 1
ATOM 1706 N N . SER A 1 226 ? -21.277 15.782 1.512 1.00 95.88 226 SER A N 1
ATOM 1707 C CA . SER A 1 226 ? -21.663 14.415 1.906 1.00 95.88 226 SER A CA 1
ATOM 1708 C C . SER A 1 226 ? -23.175 14.214 2.002 1.00 95.88 226 SER A C 1
ATOM 1710 O O . SER A 1 226 ? -23.690 13.214 1.507 1.00 95.88 226 SER A O 1
ATOM 1712 N N . ASP A 1 227 ? -23.894 15.177 2.576 1.00 95.50 227 ASP A N 1
ATOM 1713 C CA . ASP A 1 227 ? -25.344 15.078 2.769 1.00 95.50 227 ASP A CA 1
ATOM 1714 C C . ASP A 1 227 ? -26.093 15.164 1.435 1.00 95.50 227 ASP A C 1
ATOM 1716 O O . ASP A 1 227 ? -27.004 14.376 1.177 1.00 95.50 227 ASP A O 1
ATOM 1720 N N . GLY A 1 228 ? -25.646 16.056 0.546 1.00 96.88 228 GLY A N 1
ATOM 1721 C CA . GLY A 1 228 ? -26.178 16.179 -0.809 1.00 96.88 228 GLY A CA 1
ATOM 1722 C C . GLY A 1 228 ? -25.895 14.936 -1.656 1.00 96.88 228 GLY A C 1
ATOM 1723 O O . GLY A 1 228 ? -26.796 14.430 -2.323 1.00 96.88 228 GLY A O 1
ATOM 1724 N N . MET A 1 229 ? -24.687 14.372 -1.557 1.00 97.94 229 MET A N 1
ATOM 1725 C CA . MET A 1 229 ? -24.344 13.097 -2.190 1.00 97.94 229 MET A CA 1
ATOM 1726 C C . MET A 1 229 ? -25.244 11.965 -1.684 1.00 97.94 229 MET A C 1
ATOM 1728 O O . MET A 1 229 ? -25.815 11.234 -2.489 1.00 97.94 229 MET A O 1
ATOM 1732 N N . MET A 1 230 ? -25.436 11.841 -0.367 1.00 97.50 230 MET A N 1
ATOM 1733 C CA . MET A 1 230 ? -26.307 10.815 0.219 1.00 97.50 230 MET A CA 1
ATOM 1734 C C . MET A 1 230 ? -27.775 10.986 -0.187 1.00 97.50 230 MET A C 1
ATOM 1736 O O . MET A 1 230 ? -28.470 9.988 -0.382 1.00 97.50 230 MET A O 1
ATOM 1740 N N . GLN A 1 231 ? -28.252 12.223 -0.351 1.00 97.56 231 GLN A N 1
ATOM 1741 C CA . GLN A 1 231 ? -29.586 12.495 -0.886 1.00 97.56 231 GLN A CA 1
ATOM 1742 C C . GLN A 1 231 ? -29.704 12.017 -2.339 1.00 97.56 231 GLN A C 1
ATOM 1744 O O . GLN A 1 231 ? -30.617 11.250 -2.641 1.00 97.56 231 GLN A O 1
ATOM 1749 N N . GLN A 1 232 ? -28.753 12.381 -3.208 1.00 98.00 232 GLN A N 1
ATOM 1750 C CA . GLN A 1 232 ? -28.723 11.948 -4.614 1.00 98.00 232 GLN A CA 1
ATOM 1751 C C . GLN A 1 232 ? -28.671 10.421 -4.742 1.00 98.00 232 GLN A C 1
ATOM 1753 O O . GLN A 1 232 ? -29.451 9.821 -5.483 1.00 98.00 232 GLN A O 1
ATOM 1758 N N . LEU A 1 233 ? -27.822 9.769 -3.943 1.00 97.44 233 LEU A N 1
ATOM 1759 C CA . LEU A 1 233 ? -27.726 8.311 -3.883 1.00 97.44 233 LEU A CA 1
ATOM 1760 C C . LEU A 1 233 ? -29.039 7.638 -3.468 1.00 97.44 233 LEU A C 1
ATOM 1762 O O . LEU A 1 233 ? -29.234 6.476 -3.815 1.00 97.44 233 LEU A O 1
ATOM 1766 N N . ARG A 1 234 ? -29.959 8.324 -2.777 1.00 96.75 234 ARG A N 1
ATOM 1767 C CA . ARG A 1 234 ? -31.289 7.792 -2.432 1.00 96.75 234 ARG A CA 1
ATOM 1768 C C . ARG A 1 234 ? -32.324 8.085 -3.512 1.00 96.75 234 ARG A C 1
ATOM 1770 O O . ARG A 1 234 ? -32.977 7.156 -3.973 1.00 96.75 234 ARG A O 1
ATOM 1777 N N . SER A 1 235 ? -32.453 9.343 -3.929 1.00 96.88 235 SER A N 1
ATOM 1778 C CA . SER A 1 235 ? -33.581 9.810 -4.745 1.00 96.88 235 SER A CA 1
ATOM 1779 C C . SER A 1 235 ? -33.416 9.605 -6.248 1.00 96.88 235 SER A C 1
ATOM 1781 O O . SER A 1 235 ? -34.412 9.477 -6.954 1.00 96.88 235 SER A O 1
ATOM 1783 N N . SER A 1 236 ? -32.185 9.609 -6.757 1.00 97.88 236 SER A N 1
ATOM 1784 C CA . SER A 1 236 ? -31.946 9.711 -8.200 1.00 97.88 236 SER A CA 1
ATOM 1785 C C . SER A 1 236 ? -31.932 8.337 -8.860 1.00 97.88 236 SER A C 1
ATOM 1787 O O . SER A 1 236 ? -31.341 7.402 -8.318 1.00 97.88 236 SER A O 1
ATOM 1789 N N . SER A 1 237 ? -32.591 8.204 -10.014 1.00 96.94 237 SER A N 1
ATOM 1790 C CA . SER A 1 237 ? -32.655 6.955 -10.792 1.00 96.94 237 SER A CA 1
ATOM 1791 C C . SER A 1 237 ? -31.373 6.687 -11.581 1.00 96.94 237 SER A C 1
ATOM 1793 O O . SER A 1 237 ? -30.991 5.535 -11.754 1.00 96.94 237 SER A O 1
ATOM 1795 N N . THR A 1 238 ? -30.685 7.744 -12.010 1.00 97.94 238 THR A N 1
ATOM 1796 C CA . THR A 1 238 ? -29.356 7.684 -12.632 1.00 97.94 238 THR A CA 1
ATOM 1797 C C . THR A 1 238 ? -28.353 8.377 -11.717 1.00 97.94 238 THR A C 1
ATOM 1799 O O . THR A 1 238 ? -28.657 9.418 -11.122 1.00 97.94 238 THR A O 1
ATOM 1802 N N . LEU A 1 239 ? -27.187 7.759 -11.554 1.00 98.38 239 LEU A N 1
ATOM 1803 C CA . LEU A 1 239 ? -26.111 8.235 -10.697 1.00 98.38 239 LEU A CA 1
ATOM 1804 C C . LEU A 1 239 ? -24.833 8.378 -11.515 1.00 98.38 239 LEU A C 1
ATOM 1806 O O . LEU A 1 239 ? -24.250 7.373 -11.901 1.00 98.38 239 LEU A O 1
ATOM 1810 N N . ASP A 1 240 ? -24.380 9.609 -11.696 1.00 98.38 240 ASP A N 1
ATOM 1811 C CA . ASP A 1 240 ? -23.078 9.950 -12.250 1.00 98.38 240 ASP A CA 1
ATOM 1812 C C . ASP A 1 240 ? -22.121 10.251 -11.099 1.00 98.38 240 ASP A C 1
ATOM 1814 O O . ASP A 1 240 ? -22.255 11.247 -10.376 1.00 98.38 240 ASP A O 1
ATOM 1818 N N . LEU A 1 241 ? -21.179 9.340 -10.889 1.00 98.19 241 LEU A N 1
ATOM 1819 C CA . LEU A 1 241 ? -20.219 9.373 -9.799 1.00 98.19 241 LEU A CA 1
ATOM 1820 C C . LEU A 1 241 ? -18.863 9.835 -10.325 1.00 98.19 241 LEU A C 1
ATOM 1822 O O . LEU A 1 241 ? -18.292 9.205 -11.216 1.00 98.19 241 LEU A O 1
ATOM 1826 N N . SER A 1 242 ? -18.310 10.875 -9.705 1.00 97.38 242 SER A N 1
ATOM 1827 C CA . SER A 1 242 ? -16.894 11.210 -9.851 1.00 97.38 242 SER A CA 1
ATOM 1828 C C . SER A 1 242 ? -16.131 10.562 -8.706 1.00 97.38 242 SER A C 1
ATOM 1830 O O . SER A 1 242 ? -16.320 10.920 -7.539 1.00 97.38 242 SER A O 1
ATOM 1832 N N . VAL A 1 243 ? -15.298 9.578 -9.023 1.00 96.12 243 VAL A N 1
ATOM 1833 C CA . VAL A 1 243 ? -14.631 8.730 -8.034 1.00 96.12 243 VAL A CA 1
ATOM 1834 C C . VAL A 1 243 ? -13.132 8.960 -8.086 1.00 96.12 243 VAL A C 1
ATOM 1836 O O . VAL A 1 243 ? -12.491 8.760 -9.110 1.00 96.12 243 VAL A O 1
ATOM 1839 N N . LEU A 1 244 ? -12.569 9.381 -6.960 1.00 93.81 244 LEU A N 1
ATOM 1840 C CA . LEU A 1 244 ? -11.139 9.503 -6.740 1.00 93.81 244 LEU A CA 1
ATOM 1841 C C . LEU A 1 244 ? -10.604 8.201 -6.163 1.00 93.81 244 LEU A C 1
ATOM 1843 O O . LEU A 1 244 ? -10.970 7.769 -5.066 1.00 93.81 244 LEU A O 1
ATOM 1847 N N . ARG A 1 245 ? -9.682 7.607 -6.903 1.00 92.00 245 ARG A N 1
ATOM 1848 C CA . ARG A 1 245 ? -9.014 6.366 -6.563 1.00 92.00 245 ARG A CA 1
ATOM 1849 C C . ARG A 1 245 ? -7.576 6.655 -6.127 1.00 92.00 245 ARG A C 1
ATOM 1851 O O . ARG A 1 245 ? -6.714 6.848 -6.988 1.00 92.00 245 ARG A O 1
ATOM 1858 N N . PRO A 1 246 ? -7.282 6.682 -4.815 1.00 88.06 246 PRO A N 1
ATOM 1859 C CA . PRO A 1 246 ? -5.915 6.843 -4.341 1.00 88.06 246 PRO A CA 1
ATOM 1860 C C . PRO A 1 246 ? -5.143 5.537 -4.541 1.00 88.06 246 PRO A C 1
ATOM 1862 O O . PRO A 1 246 ? -5.461 4.517 -3.922 1.00 88.06 246 PRO A O 1
ATOM 1865 N N . LEU A 1 247 ? -4.076 5.551 -5.343 1.00 79.56 247 LEU A N 1
ATOM 1866 C CA . LEU A 1 247 ? -3.282 4.334 -5.542 1.00 79.56 247 LEU A CA 1
ATOM 1867 C C . LEU A 1 247 ? -2.570 3.880 -4.275 1.00 79.56 247 LEU A C 1
ATOM 1869 O O . LEU A 1 247 ? -2.313 2.689 -4.127 1.00 79.56 247 LEU A O 1
ATOM 1873 N N . LYS A 1 248 ? -2.328 4.787 -3.321 1.00 76.50 248 LYS A N 1
ATOM 1874 C CA . LYS A 1 248 ? -1.816 4.413 -1.999 1.00 76.50 248 LYS A CA 1
ATOM 1875 C C . LYS A 1 248 ? -2.663 3.317 -1.335 1.00 76.50 248 LYS A C 1
ATOM 1877 O O . LYS A 1 248 ? -2.102 2.488 -0.626 1.00 76.50 248 LYS A O 1
ATOM 1882 N N . ALA A 1 249 ? -3.981 3.309 -1.556 1.00 66.94 249 ALA A N 1
ATOM 1883 C CA . ALA A 1 249 ? -4.888 2.298 -1.009 1.00 66.94 249 ALA A CA 1
ATOM 1884 C C . ALA A 1 249 ? -4.962 1.029 -1.868 1.00 66.94 249 ALA A C 1
ATOM 1886 O O . ALA A 1 249 ? -5.302 -0.036 -1.364 1.00 66.94 249 ALA A O 1
ATOM 1887 N N . LEU A 1 250 ? -4.645 1.142 -3.158 1.00 63.50 250 LEU A N 1
ATOM 1888 C CA . LEU A 1 250 ? -4.830 0.081 -4.143 1.00 63.50 250 LEU A CA 1
ATOM 1889 C C . LEU A 1 250 ? -3.527 -0.508 -4.668 1.00 63.50 250 LEU A C 1
ATOM 1891 O O . LEU A 1 250 ? -3.526 -1.223 -5.666 1.00 63.50 250 LEU A O 1
ATOM 1895 N N . LEU A 1 251 ? -2.471 -0.377 -3.868 1.00 59.56 251 LEU A N 1
ATOM 1896 C CA . LEU A 1 251 ? -1.530 -1.476 -3.759 1.00 59.56 251 LEU A CA 1
ATOM 1897 C C . LEU A 1 251 ? -0.665 -1.621 -5.032 1.00 59.56 251 LEU A C 1
ATOM 1899 O O . LEU A 1 251 ? -0.738 -2.637 -5.733 1.00 59.56 251 LEU A O 1
ATOM 1903 N N . PRO A 1 252 ? 0.132 -0.593 -5.386 1.00 63.47 252 PRO A N 1
ATOM 1904 C CA . PRO A 1 252 ? 0.895 -0.624 -6.618 1.00 63.47 252 PRO A CA 1
ATOM 1905 C C . PRO A 1 252 ? 1.908 -1.769 -6.567 1.00 63.47 252 PRO A C 1
ATOM 1907 O O . PRO A 1 252 ? 2.744 -1.863 -5.667 1.00 63.47 252 PRO A O 1
ATOM 1910 N N . TRP A 1 253 ? 1.857 -2.647 -7.565 1.00 71.69 253 TRP A N 1
ATOM 1911 C CA . TRP A 1 253 ? 2.998 -3.498 -7.871 1.00 71.69 253 TRP A CA 1
ATOM 1912 C C . TRP A 1 253 ? 4.153 -2.589 -8.288 1.00 71.69 253 TRP A C 1
ATOM 1914 O O . TRP A 1 253 ? 3.976 -1.762 -9.186 1.00 71.69 253 TRP A O 1
ATOM 1924 N N . VAL A 1 254 ? 5.301 -2.723 -7.621 1.00 80.75 254 VAL A N 1
ATOM 1925 C CA . VAL A 1 254 ? 6.501 -1.935 -7.906 1.00 80.75 254 VAL A CA 1
ATOM 1926 C C . VAL A 1 254 ? 7.592 -2.872 -8.401 1.00 80.75 254 VAL A C 1
ATOM 1928 O O . VAL A 1 254 ? 7.967 -3.834 -7.728 1.00 80.75 254 VAL A O 1
ATOM 1931 N N . ALA A 1 255 ? 8.147 -2.570 -9.566 1.00 84.44 255 ALA A N 1
ATOM 1932 C CA . ALA A 1 255 ? 9.301 -3.278 -10.095 1.00 84.44 255 ALA A CA 1
ATOM 1933 C C . ALA A 1 255 ? 10.451 -2.323 -10.383 1.00 84.44 255 ALA A C 1
ATOM 1935 O O . ALA A 1 255 ? 10.262 -1.263 -10.978 1.00 84.44 255 ALA A O 1
ATOM 1936 N N . GLU A 1 256 ? 11.655 -2.736 -9.998 1.00 88.00 256 GLU A N 1
ATOM 1937 C CA . GLU A 1 256 ? 12.885 -2.179 -10.535 1.00 88.00 256 GLU A C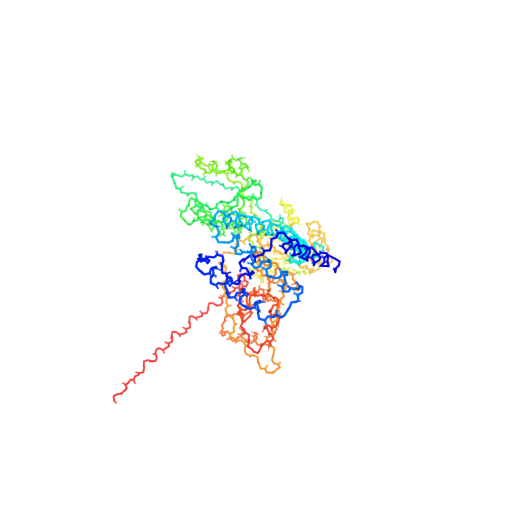A 1
ATOM 1938 C C . GLU A 1 256 ? 13.225 -2.890 -11.850 1.00 88.00 256 GLU A C 1
ATOM 1940 O O . GLU A 1 256 ? 13.465 -4.100 -11.895 1.00 88.00 256 GLU A O 1
ATOM 1945 N N . VAL A 1 257 ? 13.226 -2.123 -12.931 1.00 91.12 257 VAL A N 1
ATOM 1946 C CA . VAL A 1 257 ? 13.476 -2.569 -14.297 1.00 91.12 257 VAL A CA 1
ATOM 1947 C C . VAL A 1 257 ? 14.860 -2.079 -14.700 1.00 91.12 257 VAL A C 1
ATOM 1949 O O . VAL A 1 257 ? 15.084 -0.880 -14.844 1.00 91.12 257 VAL A O 1
ATOM 1952 N N . THR A 1 258 ? 15.814 -2.993 -14.867 1.00 93.81 258 THR A N 1
ATOM 1953 C CA . THR A 1 258 ? 17.163 -2.645 -15.336 1.00 93.81 258 THR A CA 1
ATOM 1954 C C . THR A 1 258 ? 17.258 -2.827 -16.844 1.00 93.81 258 THR A C 1
ATOM 1956 O O . THR A 1 258 ? 17.265 -3.949 -17.348 1.00 93.81 258 THR A O 1
ATOM 1959 N N . LEU A 1 259 ? 17.368 -1.714 -17.560 1.00 96.12 259 LEU A N 1
ATOM 1960 C CA . LEU A 1 259 ? 17.501 -1.664 -19.009 1.00 96.12 259 LEU A CA 1
ATOM 1961 C C . LEU A 1 259 ? 18.958 -1.447 -19.404 1.00 96.12 259 LEU A C 1
ATOM 1963 O O . LEU A 1 259 ? 19.678 -0.694 -18.749 1.00 96.12 259 LEU A O 1
ATOM 1967 N N . ARG A 1 260 ? 19.376 -2.066 -20.511 1.00 97.56 260 ARG A N 1
ATOM 1968 C CA . ARG A 1 260 ? 20.710 -1.889 -21.094 1.00 97.56 260 ARG A CA 1
ATOM 1969 C C . ARG A 1 260 ? 20.618 -1.614 -22.591 1.00 97.56 260 ARG A C 1
ATOM 1971 O O . ARG A 1 260 ? 20.029 -2.407 -23.336 1.00 97.56 260 ARG A O 1
ATOM 1978 N N . ARG A 1 261 ? 21.230 -0.508 -23.013 1.00 98.00 261 ARG A N 1
ATOM 1979 C CA . ARG A 1 261 ? 21.429 -0.161 -24.419 1.00 98.00 261 ARG A CA 1
ATOM 1980 C C . ARG A 1 261 ? 22.555 -0.990 -25.035 1.00 98.00 261 ARG A C 1
ATOM 1982 O O . ARG A 1 261 ? 23.536 -1.318 -24.367 1.00 98.00 261 ARG A O 1
ATOM 1989 N N . ALA A 1 262 ? 22.404 -1.323 -26.307 1.00 97.69 262 ALA A N 1
ATOM 1990 C CA . ALA A 1 262 ? 23.433 -1.920 -27.145 1.00 97.69 262 ALA A CA 1
ATOM 1991 C C . ALA A 1 262 ? 24.388 -0.851 -27.705 1.00 97.69 262 ALA A C 1
ATOM 1993 O O . ALA A 1 262 ? 25.578 -1.119 -27.842 1.00 97.69 262 ALA A O 1
ATOM 1994 N N . ALA A 1 263 ? 23.882 0.360 -27.962 1.00 97.50 263 ALA A N 1
ATOM 1995 C CA . ALA A 1 263 ? 24.639 1.506 -28.466 1.00 97.50 263 ALA A CA 1
ATOM 1996 C C . ALA A 1 263 ? 24.161 2.818 -27.813 1.00 97.50 263 ALA A C 1
ATOM 1998 O O . ALA A 1 263 ? 23.050 2.885 -27.288 1.00 97.50 263 ALA A O 1
ATOM 1999 N N . ALA A 1 264 ? 24.998 3.859 -27.818 1.00 96.00 264 ALA A N 1
ATOM 2000 C CA . ALA A 1 264 ? 24.710 5.127 -27.134 1.00 96.00 264 ALA A CA 1
ATOM 2001 C C . ALA A 1 264 ? 23.495 5.876 -27.718 1.00 96.00 264 ALA A C 1
ATOM 2003 O O . ALA A 1 264 ? 22.763 6.544 -26.986 1.00 96.00 264 ALA A O 1
ATOM 2004 N N . ASP A 1 265 ? 23.253 5.725 -29.020 1.00 96.25 265 ASP A N 1
ATOM 2005 C CA . ASP A 1 265 ? 22.148 6.319 -29.778 1.00 96.25 265 ASP A CA 1
ATOM 2006 C C . ASP A 1 265 ? 20.848 5.493 -29.732 1.00 96.25 265 ASP A C 1
ATOM 2008 O O . ASP A 1 265 ? 19.792 5.967 -30.162 1.00 96.25 265 ASP A O 1
ATOM 2012 N N . GLU A 1 266 ? 20.887 4.279 -29.173 1.00 97.81 266 GLU A N 1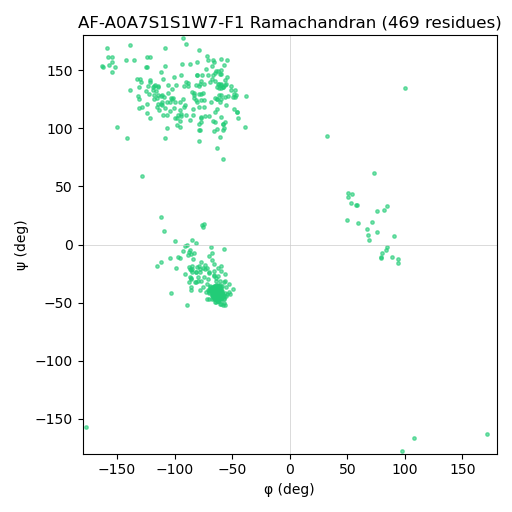
ATOM 2013 C CA . GLU A 1 266 ? 19.703 3.435 -29.029 1.00 97.81 266 GLU A CA 1
ATOM 2014 C C . GLU A 1 266 ? 18.690 4.093 -28.075 1.00 97.81 266 GLU A C 1
ATOM 2016 O O . GLU A 1 266 ? 18.995 4.424 -26.928 1.00 97.81 266 GLU A O 1
ATOM 2021 N N . ARG A 1 267 ? 17.442 4.261 -28.521 1.00 97.69 267 ARG A N 1
ATOM 2022 C CA . ARG A 1 267 ? 16.350 4.745 -27.661 1.00 97.69 267 ARG A CA 1
ATOM 2023 C C . ARG A 1 267 ? 15.956 3.680 -26.637 1.00 97.69 267 ARG A C 1
ATOM 2025 O O . ARG A 1 267 ? 16.159 2.495 -26.857 1.00 97.69 267 ARG A O 1
ATOM 2032 N N . TRP A 1 268 ? 15.318 4.077 -25.533 1.00 98.00 268 TRP A N 1
ATOM 2033 C CA . TRP A 1 268 ? 14.889 3.136 -24.484 1.00 98.00 268 TRP A CA 1
ATOM 2034 C C . TRP A 1 268 ? 13.767 2.164 -24.904 1.00 98.00 268 TRP A C 1
ATOM 2036 O O . TRP A 1 268 ? 13.569 1.160 -24.221 1.00 98.00 268 TRP A O 1
ATOM 2046 N N . GLY A 1 269 ? 13.098 2.403 -26.039 1.00 97.62 269 GLY A N 1
ATOM 2047 C CA . GLY A 1 269 ? 12.062 1.518 -26.590 1.00 97.62 269 GLY A CA 1
ATOM 2048 C C . GLY A 1 269 ? 10.664 1.749 -26.006 1.00 97.62 269 GLY A C 1
ATOM 2049 O O . GLY A 1 269 ? 9.913 0.795 -25.808 1.00 97.62 269 GLY A O 1
ATOM 2050 N N . CYS A 1 270 ? 10.324 2.990 -25.649 1.00 97.50 270 CYS A N 1
ATOM 2051 C CA . CYS A 1 270 ? 8.991 3.358 -25.176 1.00 97.50 270 CYS A CA 1
ATOM 2052 C C . CYS A 1 270 ? 8.696 4.848 -25.354 1.00 97.50 270 CYS A C 1
ATOM 2054 O O . CYS A 1 270 ? 9.601 5.686 -25.423 1.00 97.50 270 CYS A O 1
ATOM 2056 N N . GLN A 1 271 ? 7.411 5.179 -25.313 1.00 97.50 271 GLN A N 1
ATOM 2057 C CA . GLN A 1 271 ? 6.897 6.540 -25.295 1.00 97.50 271 GLN A CA 1
ATOM 2058 C C . GLN A 1 271 ? 6.474 6.885 -23.868 1.00 97.50 271 GLN A C 1
ATOM 2060 O O . GLN A 1 271 ? 5.683 6.162 -23.265 1.00 97.50 271 GLN A O 1
ATOM 2065 N N . LEU A 1 272 ? 7.011 7.980 -23.326 1.00 97.25 272 LEU A N 1
ATOM 2066 C CA . LEU A 1 272 ? 6.691 8.457 -21.983 1.00 97.25 272 LEU A CA 1
ATOM 2067 C C . LEU A 1 272 ? 6.022 9.831 -22.047 1.00 97.25 272 LEU A C 1
ATOM 2069 O O . LEU A 1 272 ? 6.503 10.717 -22.755 1.00 97.25 272 LEU A O 1
ATOM 2073 N N . SER A 1 273 ? 4.977 10.038 -21.251 1.00 96.50 273 SER A N 1
ATOM 2074 C CA . SER A 1 273 ? 4.312 11.338 -21.084 1.00 96.50 273 SER A CA 1
ATOM 2075 C C . SER A 1 273 ? 4.143 11.679 -19.602 1.00 96.50 273 SER A C 1
ATOM 2077 O O . SER A 1 273 ? 3.846 10.775 -18.827 1.00 96.50 273 SER A O 1
ATOM 2079 N N . PRO A 1 274 ? 4.293 12.942 -19.165 1.00 96.31 274 PRO A N 1
ATOM 2080 C CA . PRO A 1 274 ? 4.023 13.313 -17.776 1.00 96.31 274 PRO A CA 1
ATOM 2081 C C . PRO A 1 274 ? 2.607 12.917 -17.337 1.00 96.31 274 PRO A C 1
ATOM 2083 O O . PRO A 1 274 ? 1.645 13.087 -18.091 1.00 96.31 274 PRO A O 1
ATOM 2086 N N . ALA A 1 275 ? 2.478 12.395 -16.118 1.00 92.94 275 ALA A N 1
ATOM 2087 C CA . ALA A 1 275 ? 1.188 12.060 -15.530 1.00 92.94 275 ALA A CA 1
ATOM 2088 C C . ALA A 1 275 ? 0.327 13.316 -15.308 1.00 92.94 275 ALA A C 1
ATOM 2090 O O . ALA A 1 275 ? 0.825 14.359 -14.884 1.00 92.94 275 ALA A O 1
ATOM 2091 N N . LYS A 1 276 ? -0.983 13.212 -15.564 1.00 91.38 276 LYS A N 1
ATOM 2092 C CA . LYS A 1 276 ? -1.938 14.332 -15.423 1.00 91.38 276 LYS A CA 1
ATOM 2093 C C . LYS A 1 276 ? -2.446 14.540 -13.989 1.00 91.38 276 LYS A C 1
ATOM 2095 O O . LYS A 1 276 ? -3.147 15.510 -13.730 1.00 91.38 276 LYS A O 1
ATOM 2100 N N . ASP A 1 277 ? -2.104 13.639 -13.076 1.00 88.06 277 ASP A N 1
ATOM 2101 C CA . ASP A 1 277 ? -2.589 13.585 -11.690 1.00 88.06 277 ASP A CA 1
ATOM 2102 C C . ASP A 1 277 ? -1.741 14.400 -10.696 1.00 88.06 277 ASP A C 1
ATOM 2104 O O . ASP A 1 277 ? -2.032 14.432 -9.505 1.00 88.06 277 ASP A O 1
ATOM 2108 N N . GLY A 1 278 ? -0.676 15.063 -11.158 1.00 89.75 278 GLY A N 1
ATOM 2109 C CA . GLY A 1 278 ? 0.217 15.840 -10.292 1.00 89.75 278 GLY A CA 1
ATOM 2110 C C . GLY A 1 278 ? 1.176 14.994 -9.442 1.00 89.75 278 GLY A C 1
ATOM 2111 O O . GLY A 1 278 ? 1.859 15.538 -8.569 1.00 89.75 278 GLY A O 1
ATOM 2112 N N . SER A 1 279 ? 1.283 13.685 -9.703 1.00 90.50 279 SER A N 1
ATOM 2113 C CA . SER A 1 279 ? 2.207 12.783 -8.998 1.00 90.50 279 SER A CA 1
ATOM 2114 C C . SER A 1 279 ? 3.689 13.002 -9.318 1.00 90.50 279 SER A C 1
ATOM 2116 O O . SER A 1 279 ? 4.548 12.445 -8.634 1.00 90.50 279 SER A O 1
ATOM 2118 N N . ASP A 1 280 ? 3.997 13.824 -10.326 1.00 94.00 280 ASP A N 1
ATOM 2119 C CA . ASP A 1 280 ? 5.352 14.034 -10.851 1.00 94.00 280 ASP A CA 1
ATOM 2120 C C . ASP A 1 280 ? 5.996 12.717 -11.345 1.00 94.00 280 ASP A C 1
ATOM 2122 O O . AS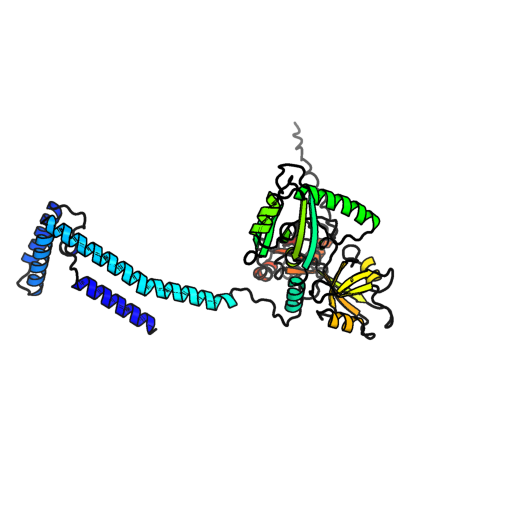P A 1 280 ? 7.196 12.487 -11.217 1.00 94.00 280 ASP A O 1
ATOM 2126 N N . SER A 1 281 ? 5.172 11.820 -11.898 1.00 95.19 281 SER A N 1
ATOM 2127 C CA . SER A 1 281 ? 5.586 10.565 -12.536 1.00 95.19 281 SER A CA 1
ATOM 2128 C C . SER A 1 281 ? 5.416 10.622 -14.060 1.00 95.19 281 SER A C 1
ATOM 2130 O O . SER A 1 281 ? 4.807 11.550 -14.602 1.00 95.19 281 SER A O 1
ATOM 2132 N N . MET A 1 282 ? 5.960 9.631 -14.769 1.00 96.94 282 MET A N 1
ATOM 2133 C CA . MET A 1 282 ? 5.810 9.487 -16.222 1.00 96.94 282 MET A CA 1
ATOM 2134 C C . MET A 1 282 ? 4.900 8.295 -16.543 1.00 96.94 282 MET A C 1
ATOM 2136 O O . MET A 1 282 ? 5.155 7.189 -16.087 1.00 96.94 282 MET A O 1
ATOM 2140 N N . GLU A 1 283 ? 3.853 8.495 -17.337 1.00 94.38 283 GLU A N 1
ATOM 2141 C CA . GLU A 1 283 ? 3.059 7.422 -17.947 1.00 94.38 283 GLU A CA 1
ATOM 2142 C C . GLU A 1 283 ? 3.813 6.773 -19.099 1.00 94.38 283 GLU A C 1
ATOM 2144 O O . GLU A 1 283 ? 4.376 7.478 -19.937 1.00 94.38 283 GLU A O 1
ATOM 2149 N N . VAL A 1 284 ? 3.752 5.450 -19.189 1.00 95.06 284 VAL A N 1
ATOM 2150 C CA . VAL A 1 284 ? 4.117 4.712 -20.395 1.00 95.06 284 VAL A CA 1
ATOM 2151 C C . VAL A 1 284 ? 2.951 4.820 -21.373 1.00 95.06 284 VAL A C 1
ATOM 2153 O O . VAL A 1 284 ? 1.934 4.169 -21.195 1.00 95.06 284 VAL A O 1
ATOM 2156 N N . ALA A 1 285 ? 3.066 5.651 -22.403 1.00 93.81 285 ALA A N 1
ATOM 2157 C CA . ALA A 1 285 ? 2.028 5.796 -23.428 1.00 93.81 285 ALA A CA 1
ATOM 2158 C C . ALA A 1 285 ? 2.079 4.665 -24.470 1.00 93.81 285 ALA A C 1
ATOM 2160 O O . ALA A 1 285 ? 1.063 4.293 -25.048 1.00 93.81 285 ALA A O 1
ATOM 2161 N N . GLY A 1 286 ? 3.265 4.098 -24.694 1.00 93.81 286 GLY A N 1
ATOM 2162 C CA . GLY A 1 286 ? 3.497 3.048 -25.679 1.00 93.81 286 GLY A CA 1
ATOM 2163 C C . GLY A 1 286 ? 4.819 2.336 -25.427 1.00 93.81 286 GLY A C 1
ATOM 2164 O O . GLY A 1 286 ? 5.746 2.920 -24.862 1.00 93.81 286 GLY A O 1
ATOM 2165 N N . VAL A 1 287 ? 4.910 1.079 -25.848 1.00 95.88 287 VAL A N 1
ATOM 2166 C CA . VAL A 1 287 ? 6.145 0.285 -25.815 1.00 95.88 287 VAL A CA 1
ATOM 2167 C C . VAL A 1 287 ? 6.491 -0.075 -27.251 1.00 95.88 287 VAL A C 1
ATOM 2169 O O . VAL A 1 287 ? 5.654 -0.621 -27.967 1.00 95.88 287 VAL A O 1
ATOM 2172 N N . ASP A 1 288 ? 7.707 0.256 -27.676 1.00 97.25 288 ASP A N 1
ATOM 2173 C CA . ASP A 1 288 ? 8.154 -0.047 -29.031 1.00 97.25 288 ASP A CA 1
ATOM 2174 C C . ASP A 1 288 ? 8.404 -1.558 -29.157 1.00 97.25 288 ASP A C 1
ATOM 2176 O O . ASP A 1 288 ? 8.801 -2.221 -28.200 1.00 97.25 288 ASP A O 1
ATOM 2180 N N . ALA A 1 289 ? 8.240 -2.121 -30.357 1.00 96.44 289 ALA A N 1
ATOM 2181 C CA . ALA A 1 289 ? 8.513 -3.544 -30.605 1.00 96.44 289 ALA A CA 1
ATOM 2182 C C . ALA A 1 289 ? 10.010 -3.916 -30.489 1.00 96.44 289 ALA A C 1
ATOM 2184 O O . ALA A 1 289 ? 10.374 -5.088 -30.561 1.00 96.44 289 ALA A O 1
ATOM 2185 N N . SER A 1 290 ? 10.891 -2.923 -30.336 1.00 97.19 290 SER A N 1
ATOM 2186 C CA . SER A 1 290 ? 12.343 -3.085 -30.278 1.00 97.19 290 SER A CA 1
ATOM 2187 C C . SER A 1 290 ? 12.961 -2.190 -29.197 1.00 97.19 290 SER A C 1
ATOM 2189 O O . SER A 1 290 ? 12.290 -1.355 -28.592 1.00 97.19 290 SER A O 1
ATOM 2191 N N . GLY A 1 291 ? 14.254 -2.377 -28.937 1.00 97.69 291 GLY A N 1
ATOM 2192 C CA . GLY A 1 291 ? 15.008 -1.598 -27.956 1.00 97.69 291 GLY A CA 1
ATOM 2193 C C . GLY A 1 291 ? 15.158 -2.270 -26.583 1.00 97.69 291 GLY A C 1
ATOM 2194 O O . GLY A 1 291 ? 14.724 -3.411 -26.380 1.00 97.69 291 GLY A O 1
ATOM 2195 N N . PRO A 1 292 ? 15.803 -1.584 -25.622 1.00 98.00 292 PRO A N 1
ATOM 2196 C CA . PRO A 1 292 ? 16.111 -2.112 -24.296 1.00 98.00 292 PRO A CA 1
ATOM 2197 C C . PRO A 1 292 ? 14.882 -2.585 -23.521 1.00 98.00 292 PRO A C 1
ATOM 2199 O O . PRO A 1 292 ? 14.927 -3.672 -22.941 1.00 98.00 292 PRO A O 1
ATOM 2202 N N . LEU A 1 293 ? 13.791 -1.807 -23.520 1.00 97.38 293 LEU A N 1
ATOM 2203 C CA . LEU A 1 293 ? 12.574 -2.182 -22.800 1.00 97.38 293 LEU A CA 1
ATOM 2204 C C . LEU A 1 293 ? 11.898 -3.407 -23.419 1.00 97.38 293 LEU A C 1
ATOM 2206 O O . LEU A 1 293 ? 11.536 -4.322 -22.686 1.00 97.38 293 LEU A O 1
ATOM 2210 N N . ALA A 1 294 ? 11.798 -3.479 -24.750 1.00 96.56 294 ALA A N 1
ATOM 2211 C CA . ALA A 1 294 ? 11.242 -4.640 -25.447 1.00 96.56 294 ALA A CA 1
ATOM 2212 C C . ALA A 1 294 ? 12.036 -5.923 -25.148 1.00 96.56 294 ALA A C 1
ATOM 2214 O O . ALA A 1 294 ? 11.450 -6.952 -24.807 1.00 96.56 294 ALA A O 1
ATOM 2215 N N . ARG A 1 295 ? 13.379 -5.852 -25.187 1.00 97.00 295 ARG A N 1
ATOM 2216 C CA . ARG A 1 295 ? 14.256 -6.976 -24.804 1.00 97.00 295 ARG A CA 1
ATOM 2217 C C . ARG A 1 295 ? 14.028 -7.403 -23.357 1.00 97.00 295 ARG A C 1
ATOM 2219 O O . ARG A 1 295 ? 13.915 -8.596 -23.078 1.00 97.00 295 ARG A O 1
ATOM 2226 N N . TRP A 1 296 ? 13.952 -6.440 -22.438 1.00 95.44 296 TRP A N 1
ATOM 2227 C CA . TRP A 1 296 ? 13.703 -6.729 -21.029 1.00 95.44 296 TRP A CA 1
ATOM 2228 C C . TRP A 1 296 ? 12.321 -7.364 -20.821 1.00 95.44 296 TRP A C 1
ATOM 2230 O O . TRP A 1 296 ? 12.223 -8.378 -20.132 1.00 95.44 296 TRP A O 1
ATOM 2240 N N . ASN A 1 297 ? 11.279 -6.839 -21.469 1.00 93.88 297 ASN A N 1
ATOM 2241 C CA . ASN A 1 297 ? 9.918 -7.379 -21.443 1.00 93.88 297 ASN A CA 1
ATOM 2242 C C . ASN A 1 297 ? 9.852 -8.815 -21.989 1.00 93.88 297 ASN A C 1
ATOM 2244 O O . ASN A 1 297 ? 9.168 -9.659 -21.408 1.00 93.88 297 ASN A O 1
ATOM 2248 N N . GLY A 1 298 ? 10.575 -9.109 -23.074 1.00 93.56 298 GLY A N 1
ATOM 2249 C CA . GLY A 1 298 ? 10.674 -10.460 -23.636 1.00 93.56 298 GLY A CA 1
ATOM 2250 C C . GLY A 1 298 ? 11.331 -11.452 -22.673 1.00 93.56 298 GLY A C 1
ATOM 2251 O O . GLY A 1 298 ? 10.862 -12.578 -22.530 1.00 93.56 298 GLY A O 1
ATOM 2252 N N . ALA A 1 299 ? 12.364 -11.017 -21.945 1.00 90.12 299 ALA A N 1
ATOM 2253 C CA . ALA A 1 299 ? 13.021 -11.832 -20.922 1.00 90.12 299 ALA A CA 1
ATOM 2254 C C . ALA A 1 299 ? 12.208 -11.960 -19.616 1.00 90.12 299 ALA A C 1
ATOM 2256 O O . ALA A 1 299 ? 12.447 -12.878 -18.834 1.00 90.12 299 ALA A O 1
ATOM 2257 N N . ASN A 1 300 ? 11.258 -11.053 -19.365 1.00 86.50 300 ASN A N 1
ATOM 2258 C CA . ASN A 1 300 ? 10.506 -10.960 -18.112 1.00 86.50 300 ASN A CA 1
ATOM 2259 C C . ASN A 1 300 ? 8.990 -10.929 -18.364 1.00 86.50 300 ASN A C 1
ATOM 2261 O O . ASN A 1 300 ? 8.306 -9.992 -17.956 1.00 86.50 300 ASN A O 1
ATOM 2265 N N . GLY A 1 301 ? 8.446 -11.969 -19.007 1.00 84.88 301 GLY A N 1
ATOM 2266 C CA . GLY A 1 301 ? 7.038 -12.031 -19.433 1.00 84.88 301 GLY A CA 1
ATOM 2267 C C . GLY A 1 301 ? 5.996 -11.676 -18.356 1.00 84.88 301 GLY A C 1
ATOM 2268 O O . GLY A 1 301 ? 5.022 -10.984 -18.638 1.00 84.88 301 GLY A O 1
ATOM 2269 N N . SER A 1 302 ? 6.210 -12.073 -17.098 1.00 75.81 302 SER A N 1
ATOM 2270 C CA . SER A 1 302 ? 5.307 -11.751 -15.976 1.00 75.81 302 SER A CA 1
ATOM 2271 C C . SER A 1 302 ? 5.462 -10.321 -15.434 1.00 75.81 302 SER A C 1
ATOM 2273 O O . SER A 1 302 ? 4.547 -9.772 -14.810 1.00 75.81 302 SER A O 1
ATOM 2275 N N . LEU A 1 303 ? 6.609 -9.689 -15.686 1.00 81.12 303 LEU A N 1
ATOM 2276 C CA . LEU A 1 303 ? 6.971 -8.363 -15.183 1.00 81.12 303 LEU A CA 1
ATOM 2277 C C . LEU A 1 303 ? 6.983 -7.301 -16.291 1.00 81.12 303 LEU A C 1
ATOM 2279 O O . LEU A 1 303 ? 7.401 -6.182 -16.032 1.00 81.12 303 LEU A O 1
ATOM 2283 N N . GLN A 1 304 ? 6.459 -7.614 -17.480 1.00 88.06 304 GLN A N 1
ATOM 2284 C CA . GLN A 1 304 ? 6.409 -6.692 -18.614 1.00 88.06 304 GLN A CA 1
ATOM 2285 C C . GLN A 1 304 ? 5.865 -5.312 -18.240 1.00 88.06 304 GLN A C 1
ATOM 2287 O O . GLN A 1 304 ? 4.787 -5.199 -17.653 1.00 88.06 304 GLN A O 1
ATOM 2292 N N . VAL A 1 305 ? 6.601 -4.275 -18.619 1.00 91.12 305 VAL A N 1
ATOM 2293 C CA . VAL A 1 305 ? 6.119 -2.896 -18.592 1.00 91.12 305 VAL A CA 1
ATOM 2294 C C . VAL A 1 305 ? 5.161 -2.706 -19.762 1.00 91.12 305 VAL A C 1
ATOM 2296 O O . VAL A 1 305 ? 5.496 -3.073 -20.891 1.00 91.12 305 VAL A O 1
ATOM 2299 N N . ARG A 1 306 ? 3.976 -2.157 -19.502 1.00 91.25 306 ARG A N 1
ATOM 2300 C CA . ARG A 1 306 ? 2.893 -1.992 -20.482 1.00 91.25 306 ARG A CA 1
ATOM 2301 C C . ARG A 1 306 ? 2.448 -0.533 -20.587 1.00 91.25 306 ARG A C 1
ATOM 2303 O O . ARG A 1 306 ? 2.710 0.249 -19.670 1.00 91.25 306 ARG A O 1
ATOM 2310 N N . PRO A 1 307 ? 1.752 -0.157 -21.677 1.00 91.50 307 PRO A N 1
ATOM 2311 C CA . PRO A 1 307 ? 1.042 1.110 -21.725 1.00 91.50 307 PRO A CA 1
ATOM 2312 C C . PRO A 1 307 ? 0.140 1.289 -20.498 1.00 91.50 307 PRO A C 1
ATOM 2314 O O . PRO A 1 307 ? -0.525 0.351 -20.059 1.00 91.50 307 PRO A O 1
ATOM 2317 N N . GLY A 1 308 ? 0.169 2.489 -19.930 1.00 88.69 308 GLY A N 1
ATOM 2318 C CA . GLY A 1 308 ? -0.522 2.855 -18.706 1.00 88.69 308 GLY A CA 1
ATOM 2319 C C . GLY A 1 308 ? 0.255 2.625 -17.412 1.00 88.69 308 GLY A C 1
ATOM 2320 O O . GLY A 1 308 ? -0.166 3.138 -16.379 1.00 88.69 308 GLY A O 1
ATOM 2321 N N . ASP A 1 309 ? 1.393 1.924 -17.430 1.00 91.88 309 ASP A N 1
ATOM 2322 C CA . ASP A 1 309 ? 2.284 1.861 -16.266 1.00 91.88 309 ASP A CA 1
ATOM 2323 C C . ASP A 1 309 ? 2.894 3.242 -15.951 1.00 91.88 309 ASP A C 1
ATOM 2325 O O . ASP A 1 309 ? 2.990 4.125 -16.808 1.00 91.88 309 ASP A O 1
ATOM 2329 N N . ARG A 1 310 ? 3.328 3.446 -14.703 1.00 93.62 310 ARG A N 1
ATOM 2330 C CA . ARG A 1 310 ? 3.946 4.694 -14.228 1.00 93.62 310 ARG A CA 1
ATOM 2331 C C . ARG A 1 310 ? 5.418 4.478 -13.912 1.00 93.62 310 ARG A C 1
ATOM 2333 O O . ARG A 1 310 ? 5.751 3.717 -13.012 1.00 93.62 310 ARG A O 1
ATOM 2340 N N . VAL A 1 311 ? 6.308 5.205 -14.572 1.00 95.56 311 VAL A N 1
ATOM 2341 C CA . VAL A 1 311 ? 7.709 5.331 -14.159 1.00 95.56 311 VAL A CA 1
ATOM 2342 C C . VAL A 1 311 ? 7.796 6.436 -13.110 1.00 95.56 311 VAL A C 1
ATOM 2344 O O . VAL A 1 311 ? 7.576 7.611 -13.406 1.00 95.56 311 VAL A O 1
ATOM 2347 N N . VAL A 1 312 ? 8.097 6.058 -11.871 1.00 95.06 312 VAL A N 1
ATOM 2348 C CA . VAL A 1 312 ? 8.136 6.978 -10.719 1.00 95.06 312 VAL A CA 1
ATOM 2349 C C . VAL A 1 312 ? 9.545 7.441 -10.367 1.00 95.06 312 VAL A C 1
ATOM 2351 O O . VAL A 1 312 ? 9.713 8.470 -9.716 1.00 95.06 312 VAL A O 1
ATOM 2354 N N . ALA A 1 313 ? 10.564 6.706 -10.813 1.00 95.62 313 ALA A N 1
ATOM 2355 C CA . ALA A 1 313 ? 11.952 7.128 -10.714 1.00 95.62 313 ALA A CA 1
ATOM 2356 C C . ALA A 1 313 ? 12.832 6.430 -11.751 1.00 95.62 313 ALA A C 1
ATOM 2358 O O . ALA A 1 313 ? 12.558 5.304 -12.161 1.00 95.62 313 ALA A O 1
ATOM 2359 N N . VAL A 1 314 ? 13.935 7.081 -12.112 1.00 96.19 314 VAL A N 1
ATOM 2360 C CA . VAL A 1 314 ? 14.996 6.518 -12.953 1.00 96.19 314 VAL A CA 1
ATOM 2361 C C . VAL A 1 314 ? 16.338 6.791 -12.290 1.00 96.19 314 VAL A C 1
ATOM 2363 O O . VAL A 1 314 ? 16.625 7.928 -11.928 1.00 96.19 314 VAL A O 1
ATOM 2366 N N . ASN A 1 315 ? 17.159 5.758 -12.093 1.00 94.94 315 ASN A N 1
ATOM 2367 C CA . ASN A 1 315 ? 18.460 5.838 -11.420 1.00 94.94 315 ASN A CA 1
ATOM 2368 C C . ASN A 1 315 ? 18.381 6.560 -10.066 1.00 94.94 315 ASN A C 1
ATOM 2370 O O . ASN A 1 315 ? 19.193 7.429 -9.753 1.00 94.94 315 ASN A O 1
ATOM 2374 N N . ARG A 1 316 ? 17.353 6.221 -9.277 1.00 92.88 316 ARG A N 1
ATOM 2375 C CA . ARG A 1 316 ? 17.018 6.864 -7.994 1.00 92.88 316 ARG A CA 1
ATOM 2376 C C . ARG A 1 316 ? 16.714 8.368 -8.070 1.00 92.88 316 ARG A C 1
ATOM 2378 O O . ARG A 1 316 ? 16.726 9.058 -7.054 1.00 92.88 316 ARG A O 1
ATOM 2385 N N . GLN A 1 317 ? 16.413 8.887 -9.255 1.00 94.88 317 GLN A N 1
ATOM 2386 C CA . GLN A 1 317 ? 15.902 10.240 -9.436 1.00 94.88 317 GLN A CA 1
ATOM 2387 C C . GLN A 1 317 ? 14.387 10.174 -9.620 1.00 94.88 317 GLN A C 1
ATOM 2389 O O . GLN A 1 317 ? 13.906 9.683 -10.640 1.00 94.88 317 GLN A O 1
ATOM 2394 N N . ALA A 1 318 ? 13.648 10.635 -8.611 1.00 94.62 318 ALA A N 1
ATOM 2395 C CA . ALA A 1 318 ? 12.203 10.822 -8.685 1.00 94.62 318 ALA A CA 1
ATOM 2396 C C . ALA A 1 318 ? 11.861 12.206 -9.262 1.00 94.62 318 ALA A C 1
ATOM 2398 O O . ALA A 1 318 ? 12.657 13.147 -9.148 1.00 94.62 318 ALA A O 1
ATOM 2399 N N . GLY A 1 319 ? 10.672 12.314 -9.854 1.00 95.62 319 GLY A N 1
ATOM 2400 C CA . GLY A 1 319 ? 10.144 13.529 -10.473 1.00 95.62 319 GLY A CA 1
ATOM 2401 C C . GLY A 1 319 ? 10.280 13.540 -11.998 1.00 95.62 319 GLY A C 1
ATOM 2402 O O . GLY A 1 319 ? 11.347 13.232 -12.532 1.00 95.62 319 GLY A O 1
ATOM 2403 N N . ALA A 1 320 ? 9.225 13.923 -12.715 1.00 96.38 320 ALA A N 1
ATOM 2404 C CA . ALA A 1 320 ? 9.092 13.802 -14.166 1.00 96.38 320 ALA A CA 1
ATOM 2405 C C . ALA A 1 320 ? 10.212 14.540 -14.915 1.00 96.38 320 ALA A C 1
ATOM 2407 O O . ALA A 1 320 ? 10.826 13.988 -15.829 1.00 96.38 320 ALA A O 1
ATOM 2408 N N . ALA A 1 321 ? 10.549 15.760 -14.483 1.00 96.75 321 ALA A N 1
ATOM 2409 C CA . ALA A 1 321 ? 11.628 16.546 -15.085 1.00 96.75 321 ALA A CA 1
ATOM 2410 C C . ALA A 1 321 ? 13.008 15.880 -14.919 1.00 96.75 321 ALA A C 1
ATOM 2412 O O . ALA A 1 321 ? 13.811 15.852 -15.857 1.00 96.75 321 ALA A O 1
ATOM 2413 N N . ARG A 1 322 ? 13.280 15.306 -13.740 1.00 97.38 322 ARG A N 1
ATOM 2414 C CA . ARG A 1 322 ? 14.548 14.619 -13.443 1.00 97.38 322 ARG A CA 1
ATOM 2415 C C . ARG A 1 322 ? 14.632 13.284 -14.173 1.00 97.38 322 ARG A C 1
ATOM 2417 O O . ARG A 1 322 ? 15.665 12.993 -14.765 1.00 97.38 322 ARG A O 1
ATOM 2424 N N . ILE A 1 323 ? 13.527 12.539 -14.223 1.00 97.75 323 ILE A N 1
ATOM 2425 C CA . ILE A 1 323 ? 13.391 11.315 -15.019 1.00 97.75 323 ILE A CA 1
ATOM 2426 C C . ILE A 1 323 ? 13.705 11.603 -16.491 1.00 97.75 323 ILE A C 1
ATOM 2428 O O . ILE A 1 323 ? 14.573 10.953 -17.068 1.00 97.75 323 ILE A O 1
ATOM 2432 N N . LEU A 1 324 ? 13.065 12.610 -17.096 1.00 97.12 324 LEU A N 1
ATOM 2433 C CA . LEU A 1 324 ? 13.315 12.984 -18.492 1.00 97.12 324 LEU A CA 1
ATOM 2434 C C . LEU A 1 324 ? 14.766 13.405 -18.735 1.00 97.12 324 LEU A C 1
ATOM 2436 O O . LEU A 1 324 ? 15.344 13.038 -19.756 1.00 97.12 324 LEU A O 1
ATOM 2440 N N . THR A 1 325 ? 15.357 14.151 -17.801 1.00 97.75 325 THR A N 1
ATOM 2441 C CA . THR A 1 325 ? 16.766 14.561 -17.882 1.00 97.75 325 THR A CA 1
ATOM 2442 C C . THR A 1 325 ? 17.690 13.345 -17.862 1.00 97.75 325 THR A C 1
ATOM 2444 O O . THR A 1 325 ? 18.531 13.209 -18.746 1.00 97.75 325 THR A O 1
ATOM 2447 N N . ALA A 1 326 ? 17.484 12.416 -16.922 1.00 97.12 326 ALA A N 1
ATOM 2448 C CA . ALA A 1 326 ? 18.271 11.190 -16.813 1.00 97.12 326 ALA A CA 1
ATOM 2449 C C . ALA A 1 326 ? 18.140 10.294 -18.056 1.00 97.12 326 ALA A C 1
ATOM 2451 O O . ALA A 1 326 ? 19.121 9.716 -18.509 1.00 97.12 326 ALA A O 1
ATOM 2452 N N . LEU A 1 327 ? 16.943 10.192 -18.642 1.00 97.00 327 LEU A N 1
ATOM 2453 C CA . LEU A 1 327 ? 16.706 9.355 -19.823 1.00 97.00 327 LEU A CA 1
ATOM 2454 C C . LEU A 1 327 ? 17.288 9.927 -21.122 1.00 97.00 327 LEU A C 1
ATOM 2456 O O . LEU A 1 327 ? 17.493 9.161 -22.071 1.00 97.00 327 LEU A O 1
ATOM 2460 N N . ARG A 1 328 ? 17.536 11.242 -21.170 1.00 97.00 328 ARG A N 1
ATOM 2461 C CA . ARG A 1 328 ? 18.139 11.948 -22.311 1.00 97.00 328 ARG A CA 1
ATOM 2462 C C . ARG A 1 328 ? 19.664 11.891 -22.329 1.00 97.00 328 ARG A C 1
ATOM 2464 O O . ARG A 1 328 ? 20.236 12.242 -23.355 1.00 97.00 328 ARG A O 1
ATOM 2471 N N . ASP A 1 329 ? 20.304 11.461 -21.245 1.00 97.44 329 ASP A N 1
ATOM 2472 C CA . ASP A 1 329 ? 21.759 11.329 -21.182 1.00 97.44 329 ASP A CA 1
ATOM 2473 C C . ASP A 1 329 ? 22.250 10.249 -22.174 1.00 97.44 329 ASP A C 1
ATOM 2475 O O . ASP A 1 329 ? 21.925 9.069 -22.001 1.00 97.44 329 ASP A O 1
ATOM 2479 N N . PRO A 1 330 ? 23.012 10.612 -23.227 1.00 96.06 330 PRO A N 1
ATOM 2480 C CA . PRO A 1 330 ? 23.515 9.648 -24.203 1.00 96.06 330 PRO A CA 1
ATOM 2481 C C . PRO A 1 330 ? 24.628 8.753 -23.640 1.00 96.06 330 PRO A C 1
ATOM 2483 O O . PRO A 1 330 ? 24.858 7.670 -24.175 1.00 96.06 330 PRO A O 1
ATOM 2486 N N . ALA A 1 331 ? 25.307 9.164 -22.561 1.00 96.62 331 ALA A N 1
ATOM 2487 C CA . ALA A 1 331 ? 26.330 8.350 -21.906 1.00 96.62 331 ALA A CA 1
ATOM 2488 C C . ALA A 1 331 ? 25.717 7.232 -21.042 1.00 96.62 331 ALA A C 1
ATOM 2490 O O . ALA A 1 331 ? 26.403 6.282 -20.649 1.00 96.62 331 ALA A O 1
ATOM 2491 N N . LEU A 1 332 ? 24.416 7.318 -20.751 1.00 96.56 332 LEU A N 1
ATOM 2492 C CA . LEU A 1 332 ? 23.719 6.366 -19.904 1.00 96.56 332 LEU A CA 1
ATOM 2493 C C . LEU A 1 332 ? 23.389 5.070 -20.662 1.00 96.56 332 LEU A C 1
ATOM 2495 O O . LEU A 1 332 ? 22.303 4.890 -21.211 1.00 96.56 332 LEU A O 1
ATOM 2499 N N . MET A 1 333 ? 24.324 4.120 -20.634 1.00 97.88 333 MET A N 1
ATOM 2500 C CA . MET A 1 333 ? 24.158 2.804 -21.271 1.00 97.88 333 MET A CA 1
ATOM 2501 C C . MET A 1 333 ? 23.277 1.830 -20.475 1.00 97.88 333 MET A C 1
ATOM 2503 O O . MET A 1 333 ? 22.701 0.907 -21.051 1.00 97.88 333 MET A O 1
ATOM 2507 N N . THR A 1 334 ? 23.157 2.025 -19.161 1.00 97.31 334 THR A N 1
ATOM 2508 C CA . THR A 1 334 ? 22.342 1.192 -18.265 1.00 97.31 334 THR A CA 1
ATOM 2509 C C . THR A 1 334 ? 21.467 2.088 -17.406 1.00 97.31 334 THR A C 1
ATOM 2511 O O . THR A 1 334 ? 21.948 3.081 -16.867 1.00 97.31 334 THR A O 1
ATOM 2514 N N . SER A 1 335 ? 20.194 1.741 -17.249 1.00 96.31 335 SER A N 1
ATOM 2515 C CA . SER A 1 335 ? 19.249 2.535 -16.467 1.00 96.31 335 SER A CA 1
ATOM 2516 C C . SER A 1 335 ? 18.351 1.641 -15.619 1.00 96.31 335 SER A C 1
ATOM 2518 O O . SER A 1 335 ? 17.831 0.643 -16.110 1.00 96.31 335 SER A O 1
ATOM 2520 N N . ALA A 1 336 ? 18.188 1.986 -14.343 1.00 94.44 336 ALA A N 1
ATOM 2521 C CA . ALA A 1 336 ? 17.310 1.299 -13.400 1.00 94.44 336 ALA A CA 1
ATOM 2522 C C . ALA A 1 336 ? 16.043 2.129 -13.176 1.00 94.44 336 ALA A C 1
ATOM 2524 O O . ALA A 1 336 ? 16.108 3.251 -12.673 1.00 94.44 336 ALA A O 1
ATOM 2525 N N . TRP A 1 337 ? 14.894 1.609 -13.591 1.00 95.25 337 TRP A N 1
ATOM 2526 C CA . TRP A 1 337 ? 13.610 2.302 -13.541 1.00 95.25 337 TRP A CA 1
ATOM 2527 C C . TRP A 1 337 ? 12.764 1.723 -12.425 1.00 95.25 337 TRP A C 1
ATOM 2529 O O . TRP A 1 337 ? 12.677 0.511 -12.295 1.00 95.25 337 TRP A O 1
ATOM 2539 N N . PHE A 1 338 ? 12.093 2.572 -11.662 1.00 92.44 338 PHE A N 1
ATOM 2540 C CA . PHE A 1 338 ? 11.068 2.156 -10.716 1.00 92.44 338 PHE A CA 1
ATOM 2541 C C . PHE A 1 338 ? 9.719 2.336 -11.393 1.00 92.44 338 PHE A C 1
ATOM 2543 O O . PHE A 1 338 ? 9.304 3.464 -11.670 1.00 92.44 338 PHE A O 1
ATOM 2550 N N . VAL A 1 339 ? 9.069 1.217 -11.690 1.00 91.94 339 VAL A N 1
ATOM 2551 C CA . VAL A 1 339 ? 7.801 1.166 -12.413 1.00 91.94 339 VAL A CA 1
ATOM 2552 C C . VAL A 1 339 ? 6.703 0.711 -11.464 1.00 91.94 339 VAL A C 1
ATOM 2554 O O . VAL A 1 339 ? 6.832 -0.311 -10.796 1.00 91.94 339 VAL A O 1
ATOM 2557 N N . VAL A 1 340 ? 5.622 1.477 -11.420 1.00 89.50 340 VAL A N 1
ATOM 2558 C CA . VAL A 1 340 ? 4.359 1.151 -10.769 1.00 89.50 340 VAL A CA 1
ATOM 2559 C C . VAL A 1 340 ? 3.388 0.674 -11.835 1.00 89.50 340 VAL A C 1
ATOM 2561 O O . VAL A 1 340 ? 3.122 1.397 -12.795 1.00 89.50 340 VAL A O 1
ATOM 2564 N N . ARG A 1 341 ? 2.855 -0.536 -11.683 1.00 85.44 341 ARG A N 1
ATOM 2565 C CA . ARG A 1 341 ? 2.017 -1.131 -12.728 1.00 85.44 341 ARG A CA 1
ATOM 2566 C C . ARG A 1 341 ? 0.569 -0.674 -12.677 1.00 85.44 341 ARG A C 1
ATOM 2568 O O . ARG A 1 341 ? -0.124 -0.859 -11.673 1.00 85.44 341 ARG A O 1
ATOM 2575 N N . GLY A 1 342 ? 0.128 -0.172 -13.825 1.00 70.88 342 GLY A N 1
ATOM 2576 C CA . GLY A 1 342 ? -1.216 0.300 -14.109 1.00 70.88 342 GLY A CA 1
ATOM 2577 C C . GLY A 1 342 ? -2.174 -0.743 -14.611 1.00 70.88 342 GLY A C 1
ATOM 2578 O O . GLY A 1 342 ? -3.362 -0.458 -14.642 1.00 70.88 342 GLY A O 1
ATOM 2579 N N . VAL A 1 343 ? -1.698 -1.950 -14.929 1.00 60.41 343 VAL A N 1
ATOM 2580 C CA . VAL A 1 343 ? -2.485 -3.074 -15.472 1.00 60.41 343 VAL A CA 1
ATOM 2581 C C . VAL A 1 343 ? -2.730 -4.159 -14.415 1.00 60.41 343 VAL A C 1
ATOM 2583 O O . VAL A 1 343 ? -1.817 -4.529 -13.673 1.00 60.41 343 VAL A O 1
ATOM 2586 N N . LEU A 1 344 ? -3.989 -4.595 -14.259 1.00 56.78 344 LEU A N 1
ATOM 2587 C CA . LEU A 1 344 ? -4.331 -5.652 -13.301 1.00 56.78 344 LEU A CA 1
ATOM 2588 C C . LEU A 1 344 ? -3.521 -6.860 -13.758 1.00 56.78 344 LEU A C 1
ATOM 2590 O O . LEU A 1 344 ? -3.579 -7.201 -14.938 1.00 56.78 344 LEU A O 1
ATOM 2594 N N . PRO A 1 345 ? -2.752 -7.530 -12.894 1.00 53.50 345 PRO A N 1
ATOM 2595 C CA . PRO A 1 345 ? -2.422 -8.892 -13.240 1.00 53.50 345 PRO A CA 1
ATOM 2596 C C . PRO A 1 345 ? -3.766 -9.621 -13.330 1.00 53.50 345 PRO A C 1
ATOM 2598 O O . PRO A 1 345 ? -4.500 -9.654 -12.345 1.00 53.50 345 PRO A O 1
ATOM 2601 N N . ASP A 1 346 ? -4.062 -10.231 -14.478 1.00 54.97 346 ASP A N 1
ATOM 2602 C CA . ASP A 1 346 ? -5.229 -11.113 -14.685 1.00 54.97 346 ASP A CA 1
ATOM 2603 C C . ASP A 1 346 ? -5.257 -12.297 -13.698 1.00 54.97 346 ASP A C 1
ATOM 2605 O O . ASP A 1 346 ? -6.166 -13.121 -13.688 1.00 54.97 346 ASP A O 1
ATOM 2609 N N . ARG A 1 347 ? -4.219 -12.413 -12.863 1.00 60.38 347 ARG A N 1
ATOM 2610 C CA . ARG A 1 347 ? -4.036 -13.468 -11.887 1.00 60.38 347 ARG A CA 1
ATOM 2611 C C . ARG A 1 347 ? -4.463 -13.002 -10.495 1.00 60.38 347 ARG A C 1
ATOM 2613 O O . ARG A 1 347 ? -4.082 -11.900 -10.080 1.00 60.38 347 ARG A O 1
ATOM 2620 N N . PRO A 1 348 ? -5.183 -13.861 -9.750 1.00 64.88 348 PRO A N 1
ATOM 2621 C CA . PRO A 1 348 ? -5.501 -13.612 -8.353 1.00 64.88 348 PRO A CA 1
ATOM 2622 C C . PRO A 1 348 ? -4.227 -13.334 -7.547 1.00 64.88 348 PRO A C 1
ATOM 2624 O O . PRO A 1 348 ? -3.115 -13.688 -7.955 1.00 64.88 348 PRO A O 1
ATOM 2627 N N . VAL A 1 349 ? -4.397 -12.678 -6.397 1.00 67.94 349 VAL A N 1
ATOM 2628 C CA . VAL A 1 349 ? -3.324 -12.520 -5.408 1.00 67.94 349 VAL A CA 1
ATOM 2629 C C . VAL A 1 349 ? -2.680 -13.887 -5.189 1.00 67.94 349 VAL A C 1
ATOM 2631 O O . VAL A 1 349 ? -3.395 -14.861 -4.954 1.00 67.94 349 VAL A O 1
ATOM 2634 N N . SER A 1 350 ? -1.351 -13.969 -5.319 1.00 77.75 350 SER A N 1
ATOM 2635 C CA . SER A 1 350 ? -0.636 -15.216 -5.059 1.00 77.75 350 SER A CA 1
ATOM 2636 C C . SER A 1 350 ? -1.017 -15.696 -3.655 1.00 77.75 350 SER A C 1
ATOM 2638 O O . SER A 1 350 ? -0.929 -14.890 -2.723 1.00 77.75 350 SER A O 1
ATOM 2640 N N . PRO A 1 351 ? -1.459 -16.953 -3.488 1.00 86.88 351 PRO A N 1
ATOM 2641 C CA . PRO A 1 351 ? -1.799 -17.467 -2.175 1.00 86.88 351 PRO A CA 1
ATOM 2642 C C . PRO A 1 351 ? -0.568 -17.396 -1.274 1.00 86.88 351 PRO A C 1
ATOM 2644 O O . PRO A 1 351 ? 0.571 -17.483 -1.746 1.00 86.88 351 PRO A O 1
ATOM 2647 N N . GLU A 1 352 ? -0.803 -17.233 0.022 1.00 92.88 352 GLU A N 1
ATOM 2648 C CA . GLU A 1 352 ? 0.259 -17.353 1.010 1.00 92.88 352 GLU A CA 1
ATOM 2649 C C . GLU A 1 352 ? 0.836 -18.769 0.950 1.00 92.88 352 GLU A C 1
ATOM 2651 O O . GLU A 1 352 ? 0.104 -19.759 0.869 1.00 92.88 352 GLU A O 1
ATOM 2656 N N . VAL A 1 353 ? 2.160 -18.868 0.957 1.00 93.62 353 VAL A N 1
ATOM 2657 C CA . VAL A 1 353 ? 2.875 -20.135 0.901 1.00 93.62 353 VAL A CA 1
ATOM 2658 C C . VAL A 1 353 ? 3.719 -20.324 2.145 1.00 93.62 353 VAL A C 1
ATOM 2660 O O . VAL A 1 353 ? 4.432 -19.430 2.604 1.00 93.62 353 VAL A O 1
ATOM 2663 N N . SER A 1 354 ? 3.632 -21.536 2.671 1.00 95.62 354 SER A N 1
ATOM 2664 C CA . SER A 1 354 ? 4.406 -22.009 3.806 1.00 95.62 354 SER A CA 1
ATOM 2665 C C . SER A 1 354 ? 5.675 -22.679 3.288 1.00 95.62 354 SER A C 1
ATOM 2667 O O . SER A 1 354 ? 5.595 -23.664 2.552 1.00 95.62 354 SER A O 1
ATOM 2669 N N . CYS A 1 355 ? 6.844 -22.156 3.647 1.00 95.50 355 CYS A N 1
ATOM 2670 C CA . CYS A 1 355 ? 8.139 -22.701 3.252 1.00 95.50 355 CYS A CA 1
ATOM 2671 C C . CYS A 1 355 ? 8.926 -23.145 4.495 1.00 95.50 355 CYS A C 1
ATOM 2673 O O . CYS A 1 355 ? 9.133 -22.363 5.427 1.00 95.50 355 CYS A O 1
ATOM 2675 N N . GLY A 1 356 ? 9.416 -24.386 4.482 1.00 93.88 356 GLY A N 1
ATOM 2676 C CA . GLY A 1 356 ? 10.138 -25.004 5.596 1.00 93.88 356 GLY A CA 1
ATOM 2677 C C . GLY A 1 356 ? 9.323 -26.094 6.314 1.00 93.88 356 GLY A C 1
ATOM 2678 O O . GLY A 1 356 ? 8.307 -26.541 5.785 1.00 93.88 356 GLY A O 1
ATOM 2679 N N . PRO A 1 357 ? 9.760 -26.539 7.507 1.00 96.38 357 PRO A N 1
ATOM 2680 C CA . PRO A 1 357 ? 10.867 -25.987 8.287 1.00 96.38 357 PRO A CA 1
ATOM 2681 C C . PRO A 1 357 ? 12.245 -26.219 7.646 1.00 96.38 357 PRO A C 1
ATOM 2683 O O . PRO A 1 357 ? 12.553 -27.285 7.121 1.00 96.38 357 PRO A O 1
ATOM 2686 N N . PHE A 1 358 ? 13.097 -25.202 7.721 1.00 96.44 358 PHE A N 1
ATOM 2687 C CA . PHE A 1 358 ? 14.500 -25.238 7.330 1.00 96.44 358 PHE A CA 1
ATOM 2688 C C . PHE A 1 358 ? 15.358 -25.528 8.565 1.00 96.44 358 PHE A C 1
ATOM 2690 O O . PHE A 1 358 ? 15.538 -24.655 9.417 1.00 96.44 358 PHE A O 1
ATOM 2697 N N . HIS A 1 359 ? 15.893 -26.743 8.660 1.00 97.19 359 HIS A N 1
ATOM 2698 C CA . HIS A 1 359 ? 16.772 -27.152 9.756 1.00 97.19 359 HIS A CA 1
ATOM 2699 C C . HIS A 1 359 ? 18.236 -26.871 9.408 1.00 97.19 359 HIS A C 1
ATOM 2701 O O . HIS A 1 359 ? 18.799 -27.524 8.531 1.00 97.19 359 HIS A O 1
ATOM 2707 N N . LYS A 1 360 ? 18.855 -25.908 10.096 1.00 97.75 360 LYS A N 1
ATOM 2708 C CA . LYS A 1 360 ? 20.275 -25.571 9.931 1.00 97.75 360 LYS A CA 1
ATOM 2709 C C . LYS A 1 360 ? 21.143 -26.471 10.800 1.00 97.75 360 LYS A C 1
ATOM 2711 O O . LYS A 1 360 ? 20.907 -26.590 12.003 1.00 97.75 360 LYS A O 1
ATOM 2716 N N . ARG A 1 361 ? 22.183 -27.047 10.204 1.00 97.31 361 ARG A N 1
ATOM 2717 C CA . ARG A 1 361 ? 23.279 -27.688 10.946 1.00 97.31 361 ARG A CA 1
ATOM 2718 C C . ARG A 1 361 ? 24.254 -26.643 11.489 1.00 97.31 361 ARG A C 1
ATOM 2720 O O . ARG A 1 361 ? 24.218 -25.478 11.094 1.00 97.31 361 ARG A O 1
ATOM 2727 N N . GLU A 1 362 ? 25.138 -27.053 12.392 1.00 96.75 362 GLU A N 1
ATOM 2728 C CA . GLU A 1 362 ? 26.197 -26.178 12.900 1.00 96.75 362 GLU A CA 1
ATOM 2729 C C . GLU A 1 362 ? 27.047 -25.628 11.739 1.00 96.75 362 GLU A C 1
ATOM 2731 O O . GLU A 1 362 ? 27.495 -26.373 10.869 1.00 96.75 362 GLU A O 1
ATOM 2736 N N . GLY A 1 363 ? 27.196 -24.300 11.677 1.00 95.00 363 GLY A N 1
ATOM 2737 C CA . GLY A 1 363 ? 27.899 -23.597 10.596 1.00 95.00 363 GLY A CA 1
ATOM 2738 C C . GLY A 1 363 ? 27.108 -23.411 9.290 1.00 95.00 363 GLY A C 1
ATOM 2739 O O . GLY A 1 363 ? 27.517 -22.616 8.439 1.00 95.00 363 GLY A O 1
ATOM 2740 N N . GLU A 1 364 ? 25.960 -24.070 9.121 1.00 96.94 364 GLU A N 1
ATOM 2741 C CA . GLU A 1 364 ? 25.116 -23.911 7.936 1.00 96.94 364 GLU A CA 1
ATOM 2742 C C . GLU A 1 364 ? 24.303 -22.611 8.007 1.00 96.94 364 GLU A C 1
ATOM 2744 O O . GLU A 1 364 ? 23.745 -22.245 9.045 1.00 96.94 364 GLU A O 1
ATOM 2749 N N . LYS A 1 365 ? 24.203 -21.894 6.882 1.00 97.44 365 LYS A N 1
ATOM 2750 C CA . LYS A 1 365 ? 23.381 -20.680 6.787 1.00 97.44 365 LYS A CA 1
ATOM 2751 C C . LYS A 1 365 ? 22.145 -20.941 5.936 1.00 97.44 365 LYS A C 1
ATOM 2753 O O . LYS A 1 365 ? 22.145 -21.767 5.028 1.00 97.44 365 LYS A O 1
ATOM 2758 N N . LEU A 1 366 ? 21.098 -20.167 6.201 1.00 97.19 366 LEU A N 1
ATOM 2759 C CA . LEU A 1 366 ? 19.835 -20.277 5.477 1.00 97.19 366 LEU A CA 1
ATOM 2760 C C . LEU A 1 366 ? 19.970 -19.868 3.996 1.00 97.19 366 LEU A C 1
ATOM 2762 O O . LEU A 1 366 ? 19.366 -20.487 3.125 1.00 97.19 366 LEU A O 1
ATOM 2766 N N . GLY A 1 367 ? 20.799 -18.854 3.711 1.00 96.81 367 GLY A N 1
ATOM 2767 C CA . GLY A 1 367 ? 21.061 -18.392 2.344 1.00 96.81 367 GLY A CA 1
ATOM 2768 C C . GLY A 1 367 ? 20.020 -17.443 1.768 1.00 96.81 367 GLY A C 1
ATOM 2769 O O . GLY A 1 367 ? 19.820 -17.438 0.562 1.00 96.81 367 GLY A O 1
ATOM 2770 N N . ILE A 1 368 ? 19.351 -16.646 2.598 1.00 96.88 368 ILE A N 1
ATOM 2771 C CA . ILE A 1 368 ? 18.389 -15.636 2.146 1.00 96.88 368 ILE A CA 1
ATOM 2772 C C . ILE A 1 368 ? 18.802 -14.256 2.626 1.00 96.88 368 ILE A C 1
ATOM 2774 O O . ILE A 1 368 ? 19.272 -14.094 3.755 1.00 96.88 368 ILE A O 1
ATOM 2778 N N . ARG A 1 369 ? 18.611 -13.258 1.768 1.00 94.94 369 ARG A N 1
ATOM 2779 C CA . ARG A 1 369 ? 18.674 -11.849 2.153 1.00 94.94 369 ARG A CA 1
ATOM 2780 C C . ARG A 1 369 ? 17.273 -11.283 2.068 1.00 94.94 369 ARG A C 1
ATOM 2782 O O . ARG A 1 369 ? 16.651 -11.341 1.011 1.00 94.94 369 ARG A O 1
ATOM 2789 N N . ILE A 1 370 ? 16.794 -10.739 3.175 1.00 94.69 370 ILE A N 1
ATOM 2790 C CA . ILE A 1 370 ? 15.538 -9.997 3.227 1.00 94.69 370 ILE A CA 1
ATOM 2791 C C . ILE A 1 370 ? 15.849 -8.530 3.507 1.00 94.69 370 ILE A C 1
ATOM 2793 O O . ILE A 1 370 ? 16.833 -8.221 4.177 1.00 94.69 370 ILE A O 1
ATOM 2797 N N . GLY A 1 371 ? 15.032 -7.631 2.980 1.00 91.25 371 GLY A N 1
ATOM 2798 C CA . GLY A 1 371 ? 15.197 -6.191 3.167 1.00 91.25 371 GLY A CA 1
ATOM 2799 C C . GLY A 1 371 ? 13.886 -5.472 2.921 1.00 91.25 371 GLY A C 1
ATOM 2800 O O . GLY A 1 371 ? 12.941 -6.073 2.401 1.00 91.25 371 GLY A O 1
ATOM 2801 N N . ARG A 1 372 ? 13.819 -4.188 3.274 1.00 88.25 372 ARG A N 1
ATOM 2802 C CA . ARG A 1 372 ? 12.593 -3.409 3.053 1.00 88.25 372 ARG A CA 1
ATOM 2803 C C . ARG A 1 372 ? 12.307 -3.294 1.569 1.00 88.25 372 ARG A C 1
ATOM 2805 O O . ARG A 1 372 ? 13.231 -3.255 0.754 1.00 88.25 372 ARG A O 1
ATOM 2812 N N . VAL A 1 373 ? 11.035 -3.217 1.193 1.00 79.50 373 VAL A N 1
ATOM 2813 C CA . VAL A 1 373 ? 10.666 -3.253 -0.225 1.00 79.50 373 VAL A CA 1
ATOM 2814 C C . VAL A 1 373 ? 11.359 -2.177 -1.064 1.00 79.50 373 VAL A C 1
ATOM 2816 O O . VAL A 1 373 ? 11.822 -2.510 -2.144 1.00 79.50 373 VAL A O 1
ATOM 2819 N N . PHE A 1 374 ? 11.579 -0.968 -0.536 1.00 73.06 374 PHE A N 1
ATOM 2820 C CA . PHE A 1 374 ? 12.247 0.131 -1.254 1.00 73.06 374 PHE A CA 1
ATOM 2821 C C . PHE A 1 374 ? 13.780 0.153 -1.157 1.00 73.06 374 PHE A C 1
ATOM 2823 O O . PHE A 1 374 ? 14.424 0.958 -1.827 1.00 73.06 374 PHE A O 1
ATOM 2830 N N . GLU A 1 375 ? 14.389 -0.742 -0.376 1.00 79.00 375 GLU A N 1
ATOM 2831 C CA . GLU A 1 375 ? 15.846 -0.894 -0.355 1.00 79.00 375 GLU A CA 1
ATOM 2832 C C . GLU A 1 375 ? 16.297 -1.678 -1.596 1.00 79.00 375 GLU A C 1
ATOM 2834 O O . GLU A 1 375 ? 15.819 -2.782 -1.853 1.00 79.00 375 GLU A O 1
ATOM 2839 N N . ALA A 1 376 ? 17.203 -1.119 -2.398 1.00 59.28 376 ALA A N 1
ATOM 2840 C CA . ALA A 1 376 ? 17.651 -1.786 -3.619 1.00 59.28 376 ALA A CA 1
ATOM 2841 C C . ALA A 1 376 ? 18.414 -3.098 -3.326 1.00 59.28 376 ALA A C 1
ATOM 2843 O O . ALA A 1 376 ? 19.159 -3.162 -2.344 1.00 59.28 376 ALA A O 1
ATOM 2844 N N . PRO A 1 377 ? 18.314 -4.109 -4.209 1.00 64.50 377 PRO A N 1
ATOM 2845 C CA . PRO A 1 377 ? 17.483 -4.143 -5.420 1.00 64.50 377 PRO A CA 1
ATOM 2846 C C . PRO A 1 377 ? 16.005 -4.476 -5.125 1.00 64.50 377 PRO A C 1
ATOM 2848 O O . PRO A 1 377 ? 15.703 -5.276 -4.238 1.00 64.50 377 PRO A O 1
ATOM 2851 N N . VAL A 1 378 ? 15.068 -3.902 -5.886 1.00 61.44 378 VAL A N 1
ATOM 2852 C CA . VAL A 1 378 ? 13.618 -4.158 -5.758 1.00 61.44 378 VAL A CA 1
ATOM 2853 C C . VAL A 1 378 ? 13.119 -4.982 -6.940 1.00 61.44 378 VAL A C 1
ATOM 2855 O O . VAL A 1 378 ? 12.723 -4.453 -7.971 1.00 61.44 378 VAL A O 1
ATOM 2858 N N . ARG A 1 379 ? 13.110 -6.309 -6.829 1.00 64.75 379 ARG A N 1
ATOM 2859 C CA . ARG A 1 379 ? 12.669 -7.163 -7.943 1.00 64.75 379 ARG A CA 1
ATOM 2860 C C . ARG A 1 379 ? 11.200 -7.553 -7.814 1.00 64.75 379 ARG A C 1
ATOM 2862 O O . ARG A 1 379 ? 10.883 -8.480 -7.082 1.00 64.75 379 ARG A O 1
ATOM 2869 N N . GLY A 1 380 ? 10.332 -6.875 -8.571 1.00 57.22 380 GLY A N 1
ATOM 2870 C CA . GLY A 1 380 ? 8.964 -7.324 -8.869 1.00 57.22 380 GLY A CA 1
ATOM 2871 C C . GLY A 1 380 ? 8.062 -7.571 -7.655 1.00 57.22 380 GLY A C 1
ATOM 2872 O O . GLY A 1 380 ? 7.244 -8.492 -7.692 1.00 57.22 380 GLY A O 1
ATOM 2873 N N . SER A 1 381 ? 8.217 -6.786 -6.588 1.00 60.75 381 SER A N 1
ATOM 2874 C CA . SER A 1 381 ? 7.467 -6.969 -5.344 1.00 60.75 381 SER A CA 1
ATOM 2875 C C . SER A 1 381 ? 6.137 -6.216 -5.365 1.00 60.75 381 SER A C 1
ATOM 2877 O O . SER A 1 381 ? 6.036 -5.069 -5.801 1.00 60.75 381 SER A O 1
ATOM 2879 N N . LEU A 1 382 ? 5.099 -6.865 -4.845 1.00 58.84 382 LEU A N 1
ATOM 2880 C CA . LEU A 1 382 ? 3.831 -6.214 -4.549 1.00 58.84 382 LEU A CA 1
ATOM 2881 C C . LEU A 1 382 ? 3.971 -5.476 -3.208 1.00 58.84 382 LEU A C 1
ATOM 2883 O O . LEU A 1 382 ? 4.310 -6.106 -2.208 1.00 58.84 382 LEU A O 1
ATOM 2887 N N . VAL A 1 383 ? 3.728 -4.163 -3.176 1.00 64.00 383 VAL A N 1
ATOM 2888 C CA . VAL A 1 383 ? 3.716 -3.408 -1.914 1.00 64.00 383 VAL A CA 1
ATOM 2889 C C . VAL A 1 383 ? 2.280 -3.252 -1.447 1.00 64.00 383 VAL A C 1
ATOM 2891 O O . VAL A 1 383 ? 1.554 -2.415 -1.980 1.00 64.00 383 VAL A O 1
ATOM 2894 N N . GLU A 1 384 ? 1.873 -4.045 -0.451 1.00 59.84 384 GLU A N 1
ATOM 2895 C CA . GLU A 1 384 ? 0.550 -3.916 0.175 1.00 59.84 384 GLU A CA 1
ATOM 2896 C C . GLU A 1 384 ? 0.307 -2.503 0.749 1.00 59.84 384 GLU A C 1
ATOM 2898 O O . GLU A 1 384 ? 1.275 -1.791 1.029 1.00 59.84 384 GLU A O 1
ATOM 2903 N N . PRO A 1 385 ? -0.940 -2.009 0.899 1.00 49.88 385 PRO A N 1
ATOM 2904 C CA . PRO A 1 385 ? -1.195 -0.669 1.406 1.00 49.88 385 PRO A CA 1
ATOM 2905 C C . PRO A 1 385 ? -0.780 -0.670 2.879 1.00 49.88 385 PRO A C 1
ATOM 2907 O O . PRO A 1 385 ? -1.242 -1.496 3.660 1.00 49.88 385 PRO A O 1
ATOM 2910 N N . GLY A 1 386 ? 0.136 0.220 3.264 1.00 56.50 386 GLY A N 1
ATOM 2911 C CA . GLY A 1 386 ? 0.792 0.145 4.579 1.00 56.50 386 GLY A CA 1
ATOM 2912 C C . GLY A 1 386 ? 2.007 -0.793 4.628 1.00 56.50 386 GLY A C 1
ATOM 2913 O O . GLY A 1 386 ? 2.718 -0.813 5.627 1.00 56.50 386 GLY A O 1
ATOM 2914 N N . GLY A 1 387 ? 2.324 -1.468 3.524 1.00 61.06 387 GLY A N 1
ATOM 2915 C CA . GLY A 1 387 ? 3.529 -2.268 3.299 1.00 61.06 387 GLY A CA 1
ATOM 2916 C C . GLY A 1 387 ? 4.802 -1.448 3.067 1.00 61.06 387 GLY A C 1
ATOM 2917 O O . GLY A 1 387 ? 5.807 -1.964 2.587 1.00 61.06 387 GLY A O 1
ATOM 2918 N N . GLU A 1 388 ? 4.803 -0.166 3.441 1.00 69.50 388 GLU A N 1
ATOM 2919 C CA . GLU A 1 388 ? 6.010 0.673 3.488 1.00 69.50 388 GLU A CA 1
ATOM 2920 C C . GLU A 1 388 ? 7.090 0.033 4.393 1.00 69.50 388 GLU A C 1
ATOM 2922 O O . GLU A 1 388 ? 8.289 0.237 4.193 1.00 69.50 388 GLU A O 1
ATOM 2927 N N . SER A 1 389 ? 6.662 -0.789 5.360 1.00 77.19 389 SER A N 1
ATOM 2928 C CA . SER A 1 389 ? 7.495 -1.608 6.246 1.00 77.19 389 SER A CA 1
ATOM 2929 C C . SER A 1 389 ? 7.614 -3.081 5.825 1.00 77.19 389 SER A C 1
ATOM 2931 O O . SER A 1 389 ? 8.258 -3.853 6.540 1.00 77.19 389 SER A O 1
ATOM 2933 N N . SER A 1 390 ? 7.026 -3.489 4.695 1.00 85.56 390 SER A N 1
ATOM 2934 C CA . SER A 1 390 ? 7.080 -4.875 4.227 1.00 85.56 390 SER A CA 1
ATOM 2935 C C . SER A 1 390 ? 8.516 -5.293 3.928 1.00 85.56 390 SER A C 1
ATOM 2937 O O . SER A 1 390 ? 9.286 -4.578 3.273 1.00 85.56 390 SER A O 1
ATOM 2939 N N . MET A 1 391 ? 8.859 -6.491 4.392 1.00 91.00 391 MET A N 1
ATOM 2940 C CA . MET A 1 391 ? 10.121 -7.147 4.081 1.00 91.00 391 MET A CA 1
ATOM 2941 C C . MET A 1 391 ? 9.924 -8.024 2.857 1.00 91.00 391 MET A C 1
ATOM 2943 O O . MET A 1 391 ? 8.936 -8.747 2.757 1.00 91.00 391 MET A O 1
ATOM 2947 N N . VAL A 1 392 ? 10.871 -7.981 1.932 1.00 91.56 392 VAL A N 1
ATOM 2948 C CA . VAL A 1 392 ? 10.849 -8.808 0.726 1.00 91.56 392 VAL A CA 1
ATOM 2949 C C . VAL A 1 392 ? 12.136 -9.602 0.615 1.00 91.56 392 VAL A C 1
ATOM 2951 O O . VAL A 1 392 ? 13.192 -9.179 1.094 1.00 91.56 392 VAL A O 1
ATOM 2954 N N . VAL A 1 393 ? 12.056 -10.751 -0.045 1.00 93.06 393 VAL A N 1
ATOM 2955 C CA . VAL A 1 393 ? 13.221 -11.562 -0.392 1.00 93.06 393 VAL A CA 1
ATOM 2956 C C . VAL A 1 393 ? 14.022 -10.830 -1.466 1.00 93.06 393 VAL A C 1
ATOM 2958 O O . VAL A 1 393 ? 13.580 -10.698 -2.603 1.00 93.06 393 VAL A O 1
ATOM 2961 N N . LYS A 1 394 ? 15.204 -10.334 -1.109 1.00 90.62 394 LYS A N 1
ATOM 2962 C CA . LYS A 1 394 ? 16.107 -9.591 -2.001 1.00 90.62 394 LYS A CA 1
ATOM 2963 C C . LYS A 1 394 ? 17.009 -10.512 -2.800 1.00 90.62 394 LYS A C 1
ATOM 2965 O O . LYS A 1 394 ? 17.321 -10.222 -3.950 1.00 90.62 394 LYS A O 1
ATOM 2970 N N . ASP A 1 395 ? 17.437 -11.598 -2.170 1.00 92.75 395 ASP A N 1
ATOM 2971 C CA . ASP A 1 395 ? 18.378 -12.535 -2.761 1.00 92.75 395 ASP A CA 1
ATOM 2972 C C . ASP A 1 395 ? 18.224 -13.926 -2.149 1.00 92.75 395 ASP A C 1
ATOM 2974 O O . ASP A 1 395 ? 17.909 -14.068 -0.960 1.00 92.75 395 ASP A O 1
ATOM 2978 N N . VAL A 1 396 ? 18.495 -14.934 -2.971 1.00 94.88 396 VAL A N 1
ATOM 2979 C CA . VAL A 1 396 ? 18.615 -16.335 -2.573 1.00 94.88 396 VAL A CA 1
ATOM 2980 C C . VAL A 1 396 ? 20.013 -16.783 -2.981 1.00 94.88 396 VAL A C 1
ATOM 2982 O O . VAL A 1 396 ? 20.332 -16.896 -4.163 1.00 94.88 396 VAL A O 1
ATOM 2985 N N . VAL A 1 397 ? 20.868 -16.990 -1.983 1.00 96.25 397 VAL A N 1
ATOM 2986 C CA . VAL A 1 397 ? 22.285 -17.298 -2.171 1.00 96.25 397 VAL A CA 1
ATOM 2987 C C . VAL A 1 397 ? 22.427 -18.742 -2.648 1.00 96.25 397 VAL A C 1
ATOM 2989 O O . VAL A 1 397 ? 21.962 -19.670 -1.984 1.00 96.25 397 VAL A O 1
ATOM 2992 N N . ARG A 1 398 ? 23.100 -18.926 -3.789 1.00 96.50 398 ARG A N 1
ATOM 2993 C CA . ARG A 1 398 ? 23.351 -20.244 -4.391 1.00 96.50 398 ARG A CA 1
ATOM 2994 C C . ARG A 1 398 ? 24.067 -21.186 -3.429 1.00 96.50 398 ARG A C 1
ATOM 2996 O O . ARG A 1 398 ? 24.956 -20.761 -2.699 1.00 96.50 398 ARG A O 1
ATOM 3003 N N . ASP A 1 399 ? 23.683 -22.459 -3.469 1.00 96.62 399 ASP A N 1
ATOM 3004 C CA . ASP A 1 399 ? 24.274 -23.566 -2.700 1.00 96.62 399 ASP A CA 1
ATOM 3005 C C . ASP A 1 399 ? 24.057 -23.524 -1.177 1.00 96.62 399 ASP A C 1
ATOM 3007 O O . ASP A 1 399 ? 24.566 -24.378 -0.445 1.00 96.62 399 ASP A O 1
ATOM 3011 N N . PHE A 1 400 ? 23.223 -22.604 -0.689 1.00 97.62 400 PHE A N 1
ATOM 3012 C CA . PHE A 1 400 ? 22.738 -22.599 0.693 1.00 97.62 400 PHE A CA 1
ATOM 3013 C C . PHE A 1 400 ? 21.404 -23.347 0.837 1.00 97.62 400 PHE A C 1
ATOM 3015 O O . PHE A 1 400 ? 20.841 -23.855 -0.134 1.00 97.62 400 PHE A O 1
ATOM 3022 N N . LEU A 1 401 ? 20.902 -23.441 2.071 1.00 97.06 401 LEU A N 1
ATOM 3023 C CA . LEU A 1 401 ? 19.765 -24.289 2.431 1.00 97.06 401 LEU A CA 1
ATOM 3024 C C . LEU A 1 401 ? 18.494 -23.988 1.616 1.00 97.06 401 LEU A C 1
ATOM 3026 O O . LEU A 1 401 ? 17.875 -24.913 1.094 1.00 97.06 401 LEU A O 1
ATOM 3030 N N . ILE A 1 402 ? 18.134 -22.711 1.447 1.00 96.88 402 ILE A N 1
ATOM 3031 C CA . ILE A 1 402 ? 16.947 -22.326 0.663 1.00 96.88 402 ILE A CA 1
ATOM 3032 C C . ILE A 1 402 ? 17.117 -22.612 -0.832 1.00 96.88 402 ILE A C 1
ATOM 3034 O O . ILE A 1 402 ? 16.182 -23.071 -1.480 1.00 96.88 402 ILE A O 1
ATOM 3038 N N . ASP A 1 403 ? 18.302 -22.383 -1.395 1.00 96.69 403 ASP A N 1
ATOM 3039 C CA . ASP A 1 403 ? 18.562 -22.692 -2.803 1.00 96.69 403 ASP A CA 1
ATOM 3040 C C . ASP A 1 403 ? 18.499 -24.207 -3.068 1.00 96.69 403 ASP A C 1
ATOM 3042 O O . ASP A 1 403 ? 17.898 -24.649 -4.048 1.00 96.69 403 ASP A O 1
ATOM 3046 N N . LYS A 1 404 ? 19.045 -25.022 -2.155 1.00 96.44 404 LYS A N 1
ATOM 3047 C CA . LYS A 1 404 ? 18.913 -26.487 -2.202 1.00 96.44 404 LYS A CA 1
ATOM 3048 C C . LYS A 1 404 ? 17.448 -26.920 -2.127 1.00 96.44 404 LYS A C 1
ATOM 3050 O O . LYS A 1 404 ? 17.032 -27.740 -2.939 1.00 96.44 404 LYS A O 1
ATOM 3055 N N . TRP A 1 405 ? 16.665 -26.341 -1.215 1.00 95.19 405 TRP A N 1
ATOM 3056 C CA . TRP A 1 405 ? 15.222 -26.586 -1.113 1.00 95.19 405 TRP A CA 1
ATOM 3057 C C . TRP A 1 405 ? 14.489 -26.263 -2.420 1.00 95.19 405 TRP A C 1
ATOM 3059 O O . TRP A 1 405 ? 13.759 -27.101 -2.950 1.00 95.19 405 TRP A O 1
ATOM 3069 N N . ASN A 1 406 ? 14.733 -25.074 -2.979 1.00 94.88 406 ASN A N 1
ATOM 3070 C CA . ASN A 1 406 ? 14.111 -24.634 -4.226 1.00 94.88 406 ASN A CA 1
ATOM 3071 C C . ASN A 1 406 ? 14.437 -25.576 -5.397 1.00 94.88 406 ASN A C 1
ATOM 3073 O O . ASN A 1 406 ? 13.561 -25.834 -6.224 1.00 94.88 406 ASN A O 1
ATOM 3077 N N . ARG A 1 407 ? 15.674 -26.097 -5.455 1.00 94.50 407 ARG A N 1
ATOM 3078 C CA . ARG A 1 407 ? 16.122 -27.067 -6.471 1.00 94.50 407 ARG A CA 1
ATOM 3079 C C . ARG A 1 407 ? 15.535 -28.464 -6.283 1.00 94.50 407 ARG A C 1
ATOM 3081 O O . ARG A 1 407 ? 15.291 -29.141 -7.274 1.00 94.50 407 ARG A O 1
ATOM 3088 N N . GLN A 1 408 ? 15.320 -28.899 -5.042 1.00 94.38 408 GLN A N 1
ATOM 3089 C CA . GLN A 1 408 ? 14.736 -30.211 -4.745 1.00 94.38 408 GLN A CA 1
ATOM 3090 C C . GLN A 1 408 ? 13.250 -30.294 -5.114 1.00 94.38 408 GLN A C 1
ATOM 3092 O O . GLN A 1 408 ? 12.748 -31.388 -5.347 1.00 94.38 408 GLN A O 1
ATOM 3097 N N . GL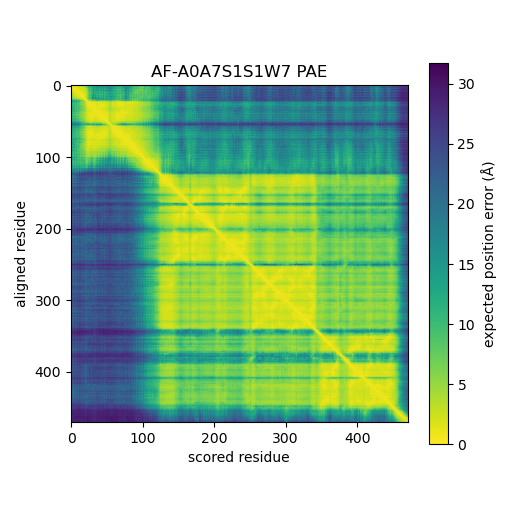Y A 1 409 ? 12.545 -29.157 -5.169 1.00 86.88 409 GLY A N 1
ATOM 3098 C CA . GLY A 1 409 ? 11.112 -29.133 -5.471 1.00 86.88 409 GLY A CA 1
ATOM 3099 C C . GLY A 1 409 ? 10.239 -29.685 -4.339 1.00 86.88 409 GLY A C 1
ATOM 3100 O O . GLY A 1 409 ? 9.085 -30.026 -4.572 1.00 86.88 409 GLY A O 1
ATOM 3101 N N . SER A 1 410 ? 10.765 -29.753 -3.112 1.00 80.88 410 SER A N 1
ATOM 3102 C CA . SER A 1 410 ? 10.093 -30.323 -1.932 1.00 80.88 410 SER A CA 1
ATOM 3103 C C . SER A 1 410 ? 8.882 -29.517 -1.432 1.00 80.88 410 SER A C 1
ATOM 3105 O O . SER A 1 410 ? 8.242 -29.907 -0.459 1.00 80.88 410 SER A O 1
ATOM 3107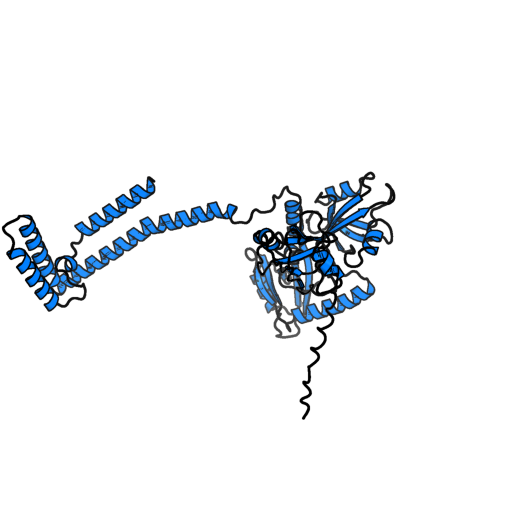 N N . GLY A 1 411 ? 8.568 -28.381 -2.058 1.00 88.19 411 GLY A N 1
ATOM 3108 C CA . GLY A 1 411 ? 7.452 -27.519 -1.686 1.00 88.19 411 GLY A CA 1
ATOM 3109 C C . GLY A 1 411 ? 7.462 -26.186 -2.437 1.00 88.19 411 GLY A C 1
ATOM 3110 O O . GLY A 1 411 ? 8.149 -26.054 -3.455 1.00 88.19 411 GLY A O 1
ATOM 3111 N N . PRO A 1 412 ? 6.719 -25.178 -1.943 1.00 91.81 412 PRO A N 1
ATOM 3112 C CA . PRO A 1 412 ? 6.710 -23.850 -2.538 1.00 91.81 412 PRO A CA 1
ATOM 3113 C C . PRO A 1 412 ? 8.114 -23.245 -2.536 1.00 91.81 412 PRO A C 1
ATOM 3115 O O . PRO A 1 412 ? 8.855 -23.350 -1.551 1.00 91.81 412 PRO A O 1
ATOM 3118 N N . GLN A 1 413 ? 8.478 -22.610 -3.648 1.00 93.56 413 GLN A N 1
ATOM 3119 C CA . GLN A 1 413 ? 9.785 -21.986 -3.797 1.00 93.56 413 GLN A CA 1
ATOM 3120 C C . GLN A 1 413 ? 9.832 -20.633 -3.090 1.00 93.56 413 GLN A C 1
ATOM 3122 O O . GLN A 1 413 ? 8.941 -19.795 -3.236 1.00 93.56 413 GLN A O 1
ATOM 3127 N N . VAL A 1 414 ? 10.934 -20.386 -2.387 1.00 94.50 414 VAL A N 1
ATOM 3128 C CA . VAL A 1 414 ? 11.275 -19.057 -1.881 1.00 94.50 414 VAL A CA 1
ATOM 3129 C C . VAL A 1 414 ? 11.856 -18.258 -3.044 1.00 94.50 414 VAL A C 1
ATOM 3131 O O . VAL A 1 414 ? 13.025 -18.424 -3.394 1.00 94.50 414 VAL A O 1
ATOM 3134 N N . ALA A 1 415 ? 11.040 -17.418 -3.676 1.00 91.38 415 ALA A N 1
ATOM 3135 C CA . ALA A 1 415 ? 11.453 -16.625 -4.831 1.00 91.38 415 ALA A CA 1
ATOM 3136 C C . ALA A 1 415 ? 11.916 -15.219 -4.426 1.00 91.38 415 ALA A C 1
ATOM 3138 O O . ALA A 1 415 ? 11.344 -14.596 -3.528 1.00 91.38 415 ALA A O 1
ATOM 3139 N N . VAL A 1 416 ? 12.909 -14.680 -5.138 1.00 89.19 416 VAL A N 1
ATOM 3140 C CA . VAL A 1 416 ? 13.270 -13.258 -5.041 1.00 89.19 416 VAL A CA 1
ATOM 3141 C C . VAL A 1 416 ? 12.060 -12.404 -5.429 1.00 89.19 416 VAL A C 1
ATOM 3143 O O . VAL A 1 416 ? 11.387 -12.692 -6.414 1.00 89.19 416 VAL A O 1
ATOM 3146 N N . GLY A 1 417 ? 11.782 -11.371 -4.639 1.00 85.56 417 GLY A N 1
ATOM 3147 C CA . GLY A 1 417 ? 10.606 -10.516 -4.771 1.00 85.56 417 GLY A CA 1
ATOM 3148 C C . GLY A 1 417 ? 9.419 -10.927 -3.902 1.00 85.56 417 GLY A C 1
ATOM 3149 O O . GLY A 1 417 ? 8.509 -10.113 -3.744 1.00 85.56 417 GLY A O 1
ATOM 3150 N N . SER A 1 418 ? 9.432 -12.131 -3.309 1.00 89.69 418 SER A N 1
ATOM 3151 C CA . SER A 1 418 ? 8.362 -12.582 -2.403 1.00 89.69 418 SER A CA 1
ATOM 3152 C C . SER A 1 418 ? 8.278 -11.687 -1.172 1.00 89.69 418 SER A C 1
ATOM 3154 O O . SER A 1 418 ? 9.310 -11.342 -0.589 1.00 89.69 418 SER A O 1
ATOM 3156 N N . THR A 1 419 ? 7.063 -11.353 -0.747 1.00 90.44 419 THR A N 1
ATOM 3157 C CA . THR A 1 419 ? 6.824 -10.629 0.505 1.00 90.44 419 THR A CA 1
ATOM 3158 C C . THR A 1 419 ? 6.920 -11.605 1.669 1.00 90.44 419 THR A C 1
ATOM 3160 O O . THR A 1 419 ? 6.310 -12.671 1.644 1.00 90.44 419 THR A O 1
ATOM 3163 N N . VAL A 1 420 ? 7.706 -11.260 2.684 1.00 93.94 420 VAL A N 1
ATOM 3164 C CA . VAL A 1 420 ? 7.841 -12.041 3.914 1.00 93.94 420 VAL A CA 1
ATOM 3165 C C . VAL A 1 420 ? 6.744 -11.599 4.872 1.00 93.94 420 VAL A C 1
ATOM 3167 O O . VAL A 1 420 ? 6.805 -10.494 5.409 1.00 93.94 420 VAL A O 1
ATOM 3170 N N . LEU A 1 421 ? 5.741 -12.456 5.058 1.00 93.69 421 LEU A N 1
ATOM 3171 C CA . LEU A 1 421 ? 4.592 -12.190 5.926 1.00 93.69 421 LEU A CA 1
ATOM 3172 C C . LEU A 1 421 ? 4.892 -12.575 7.376 1.00 93.69 421 LEU A C 1
ATOM 3174 O O . LEU A 1 421 ? 4.522 -11.851 8.297 1.00 93.69 421 LEU A O 1
ATOM 3178 N N . ALA A 1 422 ? 5.594 -13.694 7.579 1.00 96.50 422 ALA A N 1
ATOM 3179 C CA . ALA A 1 422 ? 6.038 -14.120 8.899 1.00 96.50 422 ALA A CA 1
ATOM 3180 C C . ALA A 1 422 ? 7.320 -14.961 8.853 1.00 96.50 422 ALA A C 1
ATOM 3182 O O . ALA A 1 422 ? 7.579 -15.689 7.890 1.00 96.50 422 ALA A O 1
ATOM 3183 N N . VAL A 1 423 ? 8.085 -14.917 9.946 1.00 97.94 423 VAL A N 1
ATOM 3184 C CA . VAL A 1 423 ? 9.211 -15.821 10.217 1.00 97.94 423 VAL A CA 1
ATOM 3185 C C . VAL A 1 423 ? 8.954 -16.497 11.560 1.00 97.94 423 VAL A C 1
ATOM 3187 O O . VAL A 1 423 ? 8.787 -15.823 12.572 1.00 97.94 423 VAL A O 1
ATOM 3190 N N . ASN A 1 424 ? 8.880 -17.830 11.575 1.00 97.62 424 ASN A N 1
ATOM 3191 C CA . ASN A 1 424 ? 8.529 -18.636 12.754 1.00 97.62 424 ASN A CA 1
ATOM 3192 C C . ASN A 1 424 ? 7.208 -18.211 13.426 1.00 97.62 424 ASN A C 1
ATOM 3194 O O . ASN A 1 424 ? 7.085 -18.238 14.647 1.00 97.62 424 ASN A O 1
ATOM 3198 N N . GLY A 1 425 ? 6.225 -17.786 12.627 1.00 96.88 425 GLY A N 1
ATOM 3199 C CA . GLY A 1 425 ? 4.924 -17.314 13.114 1.00 96.88 425 GLY A CA 1
ATOM 3200 C C . GLY A 1 425 ? 4.915 -15.872 13.635 1.00 96.88 425 GLY A C 1
ATOM 3201 O O . GLY A 1 425 ? 3.838 -15.341 13.890 1.00 96.88 425 GLY A O 1
ATOM 3202 N N . LEU A 1 426 ? 6.072 -15.208 13.750 1.00 97.25 426 LEU A N 1
ATOM 3203 C CA . LEU A 1 426 ? 6.131 -13.780 14.064 1.00 97.25 426 LEU A CA 1
ATOM 3204 C C . LEU A 1 426 ? 5.942 -12.959 12.793 1.00 97.25 426 LEU A C 1
ATOM 3206 O O . LEU A 1 426 ? 6.636 -13.195 11.807 1.00 97.25 426 LEU A O 1
ATOM 3210 N N . THR A 1 427 ? 5.037 -11.982 12.834 1.00 95.06 427 THR A N 1
ATOM 3211 C CA . THR A 1 427 ? 4.710 -11.086 11.709 1.00 95.06 427 THR A CA 1
ATOM 3212 C C . THR A 1 427 ? 5.443 -9.748 11.770 1.00 95.06 427 THR A C 1
ATOM 3214 O O . THR A 1 427 ? 5.428 -8.992 10.804 1.00 95.06 427 THR A O 1
ATOM 3217 N N . GLU A 1 428 ? 6.101 -9.432 12.889 1.00 93.88 428 GLU A N 1
ATOM 3218 C CA . GLU A 1 428 ? 6.779 -8.151 13.070 1.00 93.88 428 GLU A CA 1
ATOM 3219 C C . GLU A 1 428 ? 8.142 -8.126 12.345 1.00 93.88 428 GLU A C 1
ATOM 3221 O O . GLU A 1 428 ? 9.046 -8.877 12.727 1.00 93.88 428 GLU A O 1
ATOM 3226 N N . PRO A 1 429 ? 8.359 -7.231 11.354 1.00 93.25 429 PRO A N 1
ATOM 3227 C CA . PRO A 1 429 ? 9.604 -7.176 10.581 1.00 93.25 429 PRO A CA 1
ATOM 3228 C C . PRO A 1 429 ? 10.882 -7.007 11.409 1.00 93.25 429 PRO A C 1
ATOM 3230 O O . PRO A 1 429 ? 11.945 -7.497 11.026 1.00 93.25 429 PRO A O 1
ATOM 3233 N N . SER A 1 430 ? 10.790 -6.307 12.545 1.00 92.50 430 SER A N 1
ATOM 3234 C CA . SER A 1 430 ? 11.907 -6.063 13.467 1.00 92.50 430 SER A CA 1
ATOM 3235 C C . SER A 1 430 ? 12.443 -7.362 14.090 1.00 92.50 430 SER A C 1
ATOM 3237 O O . SER A 1 430 ? 13.637 -7.456 14.375 1.00 92.50 430 SER A O 1
ATOM 3239 N N . ALA A 1 431 ? 11.590 -8.381 14.243 1.00 96.12 431 ALA A N 1
ATOM 3240 C CA . ALA A 1 431 ? 11.939 -9.674 14.822 1.00 96.12 431 ALA A CA 1
ATOM 3241 C C . ALA A 1 431 ? 12.554 -10.646 13.801 1.00 96.12 431 ALA A C 1
ATOM 3243 O O . ALA A 1 431 ? 13.224 -11.604 14.192 1.00 96.12 431 ALA A O 1
ATOM 3244 N N . PHE A 1 432 ? 12.374 -10.409 12.494 1.00 96.38 432 PHE A N 1
ATOM 3245 C CA . PHE A 1 432 ? 12.750 -11.375 11.454 1.00 96.38 432 PHE A CA 1
ATOM 3246 C C . PHE A 1 432 ? 14.243 -11.713 11.476 1.00 96.38 432 PHE A C 1
ATOM 3248 O O . PHE A 1 432 ? 14.598 -12.878 11.337 1.00 96.38 432 PHE A O 1
ATOM 3255 N N . ALA A 1 433 ? 15.128 -10.736 11.697 1.00 95.94 433 ALA A N 1
ATOM 3256 C CA . ALA A 1 433 ? 16.571 -10.989 11.750 1.00 95.94 433 ALA A CA 1
ATOM 3257 C C . ALA A 1 433 ? 16.946 -11.988 12.862 1.00 95.94 433 ALA A C 1
ATOM 3259 O O . ALA A 1 433 ? 17.714 -12.925 12.627 1.00 95.94 433 ALA A O 1
ATOM 3260 N N . THR A 1 434 ? 16.354 -11.825 14.048 1.00 97.12 434 THR A N 1
ATOM 3261 C CA . THR A 1 434 ? 16.538 -12.732 15.188 1.00 97.12 434 THR A CA 1
ATOM 3262 C C . THR A 1 434 ? 15.964 -14.113 14.882 1.00 97.12 434 THR A C 1
ATOM 3264 O O . THR A 1 434 ? 16.632 -15.120 15.109 1.00 97.12 434 THR A O 1
ATOM 3267 N N . GLU A 1 435 ? 14.768 -14.189 14.299 1.00 97.94 435 GLU A N 1
ATOM 3268 C CA . GLU A 1 435 ? 14.127 -15.466 13.967 1.00 97.94 435 GLU A CA 1
ATOM 3269 C C . GLU A 1 435 ? 14.871 -16.254 12.882 1.00 97.94 435 GLU A C 1
ATOM 3271 O O . GLU A 1 435 ? 15.074 -17.460 13.026 1.00 97.94 435 GLU A O 1
ATOM 3276 N N . LEU A 1 436 ? 15.372 -15.583 11.840 1.00 97.44 436 LEU A N 1
ATOM 3277 C CA . LEU A 1 436 ? 16.176 -16.207 10.781 1.00 97.44 436 LEU A CA 1
ATOM 3278 C C . LEU A 1 436 ? 17.492 -16.807 11.314 1.00 97.44 436 LEU A C 1
ATOM 3280 O O . LEU A 1 436 ? 18.088 -17.684 10.674 1.00 97.44 436 LEU A O 1
ATOM 3284 N N . SER A 1 437 ? 17.955 -16.367 12.491 1.00 96.56 437 SER A N 1
ATOM 3285 C CA . SER A 1 437 ? 19.158 -16.889 13.148 1.00 96.56 437 SER A CA 1
ATOM 3286 C C . SER A 1 437 ? 18.930 -18.203 13.913 1.00 96.56 437 SER A C 1
ATOM 3288 O O . SER A 1 437 ? 19.883 -18.966 14.071 1.00 96.56 437 SER A O 1
ATOM 3290 N N . LYS A 1 438 ? 17.685 -18.568 14.262 1.00 97.50 438 LYS A N 1
ATOM 3291 C CA . LYS A 1 438 ? 17.364 -19.793 15.031 1.00 97.50 438 LYS A CA 1
ATOM 3292 C C . LYS A 1 438 ? 17.628 -21.094 14.259 1.00 97.50 438 LYS A C 1
ATOM 3294 O O . LYS A 1 438 ? 17.553 -21.061 13.037 1.00 97.50 438 LYS A O 1
ATOM 3299 N N . PRO A 1 439 ? 17.896 -22.245 14.912 1.00 97.94 439 PRO A N 1
ATOM 3300 C CA . PRO A 1 439 ? 18.240 -23.507 14.232 1.00 97.94 439 PRO A CA 1
ATOM 3301 C C . PRO A 1 439 ? 17.168 -24.048 13.277 1.00 97.94 439 PRO A C 1
ATOM 3303 O O . PRO A 1 439 ? 17.501 -24.665 12.270 1.00 97.94 439 PRO A O 1
ATOM 3306 N N . SER A 1 440 ? 15.893 -23.800 13.580 1.00 97.88 440 SER A N 1
ATOM 3307 C CA . SER A 1 440 ? 14.756 -24.129 12.720 1.00 97.88 440 SER A CA 1
ATOM 3308 C C . SER A 1 440 ? 14.088 -22.836 12.272 1.00 97.88 440 SER A C 1
ATOM 3310 O O . SER A 1 440 ? 13.795 -21.979 13.110 1.00 97.88 440 SER A O 1
ATOM 3312 N N . VAL A 1 441 ? 13.878 -22.687 10.965 1.00 98.12 441 VAL A N 1
ATOM 3313 C CA . VAL A 1 441 ? 13.236 -21.506 10.380 1.00 98.12 441 VAL A CA 1
ATOM 3314 C C . VAL A 1 441 ? 12.040 -21.929 9.544 1.00 98.12 441 VAL A C 1
ATOM 3316 O O . VAL A 1 441 ? 12.149 -22.806 8.696 1.00 98.12 441 VAL A O 1
ATOM 3319 N N . HIS A 1 442 ? 10.910 -21.271 9.737 1.00 98.00 442 HIS A N 1
ATOM 3320 C CA . HIS A 1 442 ? 9.710 -21.419 8.932 1.00 98.00 442 HIS A CA 1
ATOM 3321 C C . HIS A 1 442 ? 9.334 -20.057 8.348 1.00 98.00 442 HIS A C 1
ATOM 3323 O O . HIS A 1 442 ? 9.273 -19.068 9.080 1.00 98.00 442 HIS A O 1
ATOM 3329 N N . LEU A 1 443 ? 9.105 -19.990 7.039 1.00 97.62 443 LEU A N 1
ATOM 3330 C CA . LEU A 1 443 ? 8.763 -18.754 6.338 1.00 97.62 443 LEU A CA 1
ATOM 3331 C C . LEU A 1 443 ? 7.322 -18.831 5.847 1.00 97.62 443 LEU A C 1
ATOM 3333 O O . LEU A 1 443 ? 6.960 -19.774 5.150 1.00 97.62 443 LEU A O 1
ATOM 3337 N N . LEU A 1 444 ? 6.524 -17.818 6.173 1.00 96.75 444 LEU A N 1
ATOM 3338 C CA . LEU A 1 444 ? 5.257 -17.562 5.498 1.00 96.75 444 LEU A CA 1
ATOM 3339 C C . LEU A 1 444 ? 5.493 -16.442 4.490 1.00 96.75 444 LEU A C 1
ATOM 3341 O O . LEU A 1 444 ? 5.882 -15.332 4.867 1.00 96.75 444 LEU A O 1
ATOM 3345 N N . LEU A 1 445 ? 5.310 -16.748 3.212 1.00 94.38 445 LEU A N 1
ATOM 3346 C CA . LEU A 1 445 ? 5.635 -15.854 2.109 1.00 94.38 445 LEU A CA 1
ATOM 3347 C C . LEU A 1 445 ? 4.417 -15.616 1.226 1.00 94.38 445 LEU A C 1
ATOM 3349 O O . LEU A 1 445 ? 3.572 -16.487 1.066 1.00 94.38 445 LEU A O 1
ATOM 3353 N N . GLN A 1 446 ? 4.387 -14.469 0.568 1.00 90.56 446 GLN A N 1
ATOM 3354 C CA . GLN A 1 446 ? 3.507 -14.214 -0.563 1.00 90.56 446 GLN A CA 1
ATOM 3355 C C . GLN A 1 446 ? 4.379 -14.140 -1.825 1.00 90.56 446 GLN A C 1
ATOM 3357 O O . GLN A 1 446 ? 5.191 -13.214 -1.945 1.00 90.56 446 GLN A O 1
ATOM 3362 N N . PRO A 1 447 ? 4.283 -15.106 -2.757 1.00 88.25 447 PRO A N 1
ATOM 3363 C CA . PRO A 1 447 ? 5.088 -15.095 -3.975 1.00 88.25 447 PRO A CA 1
ATOM 3364 C C . PRO A 1 447 ? 4.827 -13.834 -4.811 1.00 88.25 447 PRO A C 1
ATOM 3366 O O . PRO A 1 447 ? 3.680 -13.367 -4.862 1.00 88.25 447 PRO A O 1
ATOM 3369 N N . PRO A 1 448 ? 5.835 -13.296 -5.526 1.00 80.31 448 PRO A N 1
ATOM 3370 C CA . PRO A 1 448 ? 5.618 -12.137 -6.379 1.00 80.31 448 PRO A CA 1
ATOM 3371 C C . PRO A 1 448 ? 4.567 -12.481 -7.439 1.00 80.31 448 PRO A C 1
ATOM 3373 O O . PRO A 1 448 ? 4.550 -13.588 -7.986 1.00 80.31 448 PRO A O 1
ATOM 3376 N N . ARG A 1 449 ? 3.644 -11.552 -7.715 1.00 72.31 449 ARG A N 1
ATOM 3377 C CA . ARG A 1 449 ? 2.553 -11.813 -8.665 1.00 72.31 449 ARG A CA 1
ATOM 3378 C C . ARG A 1 449 ? 3.113 -12.184 -10.036 1.00 72.31 449 ARG A C 1
ATOM 3380 O O . ARG A 1 449 ? 4.027 -11.541 -10.545 1.00 72.31 449 ARG A O 1
ATOM 3387 N N . GLY A 1 450 ? 2.538 -13.221 -10.636 1.00 68.38 450 GLY A N 1
ATOM 3388 C CA . GLY A 1 450 ? 2.990 -13.747 -11.922 1.00 68.38 450 GLY A CA 1
ATOM 3389 C C . GLY A 1 450 ? 4.164 -14.722 -11.828 1.00 68.38 450 GLY A C 1
ATOM 3390 O O . GLY A 1 450 ? 4.499 -15.323 -12.850 1.00 68.38 450 GLY A O 1
ATOM 3391 N N . ALA A 1 451 ? 4.741 -14.950 -10.640 1.00 73.56 451 ALA A N 1
ATOM 3392 C CA . ALA A 1 451 ? 5.557 -16.137 -10.428 1.00 73.56 451 ALA A CA 1
ATOM 3393 C C . ALA A 1 451 ? 4.718 -17.381 -10.761 1.00 73.56 451 ALA A C 1
ATOM 3395 O O . ALA A 1 451 ? 3.532 -17.426 -10.408 1.00 73.56 451 ALA A O 1
ATOM 3396 N N . PRO A 1 452 ? 5.284 -18.377 -11.464 1.00 69.25 452 PRO A N 1
ATOM 3397 C CA . PRO A 1 452 ? 4.633 -19.666 -11.580 1.00 69.25 452 PRO A CA 1
ATOM 3398 C C . PRO A 1 452 ? 4.477 -20.209 -10.161 1.00 69.25 452 PRO A C 1
ATOM 3400 O O . PRO A 1 452 ? 5.458 -20.539 -9.497 1.00 69.25 452 PRO A O 1
ATOM 3403 N N . ILE A 1 453 ? 3.240 -20.251 -9.671 1.00 68.81 453 ILE A N 1
ATOM 3404 C CA . ILE A 1 453 ? 2.931 -21.042 -8.490 1.00 68.81 453 ILE A CA 1
ATOM 3405 C C . ILE A 1 453 ? 3.143 -22.463 -8.978 1.00 68.81 453 ILE A C 1
ATOM 3407 O O . ILE A 1 453 ? 2.368 -22.944 -9.804 1.00 68.81 453 ILE A O 1
ATOM 3411 N N . ALA A 1 454 ? 4.232 -23.098 -8.547 1.00 67.81 454 ALA A N 1
ATOM 3412 C CA . ALA A 1 454 ? 4.349 -24.534 -8.676 1.00 67.81 454 ALA A CA 1
ATOM 3413 C C . ALA A 1 454 ? 3.140 -25.084 -7.923 1.00 67.81 454 ALA A C 1
ATOM 3415 O O . ALA A 1 454 ? 3.114 -25.069 -6.692 1.00 67.81 454 ALA A O 1
ATOM 3416 N N . THR A 1 455 ? 2.083 -25.431 -8.659 1.00 59.22 455 THR A N 1
ATOM 3417 C CA . THR A 1 455 ? 0.938 -26.137 -8.109 1.00 59.22 455 THR A CA 1
ATOM 3418 C C . THR A 1 455 ? 1.539 -27.379 -7.501 1.00 59.22 455 THR A C 1
ATOM 3420 O O . THR A 1 455 ? 2.005 -28.251 -8.236 1.00 59.22 455 THR A O 1
ATOM 3423 N N . LEU A 1 456 ? 1.626 -27.393 -6.170 1.00 55.91 456 LEU A N 1
ATOM 3424 C CA . LEU A 1 456 ? 1.923 -28.591 -5.414 1.00 55.91 456 LEU A CA 1
ATOM 3425 C C . LEU A 1 456 ? 1.030 -29.658 -6.025 1.00 55.91 456 LEU A C 1
ATOM 3427 O O . LEU A 1 456 ? -0.197 -29.525 -5.983 1.00 55.91 456 LEU A O 1
ATOM 3431 N N . ALA A 1 457 ? 1.643 -30.655 -6.669 1.00 53.16 457 ALA A N 1
ATOM 3432 C CA . ALA A 1 457 ? 0.913 -31.858 -7.000 1.00 53.16 457 ALA A CA 1
ATOM 3433 C C . ALA A 1 457 ? 0.220 -32.258 -5.691 1.00 53.16 457 ALA A C 1
ATOM 3435 O O . ALA A 1 457 ? 0.897 -32.252 -4.652 1.00 53.16 457 ALA A O 1
ATOM 3436 N N . PRO A 1 458 ? -1.111 -32.462 -5.696 1.00 55.53 458 PRO A N 1
ATOM 3437 C CA . PRO A 1 458 ? -1.819 -32.819 -4.480 1.00 55.53 458 PRO A CA 1
ATOM 3438 C C . PRO A 1 458 ? -1.028 -33.947 -3.817 1.00 55.53 458 PRO A C 1
ATOM 3440 O O . PRO A 1 458 ? -0.569 -34.839 -4.545 1.00 55.53 458 PRO A O 1
ATOM 3443 N N . PRO A 1 459 ? -0.766 -33.860 -2.496 1.00 51.00 459 PRO A N 1
ATOM 3444 C CA . PRO A 1 459 ? 0.051 -34.851 -1.811 1.00 51.00 459 PRO A CA 1
ATOM 3445 C C . PRO A 1 459 ? -0.453 -36.227 -2.247 1.00 51.00 459 PRO A C 1
ATOM 3447 O O . PRO A 1 459 ? -1.677 -36.405 -2.256 1.00 51.00 459 PRO A O 1
ATOM 3450 N N . PRO A 1 460 ? 0.434 -37.136 -2.708 1.00 51.47 460 PRO A N 1
ATOM 3451 C CA . PRO A 1 460 ? 0.015 -38.418 -3.258 1.00 51.47 460 PRO A CA 1
ATOM 3452 C C . PRO A 1 460 ? -0.971 -39.012 -2.268 1.00 51.47 460 PRO A C 1
ATOM 3454 O O . PRO A 1 460 ? -0.612 -39.163 -1.098 1.00 51.47 460 PRO A O 1
ATOM 3457 N N . ALA A 1 461 ? -2.226 -39.189 -2.713 1.00 55.91 461 ALA A N 1
ATOM 3458 C CA . ALA A 1 461 ? -3.334 -39.582 -1.853 1.00 55.91 461 ALA A CA 1
ATOM 3459 C C . ALA A 1 461 ? -2.821 -40.720 -0.988 1.00 55.91 461 ALA A C 1
ATOM 3461 O O . ALA A 1 461 ? -2.394 -41.726 -1.557 1.00 55.91 461 ALA A O 1
ATOM 3462 N N . ALA A 1 462 ? -2.720 -40.475 0.328 1.00 51.31 462 ALA A N 1
ATOM 3463 C CA . ALA A 1 462 ? -2.013 -41.349 1.251 1.00 51.31 462 ALA A CA 1
ATOM 3464 C C . ALA A 1 462 ? -2.435 -42.771 0.918 1.00 51.31 462 ALA A C 1
ATOM 3466 O O . ALA A 1 462 ? -3.618 -43.084 1.061 1.00 51.31 462 ALA A O 1
ATOM 3467 N N . ALA A 1 463 ? -1.514 -43.549 0.335 1.00 48.78 463 ALA A N 1
ATOM 3468 C CA . ALA A 1 463 ? -1.827 -44.870 -0.169 1.00 48.78 463 ALA A CA 1
ATOM 3469 C C . ALA A 1 463 ? -2.356 -45.627 1.036 1.00 48.78 463 ALA A C 1
ATOM 3471 O O . ALA A 1 463 ? -1.598 -45.914 1.963 1.00 48.78 463 ALA A O 1
ATOM 3472 N N . GLY A 1 464 ? -3.679 -45.797 1.076 1.00 50.88 464 GLY A N 1
ATOM 3473 C CA . GLY A 1 464 ? -4.362 -46.429 2.179 1.00 50.88 464 GLY A CA 1
ATOM 3474 C C . GLY A 1 464 ? -3.758 -47.807 2.284 1.00 50.88 464 GLY A C 1
ATOM 3475 O O . GLY A 1 464 ? -4.029 -48.661 1.443 1.00 50.88 464 GLY A O 1
ATOM 3476 N N . GLY A 1 465 ? -2.884 -47.985 3.271 1.00 47.09 465 GLY A N 1
ATOM 3477 C CA . GLY A 1 465 ? -2.385 -49.277 3.677 1.00 47.09 465 GLY A CA 1
ATOM 3478 C C . GLY A 1 465 ? -3.583 -50.052 4.188 1.00 47.09 465 GLY A C 1
ATOM 3479 O O . GLY A 1 465 ? -3.859 -50.058 5.383 1.00 47.09 465 GLY A O 1
ATOM 3480 N N . ALA A 1 466 ? -4.324 -50.659 3.264 1.00 46.50 466 ALA A N 1
ATOM 3481 C CA . ALA A 1 466 ? -5.182 -51.778 3.552 1.00 46.50 466 ALA A CA 1
ATOM 3482 C C . ALA A 1 466 ? -4.243 -52.863 4.075 1.00 46.50 466 ALA A C 1
ATOM 3484 O O . ALA A 1 466 ? -3.602 -53.584 3.312 1.00 46.50 466 ALA A O 1
ATOM 3485 N N . ALA A 1 467 ? -4.087 -52.892 5.397 1.00 49.31 467 ALA A N 1
ATOM 3486 C CA . ALA A 1 467 ? -3.498 -54.005 6.102 1.00 49.31 467 ALA A CA 1
ATOM 3487 C C . ALA A 1 467 ? -4.345 -55.229 5.745 1.00 49.31 467 ALA A C 1
ATOM 3489 O O . ALA A 1 467 ? -5.457 -55.402 6.244 1.00 49.31 467 ALA A O 1
ATOM 3490 N N . ALA A 1 468 ? -3.840 -56.032 4.813 1.00 51.12 468 ALA A N 1
ATOM 3491 C CA . ALA A 1 468 ? -4.351 -57.360 4.559 1.00 51.12 468 ALA A CA 1
ATOM 3492 C C . ALA A 1 468 ? -4.124 -58.171 5.839 1.00 51.12 468 ALA A C 1
ATOM 3494 O O . ALA A 1 468 ? -3.014 -58.619 6.120 1.00 51.12 468 ALA A O 1
ATOM 3495 N N . ALA A 1 469 ? -5.177 -58.307 6.641 1.00 59.66 469 ALA A N 1
ATOM 3496 C CA . ALA A 1 469 ? -5.266 -59.365 7.627 1.00 59.66 469 ALA A CA 1
ATOM 3497 C C . ALA A 1 469 ? -5.326 -60.686 6.849 1.00 59.66 469 ALA A C 1
ATOM 3499 O O . ALA A 1 469 ? -6.324 -60.980 6.189 1.00 59.66 469 ALA A O 1
ATOM 3500 N N . ALA A 1 470 ? -4.220 -61.426 6.855 1.00 54.50 470 ALA A N 1
ATOM 3501 C CA . ALA A 1 470 ? -4.195 -62.813 6.416 1.00 54.50 470 ALA A CA 1
ATOM 3502 C C . ALA A 1 470 ? -4.722 -63.716 7.556 1.00 54.50 470 ALA A C 1
ATOM 3504 O O . ALA A 1 470 ? -4.523 -63.359 8.721 1.00 54.50 470 ALA A O 1
ATOM 3505 N N . PRO A 1 471 ? -5.417 -64.818 7.220 1.00 61.66 471 PRO A N 1
ATOM 3506 C CA . PRO A 1 471 ? -6.102 -65.699 8.170 1.00 61.66 471 PRO A CA 1
ATOM 3507 C C . PRO A 1 471 ? -5.172 -66.501 9.084 1.00 61.66 471 PRO A C 1
ATOM 3509 O O . PRO A 1 471 ? -4.038 -66.823 8.655 1.00 61.66 471 PRO A O 1
#

InterPro domains:
  IPR001478 PDZ domain [PS50106] (147-247)
  IPR001478 PDZ domain [PS50106] (256-315)
  IPR001623 DnaJ domain [PF00226] (24-84)
  IPR001623 DnaJ domain [PS50076] (24-87)
  IPR036869 Chaperone J-domain superfamily [G3DSA:1.10.287.110] (22-90)
  IPR036869 Chaperone J-domain superfamily [SSF46565] (22-86)

Mean predicted aligned error: 11.7 Å

Organism: Alexandrium catenella (NCBI:txid2925)

Sequence (471 aa):
MAVLHEVVQLKELSSAIQTQLLEDYYVTLSVKDSSSKQEILTAYKRATSQLNSKPQDELSRVRRAKVAAAYETLSNAQSREKYDHRRCLVRLAGGILTCAFAGVPAMLLLALGYRLLRPLMKGRGLDPKSFEGQLAATFGKIECTLQVTLQKSGPEPLGMQLVSAKRGSCLLIQGVAGNGLVDGHNQRVRTAAASEAEATGAHTWWQSPELRAGDHIASVNGSTASDGMMQQLRSSSTLDLSVLRPLKALLPWVAEVTLRRAAADERWGCQLSPAKDGSDSMEVAGVDASGPLARWNGANGSLQVRPGDRVVAVNRQAGAARILTALRDPALMTSAWFVVRGVLPDRPVSPEVSCGPFHKREGEKLGIRIGRVFEAPVRGSLVEPGGESSMVVKDVVRDFLIDKWNRQGSGPQVAVGSTVLAVNGLTEPSAFATELSKPSVHLLLQPPRGAPIATLAPPPAAAGGAAAAAP

Nearest PDB structures (foldseek):
  4j7z-assembly3_C  TM=9.164E-01  e=8.458E-03  Thermus thermophilus HB8
  1t2m-assembly1_A  TM=7.227E-01  e=1.193E-03  Homo sapiens
  6yxy-assembly1_BK  TM=5.670E-01  e=1.594E-02  Trypanosoma brucei brucei
  2o2t-assembly1_A  TM=6.496E-01  e=2.007E-02  Homo sapiens
  5ayl-assembly1_A  TM=4.855E-01  e=5.663E-02  Mus musculus